Protein AF-A0A969ZF88-F1 (afdb_monomer)

Foldseek 3Di:
DEQQQEEAACEAEEAECEEQEQAEDAAYAQNGEAHNYQYEYELYFQAQGEHQEQQRYEYHNYEYEYELYEQFLGEHAAYAQNYEAEAQYEYEYEQAEFAQGEYQAAASRYEYYHQYEYAYFLYEFDHAYHNHYPQLGGYEAADEEYEEELYEDQCSNHYYYDPYYYHYYLYHNDDQQWFFAAPVGAGDPDRNRGRDTDGADPGPQAQRGDAAQDDDPNDGHHQAASVRHGPAQDNHGGRHRDHWHKAWEAEAAQQFDDGDDIDIGTANDKDAAADDPTHHPPQKDWDWKAKQDPPHPDTGHHRDIDHDRHHIYIYTDIDGNVLAAEFEDEQPDPAWTKDFAQDAPVFWDFKDKQNHTDDPVQWDFDGDGTMTTGHNVVLNPDDAAKIWMWTDGPSGIRIYIYGYHYDPDPDDDDDDDDDDDDDDDDDDDDDDDDDDDDDDDDDDDDDDDD

Sequence (450 aa):
TYGAGMYNTGSSPTVVNCTFSVNTATYDGGGMMNDQSDTRVESCTFTGNTGRSGGGMFNFNCSPRLTNCTFSGNTATDTGGGMLNRDNSHLTAVNCTFSSNTATNHGGGVFNYNNSSPTMVNTIVWNNTATNNNGSSDIYQNGATLTLNYCVVDLNKCTFKNHAVLDQTNLISTDPVLIPLDKNGNALPVYSNAWIFGLGQGSPAINAGLGVGETVNNAAIPNQDQRGVARPQGAGVDIGAFEAVFHTISYDGNGGEGSMTADNMIEGETFELPACTFTAPAGKLFMTWAIGSAGSATTADAGTTYTFTGNTTVYAVYRDSVSRLYAEWTKGSDTPASFTSDAELTDFLYVMVSDNVVDPGNYDATAGSTKIAFKADFLKTLSEGLHPVNIVSRTGITYGILKIKSPPAPPKTSVPRTGDGMGIYTLPALMLLSAGTIILLIRRRKASQK

Radius of gyration: 37.35 Å; Cα contacts (8 Å, |Δi|>4): 1320; chains: 1; bounding box: 90×73×107 Å

Structure (mmCIF, N/CA/C/O backbone):
data_AF-A0A969ZF88-F1
#
_entry.id   AF-A0A969ZF88-F1
#
loop_
_atom_site.group_PDB
_atom_site.id
_atom_site.type_symbol
_atom_site.label_atom_id
_atom_site.label_alt_id
_atom_site.label_comp_id
_atom_site.label_asym_id
_atom_site.label_entity_id
_atom_site.label_seq_id
_atom_site.pdbx_PDB_ins_code
_atom_site.Cartn_x
_atom_site.Cartn_y
_atom_site.Cartn_z
_atom_site.occupancy
_atom_site.B_iso_or_equiv
_atom_site.auth_seq_id
_atom_site.auth_comp_id
_atom_site.auth_asym_id
_atom_site.auth_atom_id
_atom_site.pdbx_PDB_model_num
ATOM 1 N N . THR A 1 1 ? 28.718 -4.826 -13.790 1.00 76.44 1 THR A N 1
ATOM 2 C CA . THR A 1 1 ? 27.699 -5.898 -13.825 1.00 76.44 1 THR A CA 1
ATOM 3 C C . THR A 1 1 ? 26.360 -5.321 -14.247 1.00 76.44 1 THR A C 1
ATOM 5 O O . THR A 1 1 ? 26.108 -4.162 -13.936 1.00 76.44 1 THR A O 1
ATOM 8 N N . TYR A 1 2 ? 25.557 -6.098 -14.976 1.00 85.00 2 TYR A N 1
ATOM 9 C CA . TYR A 1 2 ? 24.164 -5.805 -15.350 1.00 85.00 2 TYR A CA 1
ATOM 10 C C . TYR A 1 2 ? 23.256 -6.825 -14.661 1.00 85.00 2 TYR A C 1
ATOM 12 O O . TYR A 1 2 ? 23.706 -7.958 -14.484 1.00 85.00 2 TYR A O 1
ATOM 20 N N . GLY A 1 3 ? 22.025 -6.452 -14.293 1.00 80.56 3 GLY A N 1
ATOM 21 C CA . GLY A 1 3 ? 21.036 -7.406 -13.771 1.00 80.56 3 GLY A CA 1
ATOM 22 C C . GLY A 1 3 ? 21.547 -8.185 -12.559 1.00 80.56 3 GLY A C 1
ATOM 23 O O . GLY A 1 3 ? 21.614 -9.410 -12.616 1.00 80.56 3 GLY A O 1
ATOM 24 N N . ALA A 1 4 ? 21.990 -7.495 -11.500 1.00 87.62 4 ALA A N 1
ATOM 25 C CA . ALA A 1 4 ? 22.782 -8.134 -10.440 1.00 87.62 4 ALA A CA 1
ATOM 26 C C . ALA A 1 4 ? 22.042 -9.268 -9.705 1.00 87.62 4 ALA A C 1
ATOM 28 O O . ALA A 1 4 ? 22.700 -10.203 -9.255 1.00 87.62 4 ALA A O 1
ATOM 29 N N . GLY A 1 5 ? 20.708 -9.220 -9.626 1.00 94.25 5 GLY A N 1
ATOM 30 C CA . GLY A 1 5 ? 19.896 -10.363 -9.199 1.00 94.25 5 GLY A CA 1
ATOM 31 C C . GLY A 1 5 ? 19.546 -11.323 -10.344 1.00 94.25 5 GLY A C 1
ATOM 32 O O . GLY A 1 5 ? 19.707 -12.534 -10.209 1.00 94.25 5 GLY A O 1
ATOM 33 N N . MET A 1 6 ? 19.068 -10.798 -11.476 1.00 97.62 6 MET A N 1
ATOM 34 C CA . MET A 1 6 ? 18.738 -11.581 -12.674 1.00 97.62 6 MET A CA 1
ATOM 35 C C . MET A 1 6 ? 18.955 -10.765 -13.952 1.00 97.62 6 MET A C 1
ATOM 37 O O . MET A 1 6 ? 18.519 -9.617 -14.044 1.00 97.62 6 MET A O 1
ATOM 41 N N . TYR A 1 7 ? 19.570 -11.379 -14.963 1.00 97.31 7 TYR A N 1
ATOM 42 C CA . TYR A 1 7 ? 19.721 -10.797 -16.295 1.00 97.31 7 TYR A CA 1
ATOM 43 C C . TYR A 1 7 ? 19.097 -11.709 -17.354 1.00 97.31 7 TYR A C 1
ATOM 45 O O . TYR A 1 7 ? 19.560 -12.829 -17.565 1.00 97.31 7 TYR A O 1
ATOM 53 N N . ASN A 1 8 ? 18.055 -11.207 -18.016 1.00 97.31 8 ASN A N 1
ATOM 54 C CA . ASN A 1 8 ? 17.338 -11.880 -19.092 1.00 97.31 8 ASN A CA 1
ATOM 55 C C . ASN A 1 8 ? 17.688 -11.213 -20.424 1.00 97.31 8 ASN A C 1
ATOM 57 O O . ASN A 1 8 ? 17.541 -9.998 -20.568 1.00 97.31 8 ASN A O 1
ATOM 61 N N . THR A 1 9 ? 18.138 -12.008 -21.395 1.00 97.19 9 THR A N 1
ATOM 62 C CA . THR A 1 9 ? 18.434 -11.550 -22.758 1.00 97.19 9 THR A CA 1
ATOM 63 C C . THR A 1 9 ? 17.748 -12.464 -23.769 1.00 97.19 9 THR A C 1
ATOM 65 O O . THR A 1 9 ? 17.850 -13.688 -23.650 1.00 97.19 9 THR A O 1
ATOM 68 N N . GLY A 1 10 ? 16.979 -11.892 -24.702 1.00 96.06 10 GLY A N 1
ATOM 69 C CA . GLY A 1 10 ? 16.255 -12.637 -25.741 1.00 96.06 10 GLY A CA 1
ATOM 70 C C . GLY A 1 10 ? 15.366 -13.777 -25.222 1.00 96.06 10 GLY A C 1
ATOM 71 O O . GLY A 1 10 ? 15.195 -14.781 -25.914 1.00 96.06 10 GLY A O 1
ATOM 72 N N . SER A 1 11 ? 14.865 -13.680 -23.987 1.00 92.81 11 SER A N 1
ATOM 73 C CA . SER A 1 11 ? 14.135 -14.755 -23.305 1.00 92.81 11 SER A CA 1
ATOM 74 C C . SER A 1 11 ? 12.947 -14.195 -22.526 1.00 92.81 11 SER A C 1
ATOM 76 O O . SER A 1 11 ? 13.012 -13.098 -21.993 1.00 92.81 11 SER A O 1
ATOM 78 N N . SER A 1 12 ? 11.844 -14.936 -22.431 1.00 95.50 12 SER A N 1
ATOM 79 C CA . SER A 1 12 ? 10.606 -14.449 -21.790 1.00 95.50 12 SER A CA 1
ATOM 80 C C . SER A 1 12 ? 10.231 -15.280 -20.553 1.00 95.50 12 SER A C 1
ATOM 82 O O . SER A 1 12 ? 9.194 -15.949 -20.556 1.00 95.50 12 SER A O 1
ATOM 84 N N . PRO A 1 13 ? 11.076 -15.329 -19.502 1.00 97.12 13 PRO A N 1
ATOM 85 C CA . PRO A 1 13 ? 10.782 -16.116 -18.313 1.00 97.12 13 PRO A CA 1
ATOM 86 C C . PRO A 1 13 ? 9.568 -15.596 -17.536 1.00 97.12 13 PRO A C 1
ATOM 88 O O . PRO A 1 13 ? 9.223 -14.412 -17.557 1.00 97.12 13 PRO A O 1
ATOM 91 N N . THR A 1 14 ? 8.950 -16.522 -16.799 1.00 98.12 14 THR A N 1
ATOM 92 C CA . THR A 1 14 ? 7.953 -16.228 -15.767 1.00 98.12 14 THR A CA 1
ATOM 93 C C . THR A 1 14 ? 8.612 -16.297 -14.392 1.00 98.12 14 THR A C 1
ATOM 95 O O . THR A 1 14 ? 9.235 -17.302 -14.055 1.00 98.12 14 THR A O 1
ATOM 98 N N . VAL A 1 15 ? 8.476 -15.232 -13.605 1.00 98.38 15 VAL A N 1
ATOM 99 C CA . VAL A 1 15 ? 9.066 -15.075 -12.272 1.00 98.38 15 VAL A CA 1
ATOM 100 C C . VAL A 1 15 ? 7.931 -14.858 -11.281 1.00 98.38 15 VAL A C 1
ATOM 102 O O . VAL A 1 15 ? 7.188 -13.890 -11.401 1.00 98.38 15 VAL A O 1
ATOM 105 N N . VAL A 1 16 ? 7.768 -15.768 -10.323 1.00 98.25 16 VAL A N 1
ATOM 106 C CA . VAL A 1 16 ? 6.614 -15.773 -9.410 1.00 98.25 16 VAL A CA 1
ATOM 107 C C . VAL A 1 16 ? 7.096 -15.911 -7.976 1.00 98.25 16 VAL A C 1
ATOM 109 O O . VAL A 1 16 ? 7.977 -16.729 -7.713 1.00 98.25 16 VAL A O 1
ATOM 112 N N . ASN A 1 17 ? 6.514 -15.141 -7.055 1.00 96.94 17 ASN A N 1
ATOM 113 C CA . ASN A 1 17 ? 6.777 -15.236 -5.612 1.00 96.94 17 ASN A CA 1
ATOM 114 C C . ASN A 1 17 ? 8.272 -15.152 -5.251 1.00 96.94 17 ASN A C 1
ATOM 116 O O . ASN A 1 17 ? 8.753 -15.828 -4.342 1.00 96.94 17 ASN A O 1
ATOM 120 N N . CYS A 1 18 ? 9.027 -14.347 -5.997 1.00 97.94 18 CYS A N 1
ATOM 121 C CA . CYS A 1 18 ? 10.457 -14.157 -5.787 1.00 97.94 18 CYS A CA 1
ATOM 122 C C . CYS A 1 18 ? 10.734 -12.845 -5.054 1.00 97.94 18 CYS A C 1
ATOM 124 O O . CYS A 1 18 ? 9.965 -11.886 -5.129 1.00 97.94 18 CYS A O 1
ATOM 126 N N . THR A 1 19 ? 11.880 -12.778 -4.379 1.00 97.19 19 THR A N 1
ATOM 127 C CA . THR A 1 19 ? 12.399 -11.512 -3.857 1.00 97.19 19 THR A CA 1
ATOM 128 C C . THR A 1 19 ? 13.804 -11.242 -4.364 1.00 97.19 19 THR A C 1
ATOM 130 O O . THR A 1 19 ? 14.704 -12.062 -4.203 1.00 97.19 19 THR A O 1
ATOM 133 N N . PHE A 1 20 ? 13.979 -10.052 -4.928 1.00 97.88 20 PHE A N 1
ATOM 134 C CA . PHE A 1 20 ? 15.258 -9.461 -5.280 1.00 97.88 20 PHE A CA 1
ATOM 135 C C . PHE A 1 20 ? 15.553 -8.367 -4.261 1.00 97.88 20 PHE A C 1
ATOM 137 O O . PHE A 1 20 ? 14.901 -7.320 -4.270 1.00 97.88 20 PHE A O 1
ATOM 144 N N . SER A 1 21 ? 16.500 -8.609 -3.357 1.00 96.62 21 SER A N 1
ATOM 145 C CA . SER A 1 21 ? 16.811 -7.665 -2.285 1.00 96.62 21 SER A CA 1
ATOM 146 C C . SER A 1 21 ? 18.292 -7.332 -2.203 1.00 96.62 21 SER A C 1
ATOM 148 O O . SER A 1 21 ? 19.115 -8.245 -2.188 1.00 96.62 21 SER A O 1
ATOM 150 N N . VAL A 1 22 ? 18.613 -6.045 -2.048 1.00 96.06 22 VAL A N 1
ATOM 151 C CA . VAL A 1 22 ? 19.974 -5.557 -1.749 1.00 96.06 22 VAL A CA 1
ATOM 152 C C . VAL A 1 22 ? 21.017 -5.983 -2.799 1.00 96.06 22 VAL A C 1
ATOM 154 O O . VAL A 1 22 ? 22.198 -6.169 -2.508 1.00 96.06 22 VAL A O 1
ATOM 157 N N . ASN A 1 23 ? 20.597 -6.131 -4.057 1.00 97.75 23 ASN A N 1
ATOM 158 C CA . ASN A 1 23 ? 21.510 -6.399 -5.166 1.00 97.75 23 ASN A CA 1
ATOM 159 C C . ASN A 1 23 ? 22.127 -5.092 -5.671 1.00 97.75 23 ASN A C 1
ATOM 161 O O . ASN A 1 23 ? 21.447 -4.072 -5.723 1.00 97.75 23 ASN A O 1
ATOM 165 N N . THR A 1 24 ? 23.403 -5.111 -6.064 1.00 97.94 24 THR A N 1
ATOM 166 C CA . THR A 1 24 ? 24.095 -3.924 -6.596 1.00 97.94 24 THR A CA 1
ATOM 167 C C . THR A 1 24 ? 24.702 -4.208 -7.968 1.00 97.94 24 THR A C 1
ATOM 169 O O . THR A 1 24 ? 25.638 -5.000 -8.099 1.00 97.94 24 THR A O 1
ATOM 172 N N . ALA A 1 25 ? 24.193 -3.532 -8.996 1.00 96.94 25 ALA A N 1
ATOM 173 C CA . ALA A 1 25 ? 24.736 -3.542 -10.348 1.00 96.94 25 ALA A CA 1
ATOM 174 C C . ALA A 1 25 ? 25.636 -2.318 -10.578 1.00 96.94 25 ALA A C 1
ATOM 176 O O . ALA A 1 25 ? 25.283 -1.195 -10.228 1.00 96.94 25 ALA A O 1
ATOM 177 N N . THR A 1 26 ? 26.801 -2.520 -11.204 1.00 94.06 26 THR A N 1
ATOM 178 C CA . THR A 1 26 ? 27.663 -1.399 -11.641 1.00 94.06 26 THR A CA 1
ATOM 179 C C . THR A 1 26 ? 27.013 -0.583 -12.760 1.00 94.06 26 THR A C 1
ATOM 181 O O . THR A 1 26 ? 27.251 0.615 -12.874 1.00 94.06 26 THR A O 1
ATOM 184 N N . TYR A 1 27 ? 26.244 -1.259 -13.614 1.00 95.00 27 TYR A N 1
ATOM 185 C CA . TYR A 1 27 ? 25.491 -0.665 -14.710 1.00 95.00 27 TYR A CA 1
ATOM 186 C C . TYR A 1 27 ? 23.999 -0.791 -14.399 1.00 95.00 27 TYR A C 1
ATOM 188 O O . TYR A 1 27 ? 23.579 -0.434 -13.307 1.00 95.00 27 TYR A O 1
ATOM 196 N N . ASP A 1 28 ? 23.186 -1.271 -15.329 1.00 96.44 28 ASP A N 1
ATOM 197 C CA . ASP A 1 28 ? 21.735 -1.147 -15.243 1.00 96.44 28 ASP A CA 1
ATOM 198 C C . ASP A 1 28 ? 21.062 -2.401 -14.646 1.00 96.44 28 ASP A C 1
ATOM 200 O O . ASP A 1 28 ? 21.619 -3.505 -14.682 1.00 96.44 28 ASP A O 1
ATOM 204 N N . GLY A 1 29 ? 19.867 -2.214 -14.076 1.00 96.69 29 GLY A N 1
ATOM 205 C CA . GLY A 1 29 ? 19.048 -3.279 -13.489 1.00 96.69 29 GLY A CA 1
ATOM 206 C C . GLY A 1 29 ? 19.629 -3.828 -12.188 1.00 96.69 29 GLY A C 1
ATOM 207 O O . GLY A 1 29 ? 20.209 -4.912 -12.176 1.00 96.69 29 GLY A O 1
ATOM 208 N N . GLY A 1 30 ? 19.484 -3.096 -11.081 1.00 97.44 30 GLY A N 1
ATOM 209 C CA . GLY A 1 30 ? 20.016 -3.540 -9.787 1.00 97.44 30 GLY A CA 1
ATOM 210 C C . GLY A 1 30 ? 19.419 -4.878 -9.347 1.00 97.44 30 GLY A C 1
ATOM 211 O O . GLY A 1 30 ? 20.156 -5.826 -9.086 1.00 97.44 30 GLY A O 1
ATOM 212 N N . GLY A 1 31 ? 18.090 -4.990 -9.327 1.00 98.12 31 GLY A N 1
ATOM 213 C CA . GLY A 1 31 ? 17.397 -6.254 -9.063 1.00 98.12 31 GLY A CA 1
ATOM 214 C C . GLY A 1 31 ? 17.310 -7.146 -10.303 1.00 98.12 31 GLY A C 1
ATOM 215 O O . GLY A 1 31 ? 17.748 -8.295 -10.274 1.00 98.12 31 GLY A O 1
ATOM 216 N N . MET A 1 32 ? 16.773 -6.612 -11.402 1.00 98.62 32 MET A N 1
ATOM 217 C CA . MET A 1 32 ? 16.585 -7.351 -12.655 1.00 98.62 32 MET A CA 1
ATOM 218 C C . MET A 1 32 ? 16.861 -6.487 -13.887 1.00 98.62 32 MET A C 1
ATOM 220 O O . MET A 1 32 ? 16.490 -5.316 -13.933 1.00 98.62 32 MET A O 1
ATOM 224 N N . MET A 1 33 ? 17.459 -7.085 -14.914 1.00 98.06 33 MET A N 1
ATOM 225 C CA . MET A 1 33 ? 17.558 -6.495 -16.246 1.00 98.06 33 MET A CA 1
ATOM 226 C C . MET A 1 33 ? 16.873 -7.391 -17.277 1.00 98.06 33 MET A C 1
ATOM 228 O O . MET A 1 33 ? 17.167 -8.583 -17.351 1.00 98.06 33 MET A O 1
ATOM 232 N N . ASN A 1 34 ? 16.003 -6.793 -18.086 1.00 98.31 34 ASN A N 1
ATOM 233 C CA . ASN A 1 34 ? 15.332 -7.422 -19.214 1.00 98.31 34 ASN A CA 1
ATOM 234 C C . ASN A 1 34 ? 15.765 -6.725 -20.502 1.00 98.31 34 ASN A C 1
ATOM 236 O O . ASN A 1 34 ? 15.512 -5.537 -20.694 1.00 98.31 34 ASN A O 1
ATOM 240 N N . ASP A 1 35 ? 16.415 -7.476 -21.378 1.00 97.81 35 ASP A N 1
ATOM 241 C CA . ASP A 1 35 ? 16.913 -7.013 -22.666 1.00 97.81 35 ASP A CA 1
ATOM 242 C C . ASP A 1 35 ? 16.274 -7.864 -23.762 1.00 97.81 35 ASP A C 1
ATOM 244 O O . ASP A 1 35 ? 16.482 -9.081 -23.809 1.00 97.81 35 ASP A O 1
ATOM 248 N N . GLN A 1 36 ? 15.410 -7.257 -24.581 1.00 97.88 36 GLN A N 1
ATOM 249 C CA . GLN A 1 36 ? 14.640 -7.969 -25.612 1.00 97.88 36 GLN A CA 1
ATOM 250 C C . GLN A 1 36 ? 13.872 -9.176 -25.038 1.00 97.88 36 GLN A C 1
ATOM 252 O O . GLN A 1 36 ? 13.845 -10.261 -25.615 1.00 97.88 36 GLN A O 1
ATOM 257 N N . SER A 1 37 ? 13.324 -8.994 -23.834 1.00 97.81 37 SER A N 1
ATOM 258 C CA . SER A 1 37 ? 12.805 -10.055 -22.972 1.00 97.81 37 SER A CA 1
ATOM 259 C C . SER A 1 37 ? 11.462 -9.649 -22.358 1.00 97.81 37 SER A C 1
ATOM 261 O O . SER A 1 37 ? 11.422 -8.876 -21.399 1.00 97.81 37 SER A O 1
ATOM 263 N N . ASP A 1 38 ? 10.360 -10.159 -22.911 1.00 96.44 38 ASP A N 1
ATOM 264 C CA . ASP A 1 38 ? 8.989 -9.895 -22.437 1.00 96.44 38 ASP A CA 1
ATOM 265 C C . ASP A 1 38 ? 8.656 -10.742 -21.198 1.00 96.44 38 ASP A C 1
ATOM 267 O O . ASP A 1 38 ? 7.967 -11.761 -21.271 1.00 96.44 38 ASP A O 1
ATOM 271 N N . THR A 1 39 ? 9.217 -10.371 -20.049 1.00 97.25 39 THR A N 1
ATOM 272 C CA . THR A 1 39 ? 9.064 -11.136 -18.805 1.00 97.25 39 THR A CA 1
ATOM 273 C C . THR A 1 39 ? 7.677 -11.004 -18.188 1.00 97.25 39 THR A C 1
ATOM 275 O O . THR A 1 39 ? 7.040 -9.950 -18.233 1.00 97.25 39 THR A O 1
ATOM 278 N N . ARG A 1 40 ? 7.220 -12.082 -17.543 1.00 97.56 40 ARG A N 1
ATOM 279 C CA . ARG A 1 40 ? 6.024 -12.083 -16.693 1.00 97.56 40 ARG A CA 1
ATOM 280 C C . ARG A 1 40 ? 6.461 -12.175 -15.239 1.00 97.56 40 ARG A C 1
ATOM 282 O O . ARG A 1 40 ? 7.053 -13.177 -14.853 1.00 97.56 40 ARG A O 1
ATOM 289 N N . VAL A 1 41 ? 6.175 -11.155 -14.440 1.00 98.44 41 VAL A N 1
ATOM 290 C CA . VAL A 1 41 ? 6.602 -11.085 -13.038 1.00 98.44 41 VAL A CA 1
ATOM 291 C C . VAL A 1 41 ? 5.380 -10.942 -12.144 1.00 98.44 41 VAL A C 1
ATOM 293 O O . VAL A 1 41 ? 4.613 -9.990 -12.287 1.00 98.44 41 VAL A O 1
ATOM 296 N N . GLU A 1 42 ? 5.190 -11.887 -11.229 1.00 98.19 42 GLU A N 1
ATOM 297 C CA . GLU A 1 42 ? 3.979 -11.982 -10.415 1.00 98.19 42 GLU A CA 1
ATOM 298 C C . GLU A 1 42 ? 4.308 -12.136 -8.936 1.00 98.19 42 GLU A C 1
ATOM 300 O O . GLU A 1 42 ? 5.152 -12.950 -8.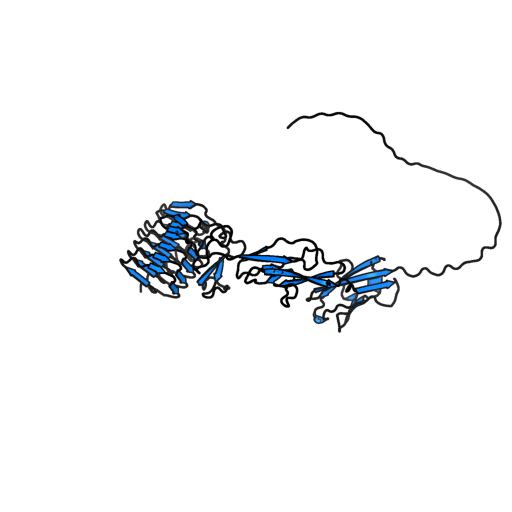557 1.00 98.19 42 GLU A O 1
ATOM 305 N N . SER A 1 43 ? 3.642 -11.348 -8.094 1.00 97.94 43 SER A N 1
ATOM 306 C CA . SER A 1 43 ? 3.778 -11.416 -6.637 1.00 97.94 43 SER A CA 1
ATOM 307 C C . SER A 1 43 ? 5.235 -11.321 -6.158 1.00 97.94 43 SER A C 1
ATOM 309 O O . SER A 1 43 ? 5.638 -11.966 -5.192 1.00 97.94 43 SER A O 1
ATOM 311 N N . CYS A 1 44 ? 6.061 -10.532 -6.852 1.00 98.56 44 CYS A N 1
ATOM 312 C CA . CYS A 1 44 ? 7.487 -10.393 -6.552 1.00 98.56 44 CYS A CA 1
ATOM 313 C C . CYS A 1 44 ? 7.806 -9.083 -5.830 1.00 98.56 44 CYS A C 1
ATOM 315 O O . CYS A 1 44 ? 7.201 -8.043 -6.094 1.00 98.56 44 CYS A O 1
ATOM 317 N N . THR A 1 45 ? 8.828 -9.124 -4.978 1.00 98.31 45 THR A N 1
ATOM 318 C CA . THR A 1 45 ? 9.349 -7.947 -4.275 1.00 98.31 45 THR A CA 1
ATOM 319 C C . THR A 1 45 ? 10.738 -7.579 -4.788 1.00 98.31 45 THR A C 1
ATOM 321 O O . THR A 1 45 ? 11.644 -8.411 -4.813 1.00 98.31 45 THR A O 1
ATOM 324 N N . PHE A 1 46 ? 10.922 -6.311 -5.145 1.00 98.50 46 PHE A N 1
ATOM 325 C CA . PHE A 1 46 ? 12.211 -5.695 -5.448 1.00 98.50 46 PHE A CA 1
ATOM 326 C C . PHE A 1 46 ? 12.491 -4.650 -4.374 1.00 98.50 46 PHE A C 1
ATOM 328 O O . PHE A 1 46 ? 11.854 -3.595 -4.376 1.00 98.50 46 PHE A O 1
ATOM 335 N N . THR A 1 47 ? 13.407 -4.936 -3.446 1.00 97.44 47 THR A N 1
ATOM 336 C CA . THR A 1 47 ? 13.672 -4.042 -2.309 1.00 97.44 47 THR A CA 1
ATOM 337 C C . THR A 1 47 ? 15.147 -3.702 -2.107 1.00 97.44 47 THR A C 1
ATOM 339 O O . THR A 1 47 ? 16.010 -4.578 -2.122 1.00 97.44 47 THR A O 1
ATOM 342 N N . GLY A 1 48 ? 15.465 -2.419 -1.931 1.00 96.50 48 GLY A N 1
ATOM 343 C CA . GLY A 1 48 ? 16.825 -1.976 -1.605 1.00 96.50 48 GLY A CA 1
ATOM 344 C C . GLY A 1 48 ? 17.881 -2.287 -2.673 1.00 96.50 48 GLY A C 1
ATOM 345 O O . GLY A 1 48 ? 19.068 -2.346 -2.357 1.00 96.50 48 GLY A O 1
ATOM 346 N N . ASN A 1 49 ? 17.488 -2.544 -3.924 1.00 98.25 49 ASN A N 1
ATOM 347 C CA . ASN A 1 49 ? 18.441 -2.826 -4.996 1.00 98.25 49 ASN A CA 1
ATOM 348 C C . ASN A 1 49 ? 19.031 -1.529 -5.552 1.00 98.25 49 ASN A C 1
ATOM 350 O O . ASN A 1 49 ? 18.362 -0.499 -5.591 1.00 98.25 49 ASN A O 1
ATOM 354 N N . THR A 1 50 ? 20.280 -1.586 -6.005 1.00 98.31 50 THR A N 1
ATOM 355 C CA . THR A 1 50 ? 21.018 -0.445 -6.542 1.00 98.31 50 THR A CA 1
ATOM 356 C C . THR A 1 50 ? 21.513 -0.727 -7.955 1.00 98.31 50 THR A C 1
ATOM 358 O O . THR A 1 50 ? 22.134 -1.757 -8.212 1.00 98.31 50 THR A O 1
ATOM 361 N N . GLY A 1 51 ? 21.281 0.207 -8.871 1.00 97.88 51 GLY A N 1
ATOM 362 C CA . GLY A 1 51 ? 21.840 0.199 -10.222 1.00 97.88 51 GLY A CA 1
ATOM 363 C C . GLY A 1 51 ? 22.180 1.613 -10.683 1.00 97.88 51 GLY A C 1
ATOM 364 O O . GLY A 1 51 ? 21.865 2.593 -10.013 1.00 97.88 51 GLY A O 1
ATOM 365 N N . ARG A 1 52 ? 22.816 1.744 -11.844 1.00 97.62 52 ARG A N 1
ATOM 366 C CA . ARG A 1 52 ? 22.979 3.034 -12.520 1.00 97.62 52 ARG A CA 1
ATOM 367 C C . ARG A 1 52 ? 21.630 3.539 -13.013 1.00 97.62 52 ARG A C 1
ATOM 369 O O . ARG A 1 52 ? 21.200 4.619 -12.623 1.00 97.62 52 ARG A O 1
ATOM 376 N N . SER A 1 53 ? 20.935 2.715 -13.789 1.00 97.12 53 SER A N 1
ATOM 377 C CA . SER A 1 53 ? 19.563 2.972 -14.222 1.00 97.12 53 SER A CA 1
ATOM 378 C C . SER A 1 53 ? 18.679 1.764 -13.928 1.00 97.12 53 SER A C 1
ATOM 380 O O . SER A 1 53 ? 19.133 0.626 -14.063 1.00 97.12 53 SER A O 1
ATOM 382 N N . GLY A 1 54 ? 17.427 1.995 -13.530 1.00 97.81 54 GLY A N 1
ATOM 383 C CA . GLY A 1 54 ? 16.532 0.910 -13.123 1.00 97.81 54 GLY A CA 1
ATOM 384 C C . GLY A 1 54 ? 17.030 0.222 -11.851 1.00 97.81 54 GLY A C 1
ATOM 385 O O . GLY A 1 54 ? 17.475 -0.925 -11.905 1.00 97.81 54 GLY A O 1
ATOM 386 N N . GLY A 1 55 ? 17.006 0.925 -10.715 1.00 97.94 55 GLY A N 1
ATOM 387 C CA . GLY A 1 55 ? 17.520 0.400 -9.444 1.00 97.94 55 GLY A CA 1
ATOM 388 C C . GLY A 1 55 ? 16.869 -0.933 -9.070 1.00 97.94 55 GLY A C 1
ATOM 389 O O . GLY A 1 55 ? 17.564 -1.911 -8.800 1.00 97.94 55 GLY A O 1
ATOM 390 N N . GLY A 1 56 ? 15.539 -1.014 -9.153 1.00 98.38 56 GLY A N 1
ATOM 391 C CA . GLY A 1 56 ? 14.803 -2.273 -9.028 1.00 98.38 56 GLY A CA 1
ATOM 392 C C . GLY A 1 56 ? 14.840 -3.093 -10.318 1.00 98.38 56 GLY A C 1
ATOM 393 O O . GLY A 1 56 ? 15.276 -4.245 -10.307 1.00 98.38 56 GLY A O 1
ATOM 394 N N . MET A 1 57 ? 14.409 -2.499 -11.433 1.00 98.81 57 MET A N 1
ATOM 395 C CA . MET A 1 57 ? 14.343 -3.173 -12.733 1.00 98.81 57 MET A CA 1
ATOM 396 C C . MET A 1 57 ? 14.673 -2.249 -13.909 1.00 98.81 57 MET A C 1
ATOM 398 O O . MET A 1 57 ? 14.217 -1.107 -13.963 1.00 98.81 57 MET A O 1
ATOM 402 N N . PHE A 1 58 ? 15.415 -2.767 -14.886 1.00 98.69 58 PHE A N 1
ATOM 403 C CA . PHE A 1 58 ? 15.698 -2.093 -16.153 1.00 98.69 58 PHE A CA 1
ATOM 404 C C . PHE A 1 58 ? 15.155 -2.905 -17.331 1.00 98.69 58 PHE A C 1
ATOM 406 O O . PHE A 1 58 ? 15.486 -4.082 -17.467 1.00 98.69 58 PHE A O 1
ATOM 413 N N . ASN A 1 59 ? 14.358 -2.266 -18.186 1.00 98.62 59 ASN A N 1
ATOM 414 C CA . ASN A 1 59 ? 13.727 -2.869 -19.356 1.00 98.62 59 ASN A CA 1
ATOM 415 C C . ASN A 1 59 ? 14.178 -2.154 -20.630 1.00 98.62 59 ASN A C 1
ATOM 417 O O . ASN A 1 59 ? 14.075 -0.925 -20.734 1.00 98.62 59 ASN A O 1
ATOM 421 N N . PHE A 1 60 ? 14.671 -2.930 -21.591 1.00 98.12 60 PHE A N 1
ATOM 422 C CA . PHE A 1 60 ? 15.227 -2.434 -22.840 1.00 98.12 60 PHE A CA 1
ATOM 423 C C . PHE A 1 60 ? 14.676 -3.209 -24.033 1.00 98.12 60 PHE A C 1
ATOM 425 O O . PHE A 1 60 ? 14.889 -4.418 -24.149 1.00 98.12 60 PHE A O 1
ATOM 432 N N . ASN A 1 61 ? 13.987 -2.493 -24.926 1.00 97.62 61 ASN A N 1
ATOM 433 C CA . ASN A 1 61 ? 13.335 -3.053 -26.108 1.00 97.62 61 ASN A CA 1
ATOM 434 C C . ASN A 1 61 ? 12.452 -4.275 -25.792 1.00 97.62 61 ASN A C 1
ATOM 436 O O . ASN A 1 61 ? 12.541 -5.299 -26.470 1.00 97.62 61 ASN A O 1
ATOM 440 N N . CYS A 1 62 ? 11.644 -4.183 -24.727 1.00 97.44 62 CYS A N 1
ATOM 441 C CA . CYS A 1 62 ? 10.761 -5.262 -24.279 1.00 97.44 62 CYS A CA 1
ATOM 442 C C . CYS A 1 62 ? 9.501 -4.768 -23.554 1.00 97.44 62 CYS A C 1
ATOM 444 O O . CYS A 1 62 ? 9.436 -3.651 -23.050 1.00 97.44 62 CYS A O 1
ATOM 446 N N . SER A 1 63 ? 8.483 -5.616 -23.460 1.00 96.12 63 SER A N 1
ATOM 447 C CA . SER A 1 63 ? 7.172 -5.295 -22.884 1.00 96.12 63 SER A CA 1
ATOM 448 C C . SER A 1 63 ? 6.869 -6.198 -21.683 1.00 96.12 63 SER A C 1
ATOM 450 O O . SER A 1 63 ? 6.072 -7.133 -21.794 1.00 96.12 63 SER A O 1
ATOM 452 N N . PRO A 1 64 ? 7.515 -5.968 -20.524 1.00 96.81 64 PRO A N 1
ATOM 453 C CA . PRO A 1 64 ? 7.299 -6.793 -19.343 1.00 96.81 64 PRO A CA 1
ATOM 454 C C . PRO A 1 64 ? 5.890 -6.593 -18.773 1.00 96.81 64 PRO A C 1
ATOM 456 O O . PRO A 1 64 ? 5.325 -5.493 -18.802 1.00 96.81 64 PRO A O 1
ATOM 459 N N . ARG A 1 65 ? 5.345 -7.659 -18.182 1.00 97.62 65 ARG A N 1
ATOM 460 C CA . ARG A 1 65 ? 4.058 -7.653 -17.484 1.00 97.62 65 ARG A CA 1
ATOM 461 C C . ARG A 1 65 ? 4.260 -7.931 -16.001 1.00 97.62 65 ARG A C 1
ATOM 463 O O . ARG A 1 65 ? 4.735 -9.003 -15.630 1.00 97.62 65 ARG A O 1
ATOM 470 N N . LEU A 1 66 ? 3.864 -6.977 -15.165 1.00 98.62 66 LEU A N 1
ATOM 471 C CA . LEU A 1 66 ? 3.919 -7.070 -13.711 1.00 98.62 66 LEU A CA 1
ATOM 472 C C . LEU A 1 66 ? 2.518 -7.240 -13.125 1.00 98.62 66 LEU A C 1
ATOM 474 O O . LEU A 1 66 ? 1.575 -6.563 -13.540 1.00 98.62 66 LEU A O 1
ATOM 478 N N . THR A 1 67 ? 2.376 -8.113 -12.134 1.00 98.31 67 THR A N 1
ATOM 479 C CA . THR A 1 67 ? 1.126 -8.278 -11.383 1.00 98.31 67 THR A CA 1
ATOM 480 C C . THR A 1 67 ? 1.418 -8.482 -9.902 1.00 98.31 67 THR A C 1
ATOM 482 O O . THR A 1 67 ? 2.226 -9.341 -9.567 1.00 98.31 67 THR A O 1
ATOM 485 N N . ASN A 1 68 ? 0.769 -7.727 -9.010 1.00 98.31 68 ASN A N 1
ATOM 486 C CA . ASN A 1 68 ? 0.972 -7.846 -7.557 1.00 98.31 68 ASN A CA 1
ATOM 487 C C . ASN A 1 68 ? 2.435 -7.652 -7.111 1.00 98.31 68 ASN A C 1
ATOM 489 O O . ASN A 1 68 ? 2.890 -8.285 -6.162 1.00 98.31 68 ASN A O 1
ATOM 493 N N . CYS A 1 69 ? 3.205 -6.811 -7.802 1.00 98.81 69 CYS A N 1
ATOM 494 C CA . CYS A 1 69 ? 4.617 -6.607 -7.478 1.00 98.81 69 CYS A CA 1
ATOM 495 C C . CYS A 1 69 ? 4.831 -5.351 -6.632 1.00 98.81 69 CYS A C 1
ATOM 497 O O . CYS A 1 69 ? 4.208 -4.315 -6.875 1.00 98.81 69 CYS A O 1
ATOM 499 N N . THR A 1 70 ? 5.798 -5.418 -5.717 1.00 98.75 70 THR A N 1
ATOM 500 C CA . THR A 1 70 ? 6.251 -4.255 -4.947 1.00 98.75 70 THR A CA 1
ATOM 501 C C . THR A 1 70 ? 7.688 -3.878 -5.301 1.00 98.75 70 THR A C 1
ATOM 503 O O . THR A 1 70 ? 8.588 -4.716 -5.265 1.00 98.75 70 THR A O 1
ATOM 506 N N . PHE A 1 71 ? 7.906 -2.596 -5.594 1.00 98.69 71 PHE A N 1
ATOM 507 C CA . PHE A 1 71 ? 9.213 -1.961 -5.753 1.00 98.69 71 PHE A CA 1
ATOM 508 C C . PHE A 1 71 ? 9.405 -0.949 -4.627 1.00 98.69 71 PHE A C 1
ATOM 510 O O . PHE A 1 71 ? 8.736 0.087 -4.596 1.00 98.69 71 PHE A O 1
ATOM 517 N N . SER A 1 72 ? 10.316 -1.255 -3.708 1.00 97.81 72 SER A N 1
ATOM 518 C CA . SER A 1 72 ? 10.529 -0.494 -2.479 1.00 97.81 72 SER A CA 1
ATOM 519 C C . SER A 1 72 ? 11.990 -0.109 -2.287 1.00 97.81 72 SER A C 1
ATOM 521 O O . SER A 1 72 ? 12.872 -0.945 -2.455 1.00 97.81 72 SER A O 1
ATOM 523 N N . GLY A 1 73 ? 12.285 1.133 -1.907 1.00 96.56 73 GLY A N 1
ATOM 524 C CA . GLY A 1 73 ? 13.636 1.483 -1.445 1.00 96.56 73 GLY A CA 1
ATOM 525 C C . GLY A 1 73 ? 14.754 1.290 -2.481 1.00 96.56 73 GLY A C 1
ATOM 526 O O . GLY A 1 73 ? 15.926 1.262 -2.109 1.00 96.56 73 GLY A O 1
ATOM 527 N N . ASN A 1 74 ? 14.439 1.101 -3.767 1.00 98.19 74 ASN A N 1
ATOM 528 C CA . ASN A 1 74 ? 15.457 0.854 -4.784 1.00 98.19 74 ASN A CA 1
ATOM 529 C C . ASN A 1 74 ? 16.119 2.169 -5.203 1.00 98.19 74 ASN A C 1
ATOM 531 O O . ASN A 1 74 ? 15.469 3.213 -5.254 1.00 98.19 74 ASN A O 1
ATOM 535 N N . THR A 1 75 ? 17.411 2.116 -5.518 1.00 97.44 75 THR A N 1
ATOM 536 C CA . THR A 1 75 ? 18.227 3.292 -5.821 1.00 97.44 75 THR A CA 1
ATOM 537 C C . THR A 1 75 ? 18.828 3.212 -7.222 1.00 97.44 75 THR A C 1
ATOM 539 O O . THR A 1 75 ? 19.507 2.249 -7.572 1.00 97.44 75 THR A O 1
ATOM 542 N N . ALA A 1 76 ? 18.623 4.255 -8.021 1.00 97.62 76 ALA A N 1
ATOM 543 C CA . ALA A 1 76 ? 19.329 4.484 -9.273 1.00 97.62 76 ALA A CA 1
ATOM 544 C C . ALA A 1 76 ? 20.285 5.674 -9.129 1.00 97.62 76 ALA A C 1
ATOM 546 O O . ALA A 1 76 ? 19.859 6.770 -8.762 1.00 97.62 76 ALA A O 1
ATOM 547 N N . THR A 1 77 ? 21.566 5.493 -9.454 1.00 96.88 77 THR A N 1
ATOM 548 C CA . THR A 1 77 ? 22.539 6.606 -9.444 1.00 96.88 77 THR A CA 1
ATOM 549 C C . THR A 1 77 ? 22.394 7.550 -10.643 1.00 96.88 77 THR A C 1
ATOM 551 O O . THR A 1 77 ? 23.078 8.569 -10.715 1.00 96.88 77 THR A O 1
ATOM 554 N N . ASP A 1 78 ? 21.483 7.241 -11.570 1.00 95.81 78 ASP A N 1
ATOM 555 C CA . ASP A 1 78 ? 21.088 8.091 -12.691 1.00 95.81 78 ASP A CA 1
ATOM 556 C C . ASP A 1 78 ? 19.554 8.227 -12.780 1.00 95.81 78 ASP A C 1
ATOM 558 O O . ASP A 1 78 ? 18.993 9.205 -12.285 1.00 95.81 78 ASP A O 1
ATOM 562 N N . THR A 1 79 ? 18.840 7.253 -13.357 1.00 96.06 79 THR A N 1
ATOM 563 C CA . THR A 1 79 ? 17.389 7.364 -13.628 1.00 96.06 79 THR A CA 1
ATOM 564 C C . THR A 1 79 ? 16.610 6.082 -13.339 1.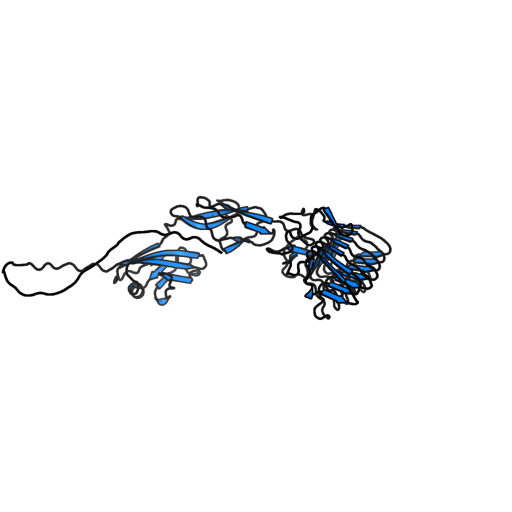00 96.06 79 THR A C 1
ATOM 566 O O . THR A 1 79 ? 17.138 4.977 -13.459 1.00 96.06 79 THR A O 1
ATOM 569 N N . GLY A 1 80 ? 15.329 6.219 -12.981 1.00 96.69 80 GLY A N 1
ATOM 570 C CA . GLY A 1 80 ? 14.443 5.077 -12.740 1.00 96.69 80 GLY A CA 1
ATOM 571 C C . GLY A 1 80 ? 14.800 4.330 -11.459 1.00 96.69 80 GLY A C 1
ATOM 572 O O . GLY A 1 80 ? 15.320 3.219 -11.526 1.00 96.69 80 GLY A O 1
ATOM 573 N N . GLY A 1 81 ? 14.564 4.934 -10.292 1.00 97.06 81 GLY A N 1
ATOM 574 C CA . GLY A 1 81 ? 14.930 4.334 -9.002 1.00 97.06 81 GLY A CA 1
ATOM 575 C C . GLY A 1 81 ? 14.262 2.975 -8.799 1.00 97.06 81 GLY A C 1
ATOM 576 O O . GLY A 1 81 ? 14.939 1.973 -8.579 1.00 97.06 81 GLY A O 1
ATOM 577 N N . GLY A 1 82 ? 12.941 2.920 -8.967 1.00 98.12 82 GLY A N 1
ATOM 578 C CA . GLY A 1 82 ? 12.182 1.673 -8.968 1.00 98.12 82 GLY A CA 1
ATOM 579 C C . GLY A 1 82 ? 12.342 0.941 -10.295 1.00 98.12 82 GLY A C 1
ATOM 580 O O . GLY A 1 82 ? 12.762 -0.217 -10.325 1.00 98.12 82 GLY A O 1
ATOM 581 N N . MET A 1 83 ? 12.046 1.632 -11.397 1.00 98.69 83 MET A N 1
ATOM 582 C CA . MET A 1 83 ? 12.074 1.045 -12.732 1.00 98.69 83 MET A CA 1
ATOM 583 C C . MET A 1 83 ? 12.469 2.032 -13.828 1.00 98.69 83 MET A C 1
ATOM 585 O O . MET A 1 83 ? 12.083 3.202 -13.803 1.00 98.69 83 MET A O 1
ATOM 589 N N . LEU A 1 84 ? 13.160 1.519 -14.847 1.00 98.38 84 LEU A N 1
ATOM 590 C CA . LEU A 1 84 ? 13.362 2.203 -16.118 1.00 98.38 84 LEU A CA 1
ATOM 591 C C . LEU A 1 84 ? 12.823 1.373 -17.294 1.00 98.38 84 LEU A C 1
ATOM 593 O O . LEU A 1 84 ? 13.170 0.202 -17.422 1.00 98.38 84 LEU A O 1
ATOM 597 N N . ASN A 1 85 ? 12.037 2.004 -18.173 1.00 98.50 85 ASN A N 1
ATOM 598 C CA . ASN A 1 85 ? 11.578 1.451 -19.453 1.00 98.50 85 ASN A CA 1
ATOM 599 C C . ASN A 1 85 ? 12.140 2.274 -20.615 1.00 98.50 85 ASN A C 1
ATOM 601 O O . ASN A 1 85 ? 11.921 3.488 -20.687 1.00 98.50 85 ASN A O 1
ATOM 605 N N . ARG A 1 86 ? 12.891 1.634 -21.515 1.00 97.88 86 ARG A N 1
ATOM 606 C CA . ARG A 1 86 ? 13.621 2.330 -22.578 1.00 97.88 86 ARG A CA 1
ATOM 607 C C . ARG A 1 86 ? 13.500 1.646 -23.937 1.00 97.88 86 ARG A C 1
ATOM 609 O O . ARG A 1 86 ? 13.520 0.423 -24.024 1.00 97.88 86 ARG A O 1
ATOM 616 N N . ASP A 1 87 ? 13.462 2.473 -24.982 1.00 96.56 87 ASP A N 1
ATOM 617 C CA . ASP A 1 87 ? 13.538 2.091 -26.396 1.00 96.56 87 ASP A CA 1
ATOM 618 C C . ASP A 1 87 ? 12.398 1.132 -26.788 1.00 96.56 87 ASP A C 1
ATOM 620 O O . ASP A 1 87 ? 12.616 -0.061 -26.939 1.00 96.56 87 ASP A O 1
ATOM 624 N N . ASN A 1 88 ? 11.176 1.657 -26.954 1.00 96.00 88 ASN A N 1
ATOM 625 C CA . ASN A 1 88 ? 9.948 0.884 -27.237 1.00 96.00 88 ASN A CA 1
ATOM 626 C C . ASN A 1 88 ? 9.606 -0.170 -26.168 1.00 96.00 88 ASN A C 1
ATOM 628 O O . ASN A 1 88 ? 9.137 -1.262 -26.488 1.00 96.00 88 ASN A O 1
ATOM 632 N N . SER A 1 89 ? 9.838 0.150 -24.891 1.00 97.44 89 SER A N 1
ATOM 633 C CA . SER A 1 89 ? 9.492 -0.762 -23.802 1.00 97.44 89 SER A CA 1
ATOM 634 C C . SER A 1 89 ? 8.105 -0.465 -23.230 1.00 97.44 89 SER A C 1
ATOM 636 O O . SER A 1 89 ? 7.899 0.557 -22.572 1.00 97.44 89 SER A O 1
ATOM 638 N N . HIS A 1 90 ? 7.134 -1.348 -23.473 1.00 96.06 90 HIS A N 1
ATOM 639 C CA . HIS A 1 90 ? 5.723 -1.131 -23.133 1.00 96.06 90 HIS A CA 1
ATOM 640 C C . HIS A 1 90 ? 5.312 -1.917 -21.882 1.00 96.06 90 HIS A C 1
ATOM 642 O O . HIS A 1 90 ? 4.637 -2.943 -21.959 1.00 96.06 90 HIS A O 1
ATOM 648 N N . LEU A 1 91 ? 5.732 -1.432 -20.710 1.00 97.31 91 LEU A N 1
ATOM 649 C CA . LEU A 1 91 ? 5.347 -2.010 -19.418 1.00 97.31 91 LEU A CA 1
ATOM 650 C C . LEU A 1 91 ? 3.820 -2.121 -19.285 1.00 97.31 91 LEU A C 1
ATOM 652 O O . LEU A 1 91 ? 3.109 -1.143 -19.505 1.00 97.31 91 LEU A O 1
ATOM 656 N N . THR A 1 92 ? 3.336 -3.264 -18.799 1.00 98.19 92 THR A N 1
ATOM 657 C CA . THR A 1 92 ? 1.987 -3.389 -18.225 1.00 98.19 92 THR A CA 1
ATOM 658 C C . THR A 1 92 ? 2.090 -3.745 -16.746 1.00 98.19 92 THR A C 1
ATOM 660 O O . THR A 1 92 ? 2.562 -4.829 -16.415 1.00 98.19 92 THR A O 1
ATOM 663 N N . ALA A 1 93 ? 1.650 -2.857 -15.854 1.00 98.62 93 ALA A N 1
ATOM 664 C CA . ALA A 1 93 ? 1.634 -3.093 -14.410 1.00 98.62 93 ALA A CA 1
ATOM 665 C C . ALA A 1 93 ? 0.196 -3.142 -13.885 1.00 98.62 93 ALA A C 1
ATOM 667 O O . ALA A 1 93 ? -0.577 -2.213 -14.108 1.00 98.62 93 ALA A O 1
ATOM 668 N N . VAL A 1 94 ? -0.152 -4.221 -13.183 1.00 98.62 94 VAL A N 1
ATOM 669 C CA . VAL A 1 94 ? -1.473 -4.418 -12.578 1.00 98.62 94 VAL A CA 1
ATOM 670 C C . VAL A 1 94 ? -1.321 -4.678 -11.091 1.00 98.62 94 VAL A C 1
ATOM 672 O O . VAL A 1 94 ? -0.595 -5.593 -10.705 1.00 98.62 94 VAL A O 1
ATOM 675 N N . ASN A 1 95 ? -2.025 -3.912 -10.255 1.00 98.75 95 ASN A N 1
ATOM 676 C CA . ASN A 1 95 ? -1.971 -4.092 -8.805 1.00 98.75 95 ASN A CA 1
ATOM 677 C C . ASN A 1 95 ? -0.533 -4.058 -8.273 1.00 98.75 95 ASN A C 1
ATOM 679 O O . ASN A 1 95 ? -0.121 -4.927 -7.520 1.00 98.75 95 ASN A O 1
ATOM 683 N N . CYS A 1 96 ? 0.264 -3.082 -8.702 1.00 98.88 96 CYS A N 1
ATOM 684 C CA . CYS A 1 96 ? 1.641 -2.928 -8.240 1.00 98.88 96 CYS A CA 1
ATOM 685 C C . CYS A 1 96 ? 1.775 -1.741 -7.282 1.00 98.88 96 CYS A C 1
ATOM 687 O O . CYS A 1 96 ? 0.957 -0.819 -7.295 1.00 98.88 96 CYS A O 1
ATOM 689 N N . THR A 1 97 ? 2.850 -1.732 -6.497 1.00 98.81 97 THR A N 1
ATOM 690 C CA . THR A 1 97 ? 3.212 -0.595 -5.642 1.00 98.81 97 THR A CA 1
ATOM 691 C C . THR A 1 97 ? 4.668 -0.202 -5.879 1.00 98.81 97 THR A C 1
ATOM 693 O O . THR A 1 97 ? 5.573 -1.014 -5.699 1.00 98.81 97 THR A O 1
ATOM 696 N N . PHE A 1 98 ? 4.904 1.053 -6.259 1.00 98.69 98 PHE A N 1
ATOM 697 C CA . PHE A 1 98 ? 6.227 1.667 -6.383 1.00 98.69 98 PHE A CA 1
ATOM 698 C C . PHE A 1 98 ? 6.344 2.777 -5.345 1.00 98.69 98 PHE A C 1
ATOM 700 O O . PHE A 1 98 ? 5.759 3.850 -5.516 1.00 98.69 98 PHE A O 1
ATOM 707 N N . SER A 1 99 ? 7.093 2.533 -4.273 1.00 97.69 99 SER A N 1
ATOM 708 C CA . SER A 1 99 ? 7.254 3.530 -3.218 1.00 97.69 99 SER A CA 1
ATOM 709 C C . SER A 1 99 ? 8.665 3.606 -2.672 1.00 97.69 99 SER A C 1
ATOM 711 O O . SER A 1 99 ? 9.392 2.617 -2.611 1.00 97.69 99 SER A O 1
ATOM 713 N N . SER A 1 100 ? 9.058 4.812 -2.266 1.00 96.25 100 SER A N 1
ATOM 714 C CA . SER A 1 100 ? 10.334 5.067 -1.586 1.00 96.25 100 SER A CA 1
ATOM 715 C C . SER A 1 100 ? 11.557 4.699 -2.410 1.00 96.25 100 SER A C 1
ATOM 717 O O . SER A 1 100 ? 12.639 4.484 -1.872 1.00 96.25 100 SER A O 1
ATOM 719 N N . ASN A 1 101 ? 11.398 4.664 -3.729 1.00 97.56 101 ASN A N 1
ATOM 720 C CA . ASN A 1 101 ? 12.501 4.483 -4.647 1.00 97.56 101 ASN A CA 1
ATOM 721 C C . ASN A 1 101 ? 13.160 5.834 -4.943 1.00 97.56 101 ASN A C 1
ATOM 723 O O . ASN A 1 101 ? 12.500 6.875 -4.989 1.00 97.56 101 ASN A O 1
ATOM 727 N N . THR A 1 102 ? 14.472 5.817 -5.145 1.00 96.44 102 THR A N 1
ATOM 728 C CA . THR A 1 102 ? 15.287 7.019 -5.318 1.00 96.44 102 THR A CA 1
ATOM 729 C C . THR A 1 102 ? 16.050 6.967 -6.631 1.00 96.44 102 THR A C 1
ATOM 731 O O . THR A 1 102 ? 16.701 5.975 -6.939 1.00 96.44 102 THR A O 1
ATOM 734 N N . ALA A 1 103 ? 16.017 8.052 -7.395 1.00 96.56 103 ALA A N 1
ATOM 735 C CA . ALA A 1 103 ? 16.908 8.283 -8.523 1.00 96.56 103 ALA A CA 1
ATOM 736 C C . ALA A 1 103 ? 17.694 9.576 -8.304 1.00 96.56 103 ALA A C 1
ATOM 738 O O . ALA A 1 103 ? 17.172 10.542 -7.745 1.00 96.56 103 ALA A O 1
ATOM 739 N N . THR A 1 104 ? 18.932 9.638 -8.781 1.00 95.75 104 THR A N 1
ATOM 740 C CA . THR A 1 104 ? 19.694 10.890 -8.727 1.00 95.75 104 THR A CA 1
ATOM 741 C C . THR A 1 104 ? 19.086 11.955 -9.643 1.00 95.75 104 THR A C 1
ATOM 743 O O . THR A 1 104 ? 18.885 13.090 -9.220 1.00 95.75 104 THR A O 1
ATOM 746 N N . ASN A 1 105 ? 18.725 11.601 -10.879 1.00 93.75 105 ASN A N 1
ATOM 747 C CA . ASN A 1 105 ? 18.237 12.555 -11.871 1.00 93.75 105 ASN A CA 1
ATOM 748 C C . ASN A 1 105 ? 16.717 12.518 -12.028 1.00 93.75 105 ASN A C 1
ATOM 750 O O . ASN A 1 105 ? 16.054 13.490 -11.677 1.00 93.75 105 ASN A O 1
ATOM 754 N N . HIS A 1 106 ? 16.129 11.451 -12.569 1.00 94.00 106 HIS A N 1
ATOM 755 C CA . HIS A 1 106 ? 14.721 11.464 -12.995 1.00 94.00 106 HIS A CA 1
ATOM 756 C C . HIS A 1 106 ? 13.991 10.157 -12.691 1.00 94.00 106 HIS A C 1
ATOM 758 O O . HIS A 1 106 ? 14.580 9.081 -12.804 1.00 94.00 106 HIS A O 1
ATOM 764 N N . GLY A 1 107 ? 12.692 10.264 -12.382 1.00 94.69 107 GLY A N 1
ATOM 765 C CA . GLY A 1 107 ? 11.807 9.117 -12.176 1.00 94.69 107 GLY A CA 1
ATOM 766 C C . GLY A 1 107 ? 12.270 8.265 -11.003 1.00 94.69 107 GLY A C 1
ATOM 767 O O . GLY A 1 107 ? 12.757 7.156 -11.200 1.00 94.69 107 GLY A O 1
ATOM 768 N N . GLY A 1 108 ? 12.158 8.794 -9.783 1.00 96.00 108 GLY A N 1
ATOM 769 C CA . GLY A 1 108 ? 12.454 8.025 -8.575 1.00 96.00 108 GLY A CA 1
ATOM 770 C C . GLY A 1 108 ? 11.659 6.722 -8.546 1.00 96.00 108 GLY A C 1
ATOM 771 O O . GLY A 1 108 ? 12.244 5.667 -8.337 1.00 96.00 108 GLY A O 1
ATOM 772 N N . GLY A 1 109 ? 10.363 6.777 -8.863 1.00 97.31 109 GLY A N 1
ATOM 773 C CA . GLY A 1 109 ? 9.527 5.593 -9.052 1.00 97.31 109 GLY A CA 1
ATOM 774 C C . GLY A 1 109 ? 9.786 4.937 -10.405 1.00 97.31 109 GLY A C 1
ATOM 775 O O . GLY A 1 109 ? 10.405 3.874 -10.477 1.00 97.31 109 GLY A O 1
ATOM 776 N N . VAL A 1 110 ? 9.323 5.580 -11.480 1.00 98.38 110 VAL A N 1
ATOM 777 C CA . VAL A 1 110 ? 9.379 5.041 -12.847 1.00 98.38 110 VAL A CA 1
ATOM 778 C C . VAL A 1 110 ? 9.902 6.085 -13.835 1.00 98.38 110 VAL A C 1
ATOM 780 O O . VAL A 1 110 ? 9.420 7.216 -13.888 1.00 98.38 110 VAL A O 1
ATOM 783 N N . PHE A 1 111 ? 10.874 5.696 -14.659 1.00 97.50 111 PHE A N 1
ATOM 784 C CA . PHE A 1 111 ? 11.391 6.501 -15.766 1.00 97.50 111 PHE A CA 1
ATOM 785 C C . PHE A 1 111 ? 11.116 5.813 -17.105 1.00 97.50 111 PHE A C 1
ATOM 787 O O . PHE A 1 111 ? 11.555 4.689 -17.330 1.00 97.50 111 PHE A O 1
ATOM 794 N N . ASN A 1 112 ? 10.423 6.495 -18.013 1.00 97.94 112 ASN A N 1
ATOM 795 C CA . ASN A 1 112 ? 10.084 5.977 -19.335 1.00 97.94 112 ASN A CA 1
ATOM 796 C C . ASN A 1 112 ? 10.700 6.856 -20.419 1.00 97.94 112 ASN A C 1
ATOM 798 O O . ASN A 1 112 ? 10.557 8.084 -20.402 1.00 97.94 112 ASN A O 1
ATOM 802 N N . TYR A 1 113 ? 11.374 6.224 -21.376 1.00 95.94 113 TYR A N 1
ATOM 803 C CA . TYR A 1 113 ? 12.170 6.924 -22.374 1.00 95.94 113 TYR A CA 1
ATOM 804 C C . TYR A 1 113 ? 12.103 6.282 -23.756 1.00 95.94 113 TYR A C 1
ATOM 806 O O . TYR A 1 113 ? 11.933 5.069 -23.889 1.00 95.94 113 TYR A O 1
ATOM 814 N N . ASN A 1 114 ? 12.278 7.122 -24.779 1.00 94.62 114 ASN A N 1
ATOM 815 C CA . ASN A 1 114 ? 12.411 6.747 -26.184 1.00 94.62 114 ASN A CA 1
ATOM 816 C C . ASN A 1 114 ? 11.273 5.839 -26.680 1.00 94.62 114 ASN A C 1
ATOM 818 O O . ASN A 1 114 ? 11.442 4.637 -26.880 1.00 94.62 114 ASN A O 1
ATOM 822 N N . ASN A 1 115 ? 10.095 6.442 -26.848 1.00 93.62 115 ASN A N 1
ATOM 823 C CA . ASN A 1 115 ? 8.885 5.801 -27.375 1.00 93.62 115 ASN A CA 1
ATOM 824 C C . ASN A 1 115 ? 8.287 4.670 -26.506 1.00 93.62 115 ASN A C 1
ATOM 826 O O . ASN A 1 115 ? 7.473 3.873 -26.966 1.00 93.62 115 ASN A O 1
ATOM 830 N N . SER A 1 116 ? 8.657 4.608 -25.228 1.00 97.50 116 SER A N 1
ATOM 831 C CA . SER A 1 116 ? 8.083 3.661 -24.266 1.00 97.50 116 SER A CA 1
ATOM 832 C C . SER A 1 116 ? 6.703 4.137 -23.798 1.00 97.50 116 SER A C 1
ATOM 834 O O . SER A 1 116 ? 6.583 5.245 -23.273 1.00 97.50 116 SER A O 1
ATOM 836 N N . SER A 1 117 ? 5.671 3.307 -23.986 1.00 96.88 117 SER A N 1
ATOM 837 C CA . SER A 1 117 ? 4.273 3.628 -23.627 1.00 96.88 117 SER A CA 1
ATOM 838 C C . SER A 1 117 ? 3.747 2.690 -22.536 1.00 96.88 117 SER A C 1
ATOM 840 O O . SER A 1 117 ? 3.134 1.672 -22.862 1.00 96.88 117 SER A O 1
ATOM 842 N N . PRO A 1 118 ? 4.053 2.951 -21.256 1.00 97.06 118 PRO A N 1
ATOM 843 C CA . PRO A 1 118 ? 3.610 2.105 -20.153 1.00 97.06 118 PRO A CA 1
ATOM 844 C C . PRO A 1 118 ? 2.106 2.250 -19.871 1.00 97.06 118 PRO A C 1
ATOM 846 O O . PRO A 1 118 ? 1.530 3.335 -19.971 1.00 97.06 118 PRO A O 1
ATOM 849 N N . THR A 1 119 ? 1.494 1.151 -19.436 1.00 98.12 119 THR A N 1
ATOM 850 C CA . THR A 1 119 ? 0.123 1.086 -18.922 1.00 98.12 119 THR A CA 1
ATOM 851 C C . THR A 1 119 ? 0.144 0.594 -17.481 1.00 98.12 119 THR A C 1
ATOM 853 O O . THR A 1 119 ? 0.687 -0.474 -17.191 1.00 98.12 119 THR A O 1
ATOM 856 N N . MET A 1 120 ? -0.447 1.362 -16.571 1.00 98.56 120 MET A N 1
ATOM 857 C CA . MET A 1 120 ? -0.567 1.013 -15.158 1.00 98.56 120 MET A CA 1
ATOM 858 C C . MET A 1 120 ? -2.034 0.991 -14.751 1.00 98.56 120 MET A C 1
ATOM 860 O O . MET A 1 120 ? -2.792 1.900 -15.091 1.00 98.56 120 MET A O 1
ATOM 864 N N . VAL A 1 121 ? -2.422 -0.066 -14.042 1.00 98.44 121 VAL A N 1
ATOM 865 C CA . VAL A 1 121 ? -3.801 -0.308 -13.617 1.00 98.44 121 VAL A CA 1
ATOM 866 C C . VAL A 1 121 ? -3.817 -0.739 -12.166 1.00 98.44 121 VAL A C 1
ATOM 868 O O . VAL A 1 121 ? -2.965 -1.540 -11.767 1.00 98.44 121 VAL A O 1
ATOM 871 N N . ASN A 1 122 ? -4.747 -0.223 -11.363 1.00 98.69 122 ASN A N 1
ATOM 872 C CA . ASN A 1 122 ? -4.809 -0.533 -9.931 1.00 98.69 122 ASN A CA 1
ATOM 873 C C . ASN A 1 122 ? -3.441 -0.352 -9.248 1.00 98.69 122 ASN A C 1
ATOM 875 O O . ASN A 1 122 ? -3.071 -1.132 -8.384 1.00 98.69 122 ASN A O 1
ATOM 879 N N . THR A 1 123 ? -2.636 0.624 -9.669 1.00 98.81 123 THR A N 1
ATOM 880 C CA . THR A 1 123 ? -1.223 0.724 -9.266 1.00 98.81 123 THR A CA 1
ATOM 881 C C . THR A 1 123 ? -0.962 1.999 -8.478 1.00 98.81 123 THR A C 1
ATOM 883 O O . THR A 1 123 ? -1.447 3.070 -8.843 1.00 98.81 123 THR A O 1
ATOM 886 N N . ILE A 1 124 ? -0.164 1.879 -7.416 1.00 98.88 124 ILE A N 1
ATOM 887 C CA . ILE A 1 124 ? 0.299 3.003 -6.600 1.00 98.88 124 ILE A CA 1
ATOM 888 C C . ILE A 1 124 ? 1.721 3.370 -7.027 1.00 98.88 124 ILE A C 1
ATOM 890 O O . ILE A 1 124 ? 2.610 2.515 -7.026 1.00 98.88 124 ILE A O 1
ATOM 894 N N . VAL A 1 125 ? 1.951 4.644 -7.343 1.00 98.62 125 VAL A N 1
ATOM 895 C CA . VAL A 1 125 ? 3.295 5.224 -7.468 1.00 98.62 125 VAL A CA 1
ATOM 896 C C . VAL A 1 125 ? 3.343 6.452 -6.573 1.00 98.62 125 VAL A C 1
ATOM 898 O O . VAL A 1 125 ? 2.755 7.480 -6.900 1.00 98.62 125 VAL A O 1
ATOM 901 N N . TRP A 1 126 ? 3.995 6.324 -5.421 1.00 97.19 126 TRP A N 1
ATOM 902 C CA . TRP A 1 126 ? 3.953 7.349 -4.381 1.00 97.19 126 TRP A CA 1
ATOM 903 C C . TRP A 1 126 ? 5.240 7.406 -3.567 1.00 97.19 126 TRP A C 1
ATOM 905 O O . TRP A 1 126 ? 5.942 6.407 -3.447 1.00 97.19 126 TRP A O 1
ATOM 915 N N . ASN A 1 127 ? 5.529 8.554 -2.951 1.00 94.81 127 ASN A N 1
ATOM 916 C CA . ASN A 1 127 ? 6.660 8.735 -2.035 1.00 94.81 127 ASN A CA 1
ATOM 917 C C . ASN A 1 127 ? 8.010 8.297 -2.632 1.00 94.81 127 ASN A C 1
ATOM 919 O O . ASN A 1 127 ? 8.872 7.768 -1.932 1.00 94.81 127 ASN A O 1
ATOM 923 N N . ASN A 1 128 ? 8.210 8.473 -3.936 1.00 96.06 128 ASN A N 1
ATOM 924 C CA . ASN A 1 128 ? 9.520 8.272 -4.539 1.00 96.06 128 ASN A CA 1
ATOM 925 C C . ASN A 1 128 ? 10.310 9.587 -4.513 1.00 96.06 128 ASN A C 1
ATOM 927 O O . ASN A 1 128 ? 9.786 10.637 -4.133 1.00 96.06 128 ASN A O 1
ATOM 931 N N . THR A 1 129 ? 11.593 9.554 -4.874 1.00 94.62 129 THR A N 1
ATOM 932 C CA . THR A 1 129 ? 12.477 10.730 -4.848 1.00 94.62 129 THR A CA 1
ATOM 933 C C . THR A 1 129 ? 13.359 10.805 -6.091 1.00 94.62 129 THR A C 1
ATOM 935 O O . THR A 1 129 ? 14.019 9.837 -6.453 1.00 94.62 129 THR A O 1
ATOM 938 N N . ALA A 1 130 ? 13.423 11.981 -6.720 1.00 94.06 130 ALA A N 1
ATOM 939 C CA . ALA A 1 130 ? 14.450 12.327 -7.700 1.00 94.06 130 ALA A CA 1
ATOM 940 C C . ALA A 1 130 ? 15.276 13.513 -7.170 1.00 94.06 130 ALA A C 1
ATOM 942 O O . ALA A 1 130 ? 14.751 14.625 -7.082 1.00 94.06 130 ALA A O 1
ATOM 943 N N . THR A 1 131 ? 16.537 13.296 -6.779 1.00 89.94 131 THR A N 1
ATOM 944 C CA . THR A 1 131 ? 17.278 14.278 -5.955 1.00 89.94 131 THR A CA 1
ATOM 945 C C . THR A 1 131 ? 17.642 15.562 -6.699 1.00 89.94 131 THR A C 1
ATOM 947 O O . THR A 1 131 ? 17.665 16.628 -6.090 1.00 89.94 131 THR A O 1
ATOM 950 N N . ASN A 1 132 ? 17.892 15.487 -8.009 1.00 86.06 132 ASN A N 1
ATOM 951 C CA . ASN A 1 132 ? 18.386 16.620 -8.800 1.00 86.06 132 ASN A CA 1
ATOM 952 C C . ASN A 1 132 ? 17.314 17.317 -9.654 1.00 86.06 132 ASN A C 1
ATOM 954 O O . ASN A 1 132 ? 17.655 18.223 -10.411 1.00 86.06 132 ASN A O 1
ATOM 958 N N . ASN A 1 133 ? 16.039 16.909 -9.602 1.00 65.56 133 ASN A N 1
ATOM 959 C CA . ASN A 1 133 ? 15.056 17.332 -10.612 1.00 65.56 133 ASN A CA 1
ATOM 960 C C . ASN A 1 133 ? 13.780 17.992 -10.080 1.00 65.56 133 ASN A C 1
ATOM 962 O O . ASN A 1 133 ? 12.688 17.633 -10.515 1.00 65.56 133 ASN A O 1
ATOM 966 N N . ASN A 1 134 ? 13.913 18.975 -9.182 1.00 57.00 134 ASN A N 1
ATOM 967 C CA . ASN A 1 134 ? 12.887 19.980 -8.842 1.00 57.00 134 ASN A CA 1
ATOM 968 C C . ASN A 1 134 ? 11.419 19.480 -8.778 1.00 57.00 134 ASN A C 1
ATOM 970 O O . ASN A 1 134 ? 10.508 20.229 -9.120 1.00 57.00 134 ASN A O 1
ATOM 974 N N . GLY A 1 135 ? 11.169 18.235 -8.352 1.00 55.81 135 GLY A N 1
ATOM 975 C CA . GLY A 1 135 ? 9.820 17.699 -8.158 1.00 55.81 135 GLY A CA 1
ATOM 976 C C . GLY A 1 135 ? 9.428 16.432 -8.926 1.00 55.81 135 GLY A C 1
ATOM 977 O O . GLY A 1 135 ? 8.490 15.800 -8.465 1.00 55.81 135 GLY A O 1
ATOM 978 N N . SER A 1 136 ? 10.103 15.985 -10.001 1.00 65.00 136 SER A N 1
ATOM 979 C CA . SER A 1 136 ? 9.674 14.770 -10.749 1.00 65.00 136 SER A CA 1
ATOM 980 C C . SER A 1 136 ? 10.074 13.451 -10.084 1.00 65.00 136 SER A C 1
ATOM 982 O O . SER A 1 136 ? 10.847 12.652 -10.632 1.00 65.00 136 SER A O 1
ATOM 984 N N . SER A 1 137 ? 9.583 13.242 -8.879 1.00 85.81 137 SER A N 1
ATOM 985 C CA . SER A 1 137 ? 10.006 12.133 -8.056 1.00 85.81 137 SER A CA 1
ATOM 986 C C . SER A 1 137 ? 9.307 10.816 -8.381 1.00 85.81 137 SER A C 1
ATOM 988 O O . SER A 1 137 ? 9.952 9.778 -8.277 1.00 85.81 137 SER A O 1
ATOM 990 N N . ASP A 1 138 ? 8.046 10.834 -8.816 1.00 93.88 138 ASP A N 1
ATOM 991 C CA . ASP A 1 138 ? 7.262 9.608 -9.008 1.00 93.88 138 ASP A CA 1
ATOM 992 C C . ASP A 1 138 ? 7.421 9.048 -10.421 1.00 93.88 138 ASP A C 1
ATOM 994 O O . ASP A 1 138 ? 8.088 8.025 -10.594 1.00 93.88 138 ASP A O 1
ATOM 998 N N . ILE A 1 139 ? 6.887 9.726 -11.442 1.00 97.38 139 ILE A N 1
ATOM 999 C CA . ILE A 1 139 ? 6.949 9.250 -12.832 1.00 97.38 139 ILE A CA 1
ATOM 1000 C C . ILE A 1 139 ? 7.567 10.303 -13.747 1.00 97.38 139 ILE A C 1
ATOM 1002 O O . ILE A 1 139 ? 7.171 11.465 -13.751 1.00 97.38 139 ILE A O 1
ATOM 1006 N N . TYR A 1 140 ? 8.516 9.892 -14.580 1.00 96.50 140 TYR A N 1
ATOM 1007 C CA . TYR A 1 140 ? 9.016 10.711 -15.679 1.00 96.50 140 TYR A CA 1
ATOM 1008 C C . TYR A 1 140 ? 8.687 10.037 -17.009 1.00 96.50 140 TYR A C 1
ATOM 1010 O O . TYR A 1 140 ? 9.175 8.944 -17.293 1.00 96.50 140 TYR A O 1
ATOM 1018 N N . GLN A 1 141 ? 7.888 10.705 -17.835 1.00 96.81 141 GLN A N 1
ATOM 1019 C CA . GLN A 1 141 ? 7.493 10.253 -19.163 1.00 96.81 141 GLN A CA 1
ATOM 1020 C C . GLN A 1 141 ? 8.142 11.132 -20.237 1.00 96.81 141 GLN A C 1
ATOM 1022 O O . GLN A 1 141 ? 7.897 12.340 -20.311 1.00 96.81 141 GLN A O 1
ATOM 1027 N N . ASN A 1 142 ? 8.959 10.521 -21.096 1.00 94.50 142 ASN A N 1
ATOM 1028 C CA . ASN A 1 142 ? 9.637 11.197 -22.198 1.00 94.50 142 ASN A CA 1
ATOM 1029 C C . ASN A 1 142 ? 9.175 10.661 -23.562 1.00 94.50 142 ASN A C 1
ATOM 1031 O O . ASN A 1 142 ? 9.635 9.610 -24.016 1.00 94.50 142 ASN A O 1
ATOM 1035 N N . GLY A 1 143 ? 8.293 11.416 -24.220 1.00 90.56 143 GLY A N 1
ATOM 1036 C CA . GLY A 1 143 ? 7.603 11.000 -25.440 1.00 90.56 143 GLY A CA 1
ATOM 1037 C C . GLY A 1 143 ? 6.518 9.950 -25.192 1.00 90.56 143 GLY A C 1
ATOM 1038 O O . GLY A 1 143 ? 6.360 9.467 -24.074 1.00 90.56 143 GLY A O 1
ATOM 1039 N N . ALA A 1 144 ? 5.772 9.607 -26.244 1.00 94.88 144 ALA A N 1
ATOM 1040 C CA . ALA A 1 144 ? 4.717 8.585 -26.263 1.00 94.88 144 ALA A CA 1
ATOM 1041 C C . ALA A 1 144 ? 3.660 8.695 -25.136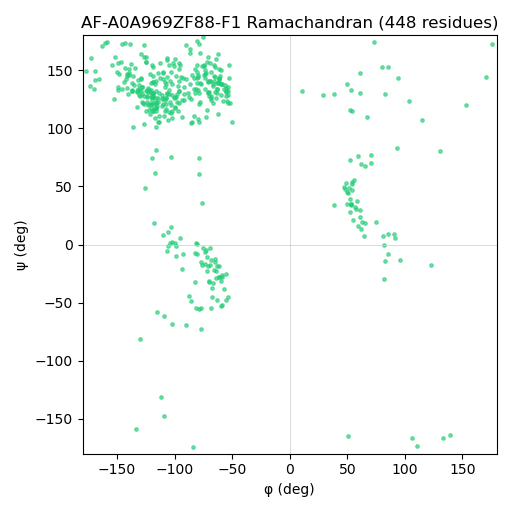 1.00 94.88 144 ALA A C 1
ATOM 1043 O O . ALA A 1 144 ? 3.520 9.750 -24.519 1.00 94.88 144 ALA A O 1
ATOM 1044 N N . THR A 1 145 ? 2.867 7.644 -24.904 1.00 97.06 145 THR A N 1
ATOM 1045 C CA . THR A 1 145 ? 1.695 7.706 -24.010 1.00 97.06 145 THR A CA 1
ATOM 1046 C C . THR A 1 145 ? 1.937 6.969 -22.695 1.00 97.06 145 THR A C 1
ATOM 1048 O O . THR A 1 145 ? 2.246 5.781 -22.699 1.00 97.06 145 THR A O 1
ATOM 1051 N N . LEU A 1 146 ? 1.735 7.648 -21.565 1.00 97.81 146 LEU A N 1
ATOM 1052 C CA . LEU A 1 146 ? 1.545 7.022 -20.256 1.00 97.81 146 LEU A CA 1
ATOM 1053 C C . LEU A 1 146 ? 0.046 6.813 -20.033 1.00 97.81 146 LEU A C 1
ATOM 1055 O O . LEU A 1 146 ? -0.704 7.786 -20.070 1.00 97.81 146 LEU A O 1
ATOM 1059 N N . THR A 1 147 ? -0.370 5.575 -19.766 1.00 97.88 147 THR A N 1
ATOM 1060 C CA . THR A 1 147 ? -1.763 5.254 -19.420 1.00 97.88 147 THR A CA 1
ATOM 1061 C C . THR A 1 147 ? -1.878 4.908 -17.938 1.00 97.88 147 THR A C 1
ATOM 1063 O O . THR A 1 147 ? -1.237 3.959 -17.483 1.00 97.88 147 THR A O 1
ATOM 1066 N N . LEU A 1 148 ? -2.694 5.655 -17.191 1.00 98.06 148 LEU A N 1
ATOM 1067 C CA . LEU A 1 148 ? -2.990 5.434 -15.771 1.00 98.06 148 LEU A CA 1
ATOM 1068 C C . LEU A 1 148 ? -4.488 5.167 -15.583 1.00 98.06 148 LEU A C 1
ATOM 1070 O O . LEU A 1 148 ? -5.309 6.054 -15.799 1.00 98.06 148 LEU A O 1
ATOM 1074 N N . ASN A 1 149 ? -4.864 3.968 -15.149 1.00 97.44 149 ASN A N 1
ATOM 1075 C CA . ASN A 1 149 ? -6.265 3.609 -14.933 1.00 97.44 149 ASN A CA 1
ATOM 1076 C C . ASN A 1 149 ? -6.467 3.072 -13.512 1.00 97.44 149 ASN A C 1
ATOM 1078 O O . ASN A 1 149 ? -5.842 2.082 -13.153 1.00 97.44 149 ASN A O 1
ATOM 1082 N N . TYR A 1 150 ? -7.324 3.686 -12.696 1.00 98.12 150 TYR A N 1
ATOM 1083 C CA . TYR A 1 150 ? -7.469 3.309 -11.279 1.00 98.12 150 TYR A CA 1
ATOM 1084 C C . TYR A 1 150 ? -6.121 3.327 -10.537 1.00 98.12 150 TYR A C 1
ATOM 1086 O O . TYR A 1 150 ? -5.700 2.344 -9.936 1.00 98.12 150 TYR A O 1
ATOM 1094 N N . CYS A 1 151 ? -5.381 4.427 -10.630 1.00 98.75 151 CYS A N 1
ATOM 1095 C CA . CYS A 1 151 ? -4.056 4.553 -10.017 1.00 98.75 151 CYS A CA 1
ATOM 1096 C C . CYS A 1 151 ? -4.056 5.576 -8.881 1.00 98.75 151 CYS A C 1
ATOM 1098 O O . CYS A 1 151 ? -4.857 6.510 -8.892 1.00 98.75 151 CYS A O 1
ATOM 1100 N N . VAL A 1 152 ? -3.109 5.440 -7.946 1.00 98.75 152 VAL A N 1
ATOM 1101 C CA . VAL A 1 152 ? -2.782 6.505 -6.984 1.00 98.75 152 VAL A CA 1
ATOM 1102 C C . VAL A 1 152 ? -1.416 7.090 -7.326 1.00 98.75 152 VAL A C 1
ATOM 1104 O O . VAL A 1 152 ? -0.406 6.395 -7.197 1.00 98.75 152 VAL A O 1
ATOM 1107 N N . VAL A 1 153 ? -1.387 8.340 -7.799 1.00 98.12 153 VAL A N 1
ATOM 1108 C CA . VAL A 1 153 ? -0.166 9.053 -8.220 1.00 98.12 153 VAL A CA 1
ATOM 1109 C C . VAL A 1 153 ? -0.319 10.557 -7.977 1.00 98.12 153 VAL A C 1
ATOM 1111 O O . VAL A 1 153 ? -1.312 11.154 -8.399 1.00 98.12 153 VAL A O 1
ATOM 1114 N N . ASP A 1 154 ? 0.684 11.206 -7.378 1.00 94.25 154 ASP A N 1
ATOM 1115 C CA . ASP A 1 154 ? 0.750 12.673 -7.351 1.00 94.25 154 ASP A CA 1
ATOM 1116 C C . ASP A 1 154 ? 1.269 13.193 -8.700 1.00 94.25 154 ASP A C 1
ATOM 1118 O O . ASP A 1 154 ? 2.461 13.123 -9.015 1.00 94.25 154 ASP A O 1
ATOM 1122 N N . LEU A 1 155 ? 0.380 13.753 -9.523 1.00 93.88 155 LEU A N 1
ATOM 1123 C CA . LEU A 1 155 ? 0.779 14.321 -10.814 1.00 93.88 155 LEU A CA 1
ATOM 1124 C C . LEU A 1 155 ? 1.725 15.518 -10.675 1.00 93.88 155 LEU A C 1
ATOM 1126 O O . LEU A 1 155 ? 2.498 15.775 -11.598 1.00 93.88 155 LEU A O 1
ATOM 1130 N N . ASN A 1 156 ? 1.736 16.213 -9.532 1.00 93.19 156 ASN A N 1
ATOM 1131 C CA . ASN A 1 156 ? 2.715 17.274 -9.281 1.00 93.19 156 ASN A CA 1
ATOM 1132 C C . ASN A 1 156 ? 4.130 16.712 -9.097 1.00 93.19 156 ASN A C 1
ATOM 1134 O O . ASN A 1 156 ? 5.110 17.448 -9.222 1.00 93.19 156 ASN A O 1
ATOM 1138 N N . LYS A 1 157 ? 4.242 15.407 -8.820 1.00 93.94 157 LYS A N 1
ATOM 1139 C CA . LYS A 1 157 ? 5.502 14.663 -8.756 1.00 93.94 157 LYS A CA 1
ATOM 1140 C C . LYS A 1 157 ? 5.849 13.960 -10.063 1.00 93.94 157 LYS A C 1
ATOM 1142 O O . LYS A 1 157 ? 6.835 13.220 -10.120 1.00 93.94 157 LYS A O 1
ATOM 1147 N N . CYS A 1 158 ? 5.069 14.192 -11.115 1.00 94.94 158 CYS A N 1
ATOM 1148 C CA . CYS A 1 158 ? 5.301 13.630 -12.434 1.00 94.94 158 CYS A CA 1
ATOM 1149 C C . CYS A 1 158 ? 5.872 14.672 -13.404 1.00 94.94 158 CYS A C 1
ATOM 1151 O O . CYS A 1 158 ? 5.664 15.875 -13.263 1.00 94.94 158 CYS A O 1
ATOM 1153 N N . THR A 1 159 ? 6.602 14.223 -14.424 1.00 94.88 159 THR A N 1
ATOM 1154 C CA . THR A 1 159 ? 7.068 15.081 -15.523 1.00 94.88 159 THR A CA 1
ATOM 1155 C C . THR A 1 159 ? 6.782 14.446 -16.866 1.00 94.88 159 THR A C 1
ATOM 1157 O O . THR A 1 159 ? 7.104 13.286 -17.097 1.00 94.88 159 THR A O 1
ATOM 1160 N N . PHE A 1 160 ? 6.247 15.258 -17.775 1.00 94.62 160 PHE A N 1
ATOM 1161 C CA . PHE A 1 160 ? 5.924 14.890 -19.147 1.00 94.62 160 PHE A CA 1
ATOM 1162 C C . PHE A 1 160 ? 6.757 15.758 -20.098 1.00 94.62 160 PHE A C 1
ATOM 1164 O O . PHE A 1 160 ? 6.704 16.990 -20.041 1.00 94.62 160 PHE A O 1
ATOM 1171 N N . LYS A 1 161 ? 7.584 15.135 -20.943 1.00 93.88 161 LYS A N 1
ATOM 1172 C CA . LYS A 1 161 ? 8.483 15.812 -21.897 1.00 93.88 161 LYS A CA 1
ATOM 1173 C C . LYS A 1 161 ? 8.324 15.256 -23.305 1.00 93.88 161 LYS A C 1
ATOM 1175 O O . LYS A 1 161 ? 7.785 14.172 -23.490 1.00 93.88 161 LYS A O 1
ATOM 1180 N N . ASN A 1 162 ? 8.823 16.003 -24.292 1.00 92.56 162 ASN A N 1
ATOM 1181 C CA . ASN A 1 162 ? 8.907 15.583 -25.696 1.00 92.56 162 ASN A CA 1
ATOM 1182 C C . ASN A 1 162 ? 7.574 15.066 -26.263 1.00 92.56 162 ASN A C 1
ATOM 1184 O O . ASN A 1 162 ? 7.519 14.002 -26.868 1.00 92.56 162 ASN A O 1
ATOM 1188 N N . HIS A 1 163 ? 6.503 15.837 -26.049 1.00 91.50 163 HIS A N 1
ATOM 1189 C CA . HIS A 1 163 ? 5.134 15.507 -26.470 1.00 91.50 163 HIS A CA 1
ATOM 1190 C C . HIS A 1 163 ? 4.573 14.219 -25.850 1.00 91.50 163 HIS A C 1
ATOM 1192 O O . HIS A 1 163 ? 3.743 13.549 -26.459 1.00 91.50 163 HIS A O 1
ATOM 1198 N N . ALA A 1 164 ? 5.018 13.874 -24.640 1.00 94.69 164 ALA A N 1
ATOM 1199 C CA . ALA A 1 164 ? 4.378 12.835 -23.851 1.00 94.69 164 ALA A CA 1
ATOM 1200 C C . ALA A 1 164 ? 2.885 13.136 -23.643 1.00 94.69 164 ALA A C 1
ATOM 1202 O O . ALA A 1 164 ? 2.510 14.270 -23.333 1.00 94.69 164 ALA A O 1
ATOM 1203 N N . VAL A 1 165 ? 2.059 12.105 -23.786 1.00 96.94 165 VAL A N 1
ATOM 1204 C CA . VAL A 1 165 ? 0.613 12.145 -23.559 1.00 96.94 165 VAL A CA 1
ATOM 1205 C C . VAL A 1 165 ? 0.302 11.387 -22.275 1.00 96.94 165 VAL A C 1
ATOM 1207 O O . VAL A 1 165 ? 0.832 10.301 -22.051 1.00 96.94 165 VAL A O 1
ATOM 1210 N N . LEU A 1 166 ? -0.555 11.962 -21.436 1.00 96.94 166 LEU A N 1
ATOM 1211 C CA . LEU A 1 166 ? -1.145 11.279 -20.292 1.00 96.94 166 LEU A CA 1
ATOM 1212 C C . LEU A 1 166 ? -2.577 10.884 -20.654 1.00 96.94 166 LEU A C 1
ATOM 1214 O O . LEU A 1 166 ? -3.416 11.759 -20.859 1.00 96.94 166 LEU A O 1
ATOM 1218 N N . ASP A 1 167 ? -2.835 9.584 -20.722 1.00 97.19 167 ASP A N 1
ATOM 1219 C CA . ASP A 1 167 ? -4.180 9.017 -20.757 1.00 97.19 167 ASP A CA 1
ATOM 1220 C C . ASP A 1 167 ? -4.525 8.538 -19.346 1.00 97.19 167 ASP A C 1
ATOM 1222 O O . ASP A 1 167 ? -3.810 7.715 -18.774 1.00 97.19 167 ASP A O 1
ATOM 1226 N N . GLN A 1 168 ? -5.562 9.107 -18.737 1.00 95.81 168 GLN A N 1
ATOM 1227 C CA . GLN A 1 168 ? -5.889 8.821 -17.345 1.00 95.81 168 GLN A CA 1
ATOM 1228 C C . GLN A 1 168 ? -7.381 8.629 -17.119 1.00 95.81 168 GLN A C 1
ATOM 1230 O O . GLN A 1 168 ? -8.207 9.384 -17.629 1.00 95.81 168 GLN A O 1
ATOM 1235 N N . THR A 1 169 ? -7.720 7.639 -16.298 1.00 95.94 169 THR A N 1
ATOM 1236 C CA . THR A 1 169 ? -9.089 7.336 -15.871 1.00 95.94 169 THR A CA 1
ATOM 1237 C C . THR A 1 169 ? -9.074 6.918 -14.401 1.00 95.94 169 THR A C 1
ATOM 1239 O O . THR A 1 169 ? -8.222 6.136 -13.988 1.00 95.94 169 THR A O 1
ATOM 1242 N N . ASN A 1 170 ? -9.995 7.452 -13.590 1.00 96.75 170 ASN A N 1
ATOM 1243 C CA . ASN A 1 170 ? -10.101 7.155 -12.151 1.00 96.75 170 ASN A CA 1
ATOM 1244 C C . ASN A 1 170 ? -8.771 7.303 -11.385 1.00 96.75 170 ASN A C 1
ATOM 1246 O O . ASN A 1 170 ? -8.389 6.445 -10.593 1.00 96.75 170 ASN A O 1
ATOM 1250 N N . LEU A 1 171 ? -8.038 8.388 -11.654 1.00 98.06 171 LEU A N 1
ATOM 1251 C CA . LEU A 1 171 ? -6.804 8.697 -10.940 1.00 98.06 171 LEU A CA 1
ATOM 1252 C C . LEU A 1 171 ? -7.109 9.336 -9.579 1.00 98.06 171 LEU A C 1
ATOM 1254 O O . LEU A 1 171 ? -7.876 10.295 -9.491 1.00 98.06 171 LEU A O 1
ATOM 1258 N N . ILE A 1 172 ? -6.437 8.848 -8.544 1.00 98.50 172 ILE A N 1
ATOM 1259 C CA . ILE A 1 172 ? -6.418 9.421 -7.200 1.00 98.50 172 ILE A CA 1
ATOM 1260 C C . ILE A 1 172 ? -5.074 10.125 -7.001 1.00 98.50 172 ILE A C 1
ATOM 1262 O O . ILE A 1 172 ? -4.018 9.544 -7.241 1.00 98.50 172 ILE A O 1
ATOM 1266 N N . SER A 1 173 ? -5.102 11.380 -6.553 1.00 96.62 173 SER A N 1
ATOM 1267 C CA . SER A 1 173 ? -3.900 12.216 -6.396 1.00 96.62 173 SER A CA 1
ATOM 1268 C C . SER A 1 173 ? -3.638 12.657 -4.953 1.00 96.62 173 SER A C 1
ATOM 1270 O O . SER A 1 173 ? -2.942 13.642 -4.718 1.00 96.62 173 SER A O 1
ATOM 1272 N N . THR A 1 174 ? -4.245 11.976 -3.985 1.00 96.44 174 THR A N 1
ATOM 1273 C CA . THR A 1 174 ? -4.063 12.207 -2.547 1.00 96.44 174 THR A CA 1
ATOM 1274 C C . THR A 1 174 ? -3.235 11.089 -1.930 1.00 96.44 174 THR A C 1
ATOM 1276 O O . THR A 1 174 ? -3.184 9.993 -2.485 1.00 96.44 174 THR A O 1
ATOM 1279 N N . ASP A 1 175 ? -2.626 11.365 -0.774 1.00 97.25 175 ASP A N 1
ATOM 1280 C CA . ASP A 1 175 ? -1.770 10.408 -0.072 1.00 97.25 175 ASP A CA 1
ATOM 1281 C C . ASP A 1 175 ? -2.473 9.048 0.123 1.00 97.25 175 ASP A C 1
ATOM 1283 O O . ASP A 1 175 ? -3.552 9.015 0.720 1.00 97.25 175 ASP A O 1
ATOM 1287 N N . PRO A 1 176 ? -1.903 7.935 -0.384 1.00 97.62 176 PRO A N 1
ATOM 1288 C CA . PRO A 1 176 ? -2.425 6.589 -0.194 1.00 97.62 176 PRO A CA 1
ATOM 1289 C C . PRO A 1 176 ? -2.307 6.073 1.243 1.00 97.62 176 PRO A C 1
ATOM 1291 O O . PRO A 1 176 ? -2.778 4.969 1.496 1.00 97.62 176 PRO A O 1
ATOM 1294 N N . VAL A 1 177 ? -1.700 6.817 2.176 1.00 96.75 177 VAL A N 1
ATOM 1295 C CA . VAL A 1 177 ? -1.551 6.425 3.588 1.00 96.75 177 VAL A CA 1
ATOM 1296 C C . VAL A 1 177 ? -0.886 5.046 3.691 1.00 96.75 177 VAL A C 1
ATOM 1298 O O . VAL A 1 177 ? -1.429 4.102 4.260 1.00 96.75 177 VAL A O 1
ATOM 1301 N N . LEU A 1 178 ? 0.275 4.894 3.049 1.00 96.50 178 LEU A N 1
ATOM 1302 C CA . LEU A 1 178 ? 0.993 3.619 3.042 1.00 96.50 178 LEU A CA 1
ATOM 1303 C C . LEU A 1 178 ? 1.594 3.316 4.417 1.00 96.50 178 LEU A C 1
ATOM 1305 O O . LEU A 1 178 ? 2.201 4.179 5.048 1.00 96.50 178 LEU A O 1
ATOM 1309 N N . ILE A 1 179 ? 1.517 2.054 4.830 1.00 95.56 179 ILE A N 1
ATOM 1310 C CA . ILE A 1 179 ? 2.217 1.540 6.010 1.00 95.56 179 ILE A CA 1
ATOM 1311 C C . ILE A 1 179 ? 3.403 0.703 5.521 1.00 95.56 179 ILE A C 1
ATOM 1313 O O . ILE A 1 179 ? 3.183 -0.337 4.897 1.00 95.56 179 ILE A O 1
ATOM 1317 N N . PRO A 1 180 ? 4.663 1.099 5.758 1.00 95.75 180 PRO A N 1
ATOM 1318 C CA . PRO A 1 180 ? 5.804 0.266 5.392 1.00 95.75 180 PRO A CA 1
ATOM 1319 C C . PRO A 1 180 ? 5.852 -0.985 6.276 1.00 95.75 180 PRO A C 1
ATOM 1321 O O . PRO A 1 180 ? 5.842 -0.870 7.500 1.00 95.75 180 PRO A O 1
ATOM 1324 N N . LEU A 1 181 ? 5.938 -2.171 5.670 1.00 94.88 181 LEU A N 1
ATOM 1325 C CA . LEU A 1 181 ? 5.985 -3.449 6.389 1.00 94.88 181 LEU A CA 1
ATOM 1326 C C . LEU A 1 181 ? 7.287 -4.202 6.100 1.00 94.88 181 LEU A C 1
ATOM 1328 O O . LEU A 1 181 ? 7.800 -4.169 4.979 1.00 94.88 181 LEU A O 1
ATOM 1332 N N . ASP A 1 182 ? 7.818 -4.912 7.093 1.00 92.06 182 ASP A N 1
ATOM 1333 C CA . ASP A 1 182 ? 8.939 -5.836 6.917 1.00 92.06 182 ASP A CA 1
ATOM 1334 C C . ASP A 1 182 ? 8.509 -7.150 6.229 1.00 92.06 182 ASP A C 1
ATOM 1336 O O . ASP A 1 182 ? 7.340 -7.374 5.910 1.00 92.06 182 ASP A O 1
ATOM 1340 N N . LYS A 1 183 ? 9.466 -8.057 6.001 1.00 89.19 183 LYS A N 1
ATOM 1341 C CA . LYS A 1 183 ? 9.211 -9.365 5.366 1.00 89.19 183 LYS A CA 1
ATOM 1342 C C . LYS A 1 183 ? 8.239 -10.272 6.139 1.00 89.19 183 LYS A C 1
ATOM 1344 O O . LYS A 1 183 ? 7.751 -11.243 5.573 1.00 89.19 183 LYS A O 1
ATOM 1349 N N . ASN A 1 184 ? 8.028 -10.004 7.426 1.00 89.25 184 ASN A N 1
ATOM 1350 C CA . ASN A 1 184 ? 7.129 -10.754 8.296 1.00 89.25 184 ASN A CA 1
ATOM 1351 C C . ASN A 1 184 ? 5.772 -10.041 8.456 1.00 89.25 184 ASN A C 1
ATOM 1353 O O . ASN A 1 184 ? 4.920 -10.542 9.182 1.00 89.25 184 ASN A O 1
ATOM 1357 N N . GLY A 1 185 ? 5.571 -8.891 7.802 1.00 88.31 185 GLY A N 1
ATOM 1358 C CA . GLY A 1 185 ? 4.349 -8.096 7.891 1.00 88.31 185 GLY A CA 1
ATOM 1359 C C . GLY A 1 185 ? 4.305 -7.116 9.066 1.00 88.31 185 GLY A C 1
ATOM 1360 O O . GLY A 1 185 ? 3.259 -6.519 9.294 1.00 88.31 185 GLY A O 1
ATOM 1361 N N . ASN A 1 186 ? 5.403 -6.913 9.802 1.00 89.94 186 ASN A N 1
ATOM 1362 C CA . ASN A 1 186 ? 5.424 -5.944 10.901 1.00 89.94 186 ASN A CA 1
ATOM 1363 C C . ASN A 1 186 ? 5.613 -4.523 10.369 1.00 89.94 186 ASN A C 1
ATOM 1365 O O . ASN A 1 186 ? 6.468 -4.298 9.510 1.00 89.94 186 ASN A O 1
ATOM 1369 N N . ALA A 1 187 ? 4.885 -3.559 10.934 1.00 90.75 187 ALA A N 1
ATOM 1370 C CA . ALA A 1 187 ? 5.052 -2.150 10.602 1.00 90.75 187 ALA A CA 1
ATOM 1371 C C . ALA A 1 187 ? 6.462 -1.637 10.938 1.00 90.75 187 ALA A C 1
ATOM 1373 O O . ALA A 1 187 ? 7.047 -1.966 11.974 1.00 90.75 187 ALA A O 1
ATOM 1374 N N . LEU A 1 188 ? 7.002 -0.804 10.052 1.00 87.31 188 LEU A N 1
ATOM 1375 C CA . LEU A 1 188 ? 8.317 -0.190 10.172 1.00 87.31 188 LEU A CA 1
ATOM 1376 C C . LEU A 1 188 ? 8.198 1.318 10.431 1.00 87.31 188 LEU A C 1
ATOM 1378 O O . LEU A 1 188 ? 7.312 1.978 9.899 1.00 87.31 188 LEU A O 1
ATOM 1382 N N . PRO A 1 189 ? 9.143 1.918 11.172 1.00 81.88 189 PRO A N 1
ATOM 1383 C CA . PRO A 1 189 ? 9.188 3.369 11.339 1.00 81.88 189 PRO A CA 1
ATOM 1384 C C . PRO A 1 189 ? 9.766 4.096 10.112 1.00 81.88 189 PRO A C 1
ATOM 1386 O O . PRO A 1 189 ? 9.651 5.315 10.011 1.00 81.88 189 PRO A O 1
ATOM 1389 N N . VAL A 1 190 ? 10.437 3.379 9.199 1.00 77.69 190 VAL A N 1
ATOM 1390 C CA . VAL A 1 190 ? 11.148 3.961 8.050 1.00 77.69 190 VAL A CA 1
ATOM 1391 C C . VAL A 1 190 ? 10.803 3.212 6.768 1.00 77.69 190 VAL A C 1
ATOM 1393 O O . VAL A 1 190 ? 10.906 1.989 6.693 1.00 77.69 190 VAL A O 1
ATOM 1396 N N . TYR A 1 191 ? 10.468 3.975 5.732 1.00 78.56 191 TYR A N 1
ATOM 1397 C CA . TYR A 1 191 ? 10.034 3.465 4.435 1.00 78.56 191 TYR A CA 1
ATOM 1398 C C . TYR A 1 191 ? 11.133 2.777 3.606 1.00 78.56 191 TYR A C 1
ATOM 1400 O O . TYR A 1 191 ? 10.840 1.851 2.856 1.00 78.56 191 TYR A O 1
ATOM 1408 N N . SER A 1 192 ? 12.397 3.198 3.726 1.00 71.69 192 SER A N 1
ATOM 1409 C CA . SER A 1 192 ? 13.497 2.716 2.868 1.00 71.69 192 SER A CA 1
ATOM 1410 C C . SER A 1 192 ? 13.819 1.225 3.026 1.00 71.69 192 SER A C 1
ATOM 1412 O O . SER A 1 192 ? 14.505 0.666 2.178 1.00 71.69 192 SER A O 1
ATOM 1414 N N . ASN A 1 193 ? 13.329 0.587 4.094 1.00 77.00 193 ASN A N 1
ATOM 1415 C CA . ASN A 1 193 ? 13.544 -0.833 4.388 1.00 77.00 193 ASN A CA 1
ATOM 1416 C C . ASN A 1 193 ? 12.266 -1.670 4.218 1.00 77.00 193 ASN A C 1
ATOM 1418 O O . ASN A 1 193 ? 12.241 -2.836 4.614 1.00 77.00 193 ASN A O 1
ATOM 1422 N N . ALA A 1 194 ? 11.197 -1.081 3.674 1.00 91.12 194 ALA A N 1
ATOM 1423 C CA . ALA A 1 194 ? 9.937 -1.781 3.495 1.00 91.12 194 ALA A CA 1
ATOM 1424 C C . ALA A 1 194 ? 10.080 -2.912 2.469 1.00 91.12 194 ALA A C 1
ATOM 1426 O O . ALA A 1 194 ? 10.686 -2.755 1.404 1.00 91.12 194 ALA A O 1
ATOM 1427 N N . TRP A 1 195 ? 9.504 -4.059 2.799 1.00 92.44 195 TRP A N 1
ATOM 1428 C CA . TRP A 1 195 ? 9.378 -5.210 1.915 1.00 92.44 195 TRP A CA 1
ATOM 1429 C C . TRP A 1 195 ? 8.111 -5.106 1.069 1.00 92.44 195 TRP A C 1
ATOM 1431 O O . TRP A 1 195 ? 8.140 -5.331 -0.139 1.00 92.44 195 TRP A O 1
ATOM 1441 N N . ILE A 1 196 ? 7.013 -4.725 1.718 1.00 94.81 196 ILE A N 1
ATOM 1442 C CA . ILE A 1 196 ? 5.716 -4.416 1.116 1.00 94.81 196 ILE A CA 1
ATOM 1443 C C . ILE A 1 196 ? 5.123 -3.181 1.798 1.00 94.81 196 ILE A C 1
ATOM 1445 O O . ILE A 1 196 ? 5.652 -2.704 2.804 1.00 94.81 196 ILE A O 1
ATOM 1449 N N . PHE A 1 197 ? 4.015 -2.680 1.260 1.00 97.25 197 PHE A N 1
ATOM 1450 C CA . PHE A 1 197 ? 3.273 -1.571 1.848 1.00 97.25 197 PHE A CA 1
ATOM 1451 C C . PHE A 1 197 ? 1.824 -1.981 2.092 1.00 97.25 197 PHE A C 1
ATOM 1453 O O . PHE A 1 197 ? 1.144 -2.388 1.151 1.00 97.25 197 PHE A O 1
ATOM 1460 N N . GLY A 1 198 ? 1.379 -1.880 3.344 1.00 96.50 198 GLY A N 1
ATOM 1461 C CA . GLY A 1 198 ? -0.033 -1.950 3.712 1.00 96.50 198 GLY A CA 1
ATOM 1462 C C . GLY A 1 198 ? -0.755 -0.630 3.443 1.00 96.50 198 GLY A C 1
ATOM 1463 O O . GLY A 1 198 ? -0.119 0.379 3.124 1.00 96.50 198 GLY A O 1
ATOM 1464 N N . LEU A 1 199 ? -2.079 -0.636 3.597 1.00 97.00 199 LEU A N 1
ATOM 1465 C CA . LEU A 1 199 ? -2.929 0.552 3.502 1.00 97.00 199 LEU A CA 1
ATOM 1466 C C . LEU A 1 199 ? -3.440 0.923 4.895 1.00 97.00 199 LEU A C 1
ATOM 1468 O O . LEU A 1 199 ? -4.041 0.091 5.569 1.00 97.00 199 LEU A O 1
ATOM 1472 N N . GLY A 1 200 ? -3.192 2.161 5.314 1.00 94.62 200 GLY A N 1
ATOM 1473 C CA . GLY A 1 200 ? -3.643 2.691 6.597 1.00 94.62 200 GLY A CA 1
ATOM 1474 C C . GLY A 1 200 ? -5.113 3.086 6.608 1.00 94.62 200 GLY A C 1
ATOM 1475 O O . GLY A 1 200 ? -5.762 3.241 5.567 1.00 94.62 200 GLY A O 1
ATOM 1476 N N . GLN A 1 201 ? -5.641 3.273 7.819 1.00 91.00 201 GLN A N 1
ATOM 1477 C CA . GLN A 1 201 ? -7.025 3.691 8.031 1.00 91.00 201 GLN A CA 1
ATOM 1478 C C . GLN A 1 201 ? -7.313 4.995 7.272 1.00 91.00 201 GLN A C 1
ATOM 1480 O O . GLN A 1 201 ? -6.598 5.986 7.412 1.00 91.00 201 GLN A O 1
ATOM 1485 N N . GLY A 1 202 ? -8.383 5.000 6.472 1.00 92.94 202 GLY A N 1
ATOM 1486 C CA . GLY A 1 202 ? -8.773 6.161 5.666 1.00 92.94 202 GLY A CA 1
ATOM 1487 C C . GLY A 1 202 ? -7.999 6.330 4.354 1.00 92.94 202 GLY A C 1
ATOM 1488 O O . GLY A 1 202 ? -8.189 7.343 3.682 1.00 92.94 202 GLY A O 1
ATOM 1489 N N . SER A 1 203 ? -7.162 5.360 3.967 1.00 97.69 203 SER A N 1
ATOM 1490 C CA . SER A 1 203 ? -6.503 5.365 2.661 1.00 97.69 203 SER A CA 1
ATOM 1491 C C . SER A 1 203 ? -7.523 5.505 1.518 1.00 97.69 203 SER A C 1
ATOM 1493 O O . SER A 1 203 ? -8.493 4.745 1.465 1.00 97.69 203 SER A O 1
ATOM 1495 N N . PRO A 1 204 ? -7.300 6.412 0.550 1.00 98.31 204 PRO A N 1
ATOM 1496 C CA . PRO A 1 204 ? -8.157 6.538 -0.626 1.00 98.31 204 PRO A CA 1
ATOM 1497 C C . PRO A 1 204 ? -7.990 5.370 -1.613 1.00 98.31 204 PRO A C 1
ATOM 1499 O O . PRO A 1 204 ? -8.776 5.252 -2.547 1.00 98.31 204 PRO A O 1
ATOM 1502 N N . ALA A 1 205 ? -6.973 4.518 -1.437 1.00 98.56 205 ALA A N 1
ATOM 1503 C CA . ALA A 1 205 ? -6.763 3.330 -2.262 1.00 98.56 205 ALA A CA 1
ATOM 1504 C C . ALA A 1 205 ? -7.719 2.179 -1.901 1.00 98.56 205 ALA A C 1
ATOM 1506 O O . ALA A 1 205 ? -7.896 1.261 -2.703 1.00 98.56 205 ALA A O 1
ATOM 1507 N N . ILE A 1 206 ? -8.328 2.235 -0.712 1.00 98.31 206 ILE A N 1
ATOM 1508 C CA . ILE A 1 206 ? -9.212 1.197 -0.190 1.00 98.31 206 ILE A CA 1
ATOM 1509 C C . ILE A 1 206 ? -10.542 1.177 -0.953 1.00 98.31 206 ILE A C 1
ATOM 1511 O O . ILE A 1 206 ? -11.209 2.204 -1.086 1.00 98.31 206 ILE A O 1
ATOM 1515 N N . ASN A 1 207 ? -10.958 -0.007 -1.406 1.00 97.88 207 ASN A N 1
ATOM 1516 C CA . ASN A 1 207 ? -12.176 -0.287 -2.169 1.00 97.88 207 ASN A CA 1
ATOM 1517 C C . ASN A 1 207 ? -12.327 0.539 -3.458 1.00 97.88 207 ASN A C 1
ATOM 1519 O O . ASN A 1 207 ? -13.443 0.725 -3.949 1.00 97.88 207 ASN A O 1
ATOM 1523 N N . ALA A 1 208 ? -11.228 1.074 -3.987 1.00 98.38 208 ALA A N 1
ATOM 1524 C CA . ALA A 1 208 ? -11.253 2.064 -5.057 1.00 98.38 208 ALA A CA 1
ATOM 1525 C C . ALA A 1 208 ? -10.816 1.515 -6.420 1.00 98.38 208 ALA A C 1
ATOM 1527 O O . ALA A 1 208 ? -10.863 2.253 -7.398 1.00 98.38 208 ALA A O 1
ATOM 1528 N N . GLY A 1 209 ? -10.363 0.264 -6.495 1.00 98.19 209 GLY A N 1
ATOM 1529 C CA . GLY A 1 209 ? -9.793 -0.352 -7.688 1.00 98.19 209 GLY A CA 1
ATOM 1530 C C . GLY A 1 209 ? -10.813 -0.983 -8.635 1.00 98.19 209 GLY A C 1
ATOM 1531 O O . GLY A 1 209 ? -11.963 -1.255 -8.291 1.00 98.19 209 GLY A O 1
ATOM 1532 N N . LEU A 1 210 ? -10.340 -1.261 -9.849 1.00 97.62 210 LEU A N 1
ATOM 1533 C CA . LEU A 1 210 ? -11.029 -2.063 -10.856 1.00 97.62 210 LEU A CA 1
ATOM 1534 C C . LEU A 1 210 ? -11.271 -3.494 -10.344 1.00 97.62 210 LEU A C 1
ATOM 1536 O O . LEU A 1 210 ? -10.401 -4.061 -9.677 1.00 97.62 210 LEU A O 1
ATOM 1540 N N . GLY A 1 211 ? -12.426 -4.080 -10.671 1.00 98.00 211 GLY A N 1
ATOM 1541 C CA . GLY A 1 211 ? -12.869 -5.368 -10.136 1.00 98.00 211 GLY A CA 1
ATOM 1542 C C . GLY A 1 211 ? -12.068 -6.580 -10.625 1.00 98.00 211 GLY A C 1
ATOM 1543 O O . GLY A 1 211 ? -11.476 -6.579 -11.703 1.00 98.00 211 GLY A O 1
ATOM 1544 N N . VAL A 1 212 ? -12.080 -7.657 -9.831 1.00 98.06 212 VAL A N 1
ATOM 1545 C CA . VAL A 1 212 ? -11.440 -8.942 -10.169 1.00 98.06 212 VAL A CA 1
ATOM 1546 C C . VAL A 1 212 ? -11.950 -9.477 -11.511 1.00 98.06 212 VAL A C 1
ATOM 1548 O O . VAL A 1 212 ? -13.152 -9.518 -11.761 1.00 98.06 212 VAL A O 1
ATOM 1551 N N . GLY A 1 213 ? -11.030 -9.947 -12.356 1.00 96.50 213 GLY A N 1
ATOM 1552 C CA . GLY A 1 213 ? -11.346 -10.527 -13.665 1.00 96.50 213 GLY A CA 1
ATOM 1553 C C . GLY A 1 213 ? -11.553 -9.507 -14.786 1.00 96.50 213 GLY A C 1
ATOM 1554 O O . GLY A 1 213 ? -11.495 -9.892 -15.953 1.00 96.50 213 GLY A O 1
ATOM 1555 N N . GLU A 1 214 ? -11.719 -8.220 -14.472 1.00 96.75 214 GLU A N 1
ATOM 1556 C CA . GLU A 1 214 ? -11.671 -7.171 -15.487 1.00 96.75 214 GLU A CA 1
ATOM 1557 C C . GLU A 1 214 ? -10.271 -7.088 -16.103 1.00 96.75 214 GLU A C 1
ATOM 1559 O O . GLU A 1 214 ? -9.261 -7.310 -15.429 1.00 96.75 214 GLU A O 1
ATOM 1564 N N . THR A 1 215 ? -10.202 -6.802 -17.403 1.00 90.31 215 THR A N 1
ATOM 1565 C CA . THR A 1 215 ? -8.951 -6.842 -18.168 1.00 90.31 215 THR A CA 1
ATOM 1566 C C . THR A 1 215 ? -8.618 -5.497 -18.782 1.00 90.31 215 THR A C 1
ATOM 1568 O O . THR A 1 215 ? -9.438 -4.919 -19.494 1.00 90.31 215 THR A O 1
ATOM 1571 N N . VAL A 1 216 ? -7.370 -5.066 -18.623 1.00 83.69 216 VAL A N 1
ATOM 1572 C CA . VAL A 1 216 ? -6.807 -3.903 -19.315 1.00 83.69 216 VAL A CA 1
ATOM 1573 C C . VAL A 1 216 ? -5.498 -4.327 -19.969 1.00 83.69 216 VAL A C 1
ATOM 1575 O O . VAL A 1 216 ? -4.660 -4.951 -19.326 1.00 83.69 216 VAL A O 1
ATOM 1578 N N . ASN A 1 217 ? -5.331 -4.038 -21.261 1.00 83.50 217 ASN A N 1
ATOM 1579 C CA . ASN A 1 217 ? -4.174 -4.468 -22.057 1.00 83.50 217 ASN A CA 1
ATOM 1580 C C . ASN A 1 217 ? -3.834 -5.970 -21.898 1.00 83.50 217 ASN A C 1
ATOM 1582 O O . ASN A 1 217 ? -2.695 -6.348 -21.633 1.00 83.50 217 ASN A O 1
ATOM 1586 N N . ASN A 1 218 ? -4.854 -6.834 -21.994 1.00 83.38 218 ASN A N 1
ATOM 1587 C CA . ASN A 1 218 ? -4.758 -8.290 -21.786 1.00 83.38 218 ASN A CA 1
ATOM 1588 C C . ASN A 1 218 ? -4.258 -8.720 -20.392 1.00 83.38 218 ASN A C 1
ATOM 1590 O O . ASN A 1 218 ? -3.882 -9.876 -20.194 1.00 83.38 218 ASN A O 1
ATOM 1594 N N . ALA A 1 219 ? -4.266 -7.818 -19.411 1.00 86.25 219 ALA A N 1
ATOM 1595 C CA . ALA A 1 219 ? -3.922 -8.113 -18.034 1.00 86.25 219 ALA A CA 1
ATOM 1596 C C . ALA A 1 219 ? -5.176 -8.077 -17.153 1.00 86.25 219 ALA A C 1
ATOM 1598 O O . ALA A 1 219 ? -5.801 -7.030 -17.006 1.00 86.25 219 ALA A O 1
ATOM 1599 N N . ALA A 1 220 ? -5.540 -9.230 -16.587 1.00 93.94 220 ALA A N 1
ATOM 1600 C CA . ALA A 1 220 ? -6.666 -9.343 -15.665 1.00 93.94 220 ALA A CA 1
ATOM 1601 C C . ALA A 1 220 ? -6.289 -8.877 -14.253 1.00 93.94 220 ALA A C 1
ATOM 1603 O O . ALA A 1 220 ? -5.176 -9.159 -13.795 1.00 93.94 220 ALA A O 1
ATOM 1604 N N . ILE A 1 221 ? -7.230 -8.241 -13.554 1.00 98.00 221 ILE A N 1
ATOM 1605 C CA . ILE A 1 221 ? -7.128 -7.998 -12.112 1.00 98.00 221 ILE A CA 1
ATOM 1606 C C . ILE A 1 221 ? -7.181 -9.351 -11.375 1.00 98.00 221 ILE A C 1
ATOM 1608 O O . ILE A 1 221 ? -8.158 -10.093 -11.547 1.00 98.00 221 ILE A O 1
ATOM 1612 N N . PRO A 1 222 ? -6.157 -9.710 -10.578 1.00 97.00 222 PRO A N 1
ATOM 1613 C CA . PRO A 1 222 ? -6.093 -11.006 -9.907 1.00 97.00 222 PRO A CA 1
ATOM 1614 C C . PRO A 1 222 ? -7.056 -11.078 -8.712 1.00 97.00 222 PRO A C 1
ATOM 1616 O O . PRO A 1 222 ? -7.356 -10.072 -8.073 1.00 97.00 222 PRO A O 1
ATOM 1619 N N . ASN A 1 223 ? -7.500 -12.292 -8.375 1.00 98.06 223 ASN A N 1
ATOM 1620 C CA . ASN A 1 223 ? -8.404 -12.564 -7.247 1.00 98.06 223 ASN A CA 1
ATOM 1621 C C . ASN A 1 223 ? -7.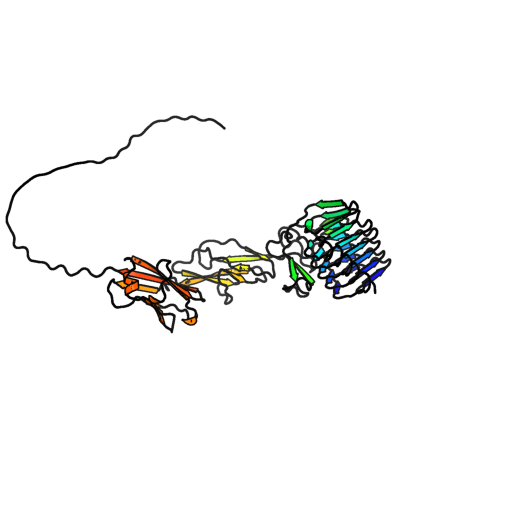699 -12.637 -5.882 1.00 98.06 223 ASN A C 1
ATOM 1623 O O . ASN A 1 223 ? -8.347 -12.919 -4.876 1.00 98.06 223 ASN A O 1
ATOM 1627 N N . GLN A 1 224 ? -6.386 -12.430 -5.852 1.00 98.19 224 GLN A N 1
ATOM 1628 C CA . GLN A 1 224 ? -5.569 -12.387 -4.647 1.00 98.19 224 GLN A CA 1
ATOM 1629 C C . GLN A 1 224 ? -4.558 -11.245 -4.750 1.00 98.19 224 GLN A C 1
ATOM 1631 O O . GLN A 1 224 ? -4.201 -10.833 -5.858 1.00 98.19 224 GLN A O 1
ATOM 1636 N N . ASP A 1 225 ? -4.103 -10.738 -3.610 1.00 98.00 225 ASP A N 1
ATOM 1637 C CA . ASP A 1 225 ? -3.020 -9.761 -3.507 1.00 98.00 225 ASP A CA 1
ATOM 1638 C C . ASP A 1 225 ? -1.630 -10.433 -3.520 1.00 98.00 225 ASP A C 1
ATOM 1640 O O . ASP A 1 225 ? -1.503 -11.645 -3.716 1.00 98.00 225 ASP A O 1
ATOM 1644 N N . GLN A 1 226 ? -0.563 -9.654 -3.318 1.00 96.62 226 GLN A N 1
ATOM 1645 C CA . GLN A 1 226 ? 0.815 -10.162 -3.305 1.00 96.62 226 GLN A CA 1
ATOM 1646 C C . GLN A 1 226 ? 1.083 -11.239 -2.236 1.00 96.62 226 GLN A C 1
ATOM 1648 O O . GLN A 1 226 ? 1.985 -12.059 -2.405 1.00 96.62 226 GLN A O 1
ATOM 1653 N N . ARG A 1 227 ? 0.324 -11.248 -1.136 1.00 95.19 227 ARG A N 1
ATOM 1654 C CA . ARG A 1 227 ? 0.476 -12.185 -0.012 1.00 95.19 227 ARG A CA 1
ATOM 1655 C C . ARG A 1 227 ? -0.412 -13.422 -0.163 1.00 95.19 227 ARG A C 1
ATOM 1657 O O . ARG A 1 227 ? -0.285 -14.356 0.624 1.00 95.19 227 ARG A O 1
ATOM 1664 N N . GLY A 1 228 ? -1.307 -13.427 -1.152 1.00 96.69 228 GLY A N 1
ATOM 1665 C CA . GLY A 1 228 ? -2.330 -14.454 -1.330 1.00 96.69 228 GLY A CA 1
ATOM 1666 C C . GLY A 1 228 ? -3.655 -14.145 -0.623 1.00 96.69 228 GLY A C 1
ATOM 1667 O O . GLY A 1 228 ? -4.526 -15.014 -0.580 1.00 96.69 228 GLY A O 1
ATOM 1668 N N . VAL A 1 229 ? -3.841 -12.935 -0.079 1.00 97.00 229 VAL A N 1
ATOM 1669 C CA . VAL A 1 229 ? -5.120 -12.512 0.518 1.00 97.00 229 VAL A CA 1
ATOM 1670 C C . VAL A 1 229 ? -6.147 -12.336 -0.594 1.00 97.00 229 VAL A C 1
ATOM 1672 O O . VAL A 1 229 ? -5.859 -11.706 -1.607 1.00 97.00 229 VAL A O 1
ATOM 1675 N N . ALA A 1 230 ? -7.338 -12.912 -0.426 1.00 98.25 230 ALA A N 1
ATOM 1676 C CA . ALA A 1 230 ? -8.391 -12.863 -1.435 1.00 98.25 230 ALA A CA 1
ATOM 1677 C C . ALA A 1 230 ? -8.909 -11.436 -1.656 1.00 98.25 230 ALA A C 1
ATOM 1679 O O . ALA A 1 230 ? -9.042 -10.670 -0.709 1.00 98.25 230 ALA A O 1
ATOM 1680 N N . ARG A 1 231 ? -9.274 -11.108 -2.895 1.00 98.12 231 ARG A N 1
ATOM 1681 C CA . ARG A 1 231 ? -9.886 -9.828 -3.264 1.00 98.12 231 ARG A CA 1
ATOM 1682 C C . ARG A 1 231 ? -11.364 -9.996 -3.646 1.00 98.12 231 ARG A C 1
ATOM 1684 O O . ARG A 1 231 ? -11.672 -10.948 -4.369 1.00 98.12 231 ARG A O 1
ATOM 1691 N N . PRO A 1 232 ? -12.252 -9.054 -3.284 1.00 97.69 232 PRO A N 1
ATOM 1692 C CA . PRO A 1 232 ? -12.042 -7.987 -2.306 1.00 97.69 232 PRO A CA 1
ATOM 1693 C C . PRO A 1 232 ? -12.225 -8.478 -0.858 1.00 97.69 232 PRO A C 1
ATOM 1695 O O . PRO A 1 232 ? -12.970 -9.431 -0.624 1.00 97.69 232 PRO A O 1
ATOM 1698 N N . GLN A 1 233 ? -11.585 -7.826 0.115 1.00 95.44 233 GLN A N 1
ATOM 1699 C CA . GLN A 1 233 ? -11.898 -8.017 1.547 1.00 95.44 233 GLN A CA 1
ATOM 1700 C C . GLN A 1 233 ? -12.921 -6.996 2.071 1.00 95.44 233 GLN A C 1
ATOM 1702 O O . GLN A 1 233 ? -13.579 -7.242 3.083 1.00 95.44 233 GLN A O 1
ATOM 1707 N N . GLY A 1 234 ? -13.067 -5.863 1.381 1.00 92.75 234 GLY A N 1
ATOM 1708 C CA . GLY A 1 234 ? -14.087 -4.854 1.642 1.00 92.75 234 GLY A CA 1
ATOM 1709 C C . GLY A 1 234 ? -15.169 -4.807 0.557 1.00 92.75 234 GLY A C 1
ATOM 1710 O O . GLY A 1 234 ? -15.536 -5.813 -0.047 1.00 92.75 234 GLY A O 1
ATOM 1711 N N . ALA A 1 235 ? -15.705 -3.611 0.317 1.00 95.00 235 ALA A N 1
ATOM 1712 C CA . ALA A 1 235 ? -16.722 -3.363 -0.705 1.00 95.00 235 ALA A CA 1
ATOM 1713 C C . ALA A 1 235 ? -16.188 -3.444 -2.151 1.00 95.00 235 ALA A C 1
ATOM 1715 O O . ALA A 1 235 ? -16.984 -3.577 -3.081 1.00 95.00 235 ALA A O 1
ATOM 1716 N N . GLY A 1 236 ? -14.873 -3.353 -2.356 1.00 96.88 236 GLY A N 1
ATOM 1717 C CA . GLY A 1 236 ? -14.229 -3.351 -3.668 1.00 96.88 236 GLY A CA 1
ATOM 1718 C C . GLY A 1 236 ? -12.759 -3.748 -3.574 1.00 96.88 236 GLY A C 1
ATOM 1719 O O . GLY A 1 236 ? -12.245 -3.950 -2.483 1.00 96.88 236 GLY A O 1
ATOM 1720 N N . VAL A 1 237 ? -12.099 -3.898 -4.724 1.00 98.38 237 VAL A N 1
ATOM 1721 C CA . VAL A 1 237 ? -10.663 -4.217 -4.782 1.00 98.38 237 VAL A CA 1
ATOM 1722 C C . VAL A 1 237 ? -9.861 -3.002 -4.338 1.00 98.38 237 VAL A C 1
ATOM 1724 O O . VAL A 1 237 ? -10.182 -1.880 -4.735 1.00 98.38 237 VAL A O 1
ATOM 1727 N N . ASP A 1 238 ? -8.786 -3.211 -3.590 1.00 98.69 238 ASP A N 1
ATOM 1728 C CA . ASP A 1 238 ? -7.873 -2.128 -3.252 1.00 98.69 238 ASP A CA 1
ATOM 1729 C C . ASP A 1 238 ? -6.890 -1.835 -4.396 1.00 98.69 238 ASP A C 1
ATOM 1731 O O . ASP A 1 238 ? -6.405 -2.725 -5.110 1.00 98.69 238 ASP A O 1
ATOM 1735 N N . ILE A 1 239 ? -6.569 -0.553 -4.577 1.00 98.81 239 ILE A N 1
ATOM 1736 C CA . ILE A 1 239 ? -5.506 -0.124 -5.491 1.00 98.81 239 ILE A CA 1
ATOM 1737 C C . ILE A 1 239 ? -4.152 -0.465 -4.848 1.00 98.81 239 ILE A C 1
ATOM 1739 O O . ILE A 1 239 ? -3.910 -0.164 -3.685 1.00 98.81 239 ILE A O 1
ATOM 1743 N N . GLY A 1 240 ? -3.240 -1.055 -5.621 1.00 98.62 240 GLY A N 1
ATOM 1744 C CA . GLY A 1 240 ? -1.900 -1.456 -5.189 1.00 98.62 240 GLY A CA 1
ATOM 1745 C C . GLY A 1 240 ? -1.704 -2.971 -5.097 1.00 98.62 240 GLY A C 1
ATOM 1746 O O . GLY A 1 240 ? -2.553 -3.769 -5.507 1.00 98.62 240 GLY A O 1
ATOM 1747 N N . ALA A 1 241 ? -0.540 -3.374 -4.581 1.00 98.25 241 ALA A N 1
ATOM 1748 C CA . ALA A 1 241 ? -0.145 -4.780 -4.414 1.00 98.25 241 ALA A CA 1
ATOM 1749 C C . ALA A 1 241 ? -0.740 -5.469 -3.173 1.00 98.25 241 ALA A C 1
ATOM 1751 O O . ALA A 1 241 ? -0.611 -6.686 -3.031 1.00 98.25 241 ALA A O 1
ATOM 1752 N N . PHE A 1 242 ? -1.395 -4.707 -2.298 1.00 97.56 242 PHE A N 1
ATOM 1753 C CA . PHE A 1 242 ? -1.895 -5.140 -0.997 1.00 97.56 242 PHE A CA 1
ATOM 1754 C C . PHE A 1 242 ? -3.414 -4.986 -0.935 1.00 97.56 242 PHE A C 1
ATOM 1756 O O . PHE A 1 242 ? -3.939 -3.998 -1.437 1.00 97.56 242 PHE A O 1
ATOM 1763 N N . GLU A 1 243 ? -4.094 -5.953 -0.324 1.00 97.88 243 GLU A N 1
ATOM 1764 C CA . GLU A 1 243 ? -5.523 -5.885 0.005 1.00 97.88 243 GLU A CA 1
ATOM 1765 C C . GLU A 1 243 ? -5.706 -5.771 1.530 1.00 97.88 243 GLU A C 1
ATOM 1767 O O . GLU A 1 243 ? -5.253 -6.631 2.290 1.00 97.88 243 GLU A O 1
ATOM 1772 N N . ALA A 1 244 ? -6.341 -4.701 1.997 1.00 96.69 244 ALA A N 1
ATOM 1773 C CA . ALA A 1 244 ? -6.624 -4.447 3.399 1.00 96.69 244 ALA A CA 1
ATOM 1774 C C . ALA A 1 244 ? -7.660 -5.438 3.935 1.00 96.69 244 ALA A C 1
ATOM 1776 O O . ALA A 1 244 ? -8.756 -5.576 3.402 1.00 96.69 244 ALA A O 1
ATOM 1777 N N . VAL A 1 245 ? -7.318 -6.114 5.029 1.00 95.31 245 VAL A N 1
ATOM 1778 C CA . VAL A 1 245 ? -8.246 -6.976 5.765 1.00 95.31 245 VAL A CA 1
ATOM 1779 C C . VAL A 1 245 ? -8.904 -6.138 6.852 1.00 95.31 245 VAL A C 1
ATOM 1781 O O . VAL A 1 245 ? -8.227 -5.381 7.546 1.00 95.31 245 VAL A O 1
ATOM 1784 N N . PHE A 1 246 ? -10.218 -6.281 7.010 1.00 93.75 246 PHE A N 1
ATOM 1785 C CA . PHE A 1 246 ? -10.985 -5.546 8.010 1.00 93.75 246 PHE A CA 1
ATOM 1786 C C . PHE A 1 246 ? -11.405 -6.455 9.164 1.00 93.75 246 PHE A C 1
ATOM 1788 O O . PHE A 1 246 ? -11.752 -7.623 8.972 1.00 93.75 246 PHE A O 1
ATOM 1795 N N . HIS A 1 247 ? -11.418 -5.896 10.370 1.00 94.19 247 HIS A N 1
ATOM 1796 C CA . HIS A 1 247 ? -11.987 -6.523 11.554 1.00 94.19 247 HIS A CA 1
ATOM 1797 C C . HIS A 1 247 ? -13.127 -5.674 12.095 1.00 94.19 247 HIS A C 1
ATOM 1799 O O . HIS A 1 247 ? -12.979 -4.468 12.302 1.00 94.19 247 HIS A O 1
ATOM 1805 N N . THR A 1 248 ? -14.259 -6.322 12.344 1.00 95.81 248 THR A N 1
ATOM 1806 C CA . THR A 1 248 ? -15.429 -5.685 12.939 1.00 95.81 248 THR A CA 1
ATOM 1807 C C . THR A 1 248 ? -15.318 -5.697 14.456 1.00 95.81 248 THR A C 1
ATOM 1809 O O . THR A 1 248 ? -15.187 -6.759 15.074 1.00 95.81 248 THR A O 1
ATOM 1812 N N . ILE A 1 249 ? -15.432 -4.514 15.053 1.00 97.19 249 ILE A N 1
ATOM 1813 C CA . ILE A 1 249 ? -15.492 -4.299 16.494 1.00 97.19 249 ILE A CA 1
ATOM 1814 C C . ILE A 1 249 ? -16.944 -4.032 16.870 1.00 97.19 249 ILE A C 1
ATOM 1816 O O . ILE A 1 249 ? -17.527 -3.010 16.519 1.00 97.19 249 ILE A O 1
ATOM 1820 N N . SER A 1 250 ? -17.556 -4.999 17.546 1.00 97.88 250 SER A N 1
ATOM 1821 C CA . SER A 1 250 ? -18.942 -4.908 18.009 1.00 97.88 250 SER A CA 1
ATOM 1822 C C . SER A 1 250 ? -18.993 -4.554 19.488 1.00 97.88 250 SER A C 1
ATOM 1824 O O . SER A 1 250 ? -18.089 -4.902 20.242 1.00 97.88 250 SER A O 1
ATOM 1826 N N . TYR A 1 251 ? -20.079 -3.923 19.921 1.00 98.19 251 TYR A N 1
ATOM 1827 C CA . TYR A 1 251 ? -20.226 -3.443 21.292 1.00 98.19 251 TYR A CA 1
ATOM 1828 C C . TYR A 1 251 ? -21.413 -4.115 21.972 1.00 98.19 251 TYR A C 1
ATOM 1830 O O . TYR A 1 251 ? -22.535 -4.064 21.469 1.00 98.19 251 TYR A O 1
ATOM 1838 N N . ASP A 1 252 ? -21.168 -4.703 23.137 1.00 98.25 252 ASP A N 1
ATOM 1839 C CA . ASP A 1 252 ? -22.197 -5.266 24.000 1.00 98.25 252 ASP A CA 1
ATOM 1840 C C . ASP A 1 252 ? -22.317 -4.418 25.271 1.00 98.25 252 ASP A C 1
ATOM 1842 O O . ASP A 1 252 ? -21.339 -4.168 25.985 1.00 98.25 252 ASP A O 1
ATOM 1846 N N . GLY A 1 253 ? -23.538 -3.961 25.547 1.00 96.38 253 GLY A N 1
ATOM 1847 C CA . GLY A 1 253 ? -23.845 -3.149 26.716 1.00 96.38 253 GLY A CA 1
ATOM 1848 C C . GLY A 1 253 ? -23.728 -3.912 28.030 1.00 96.38 253 GLY A C 1
ATOM 1849 O O . GLY A 1 253 ? -23.733 -3.273 29.066 1.00 96.38 253 GLY A O 1
ATOM 1850 N N . ASN A 1 254 ? -23.629 -5.244 28.025 1.00 96.50 254 ASN A N 1
ATOM 1851 C CA . ASN A 1 254 ? -23.396 -6.104 29.188 1.00 96.50 254 ASN A CA 1
ATOM 1852 C C . ASN A 1 254 ? -24.299 -5.758 30.391 1.00 96.50 254 ASN A C 1
ATOM 1854 O O . ASN A 1 254 ? -23.848 -5.537 31.518 1.00 96.50 254 ASN A O 1
ATOM 1858 N N . GLY A 1 255 ? -25.601 -5.648 30.116 1.00 93.50 255 GLY A N 1
ATOM 1859 C CA . GLY A 1 255 ? -26.632 -5.239 31.074 1.00 93.50 255 GLY A CA 1
ATOM 1860 C C . GLY A 1 255 ? -26.995 -3.751 31.039 1.00 93.50 255 GLY A C 1
ATOM 1861 O O . GLY A 1 255 ? -28.014 -3.380 31.616 1.00 93.50 255 GLY A O 1
ATOM 1862 N N . GLY A 1 256 ? -26.208 -2.905 30.371 1.00 92.44 256 GLY A N 1
ATOM 1863 C CA . GLY A 1 256 ? -26.591 -1.537 30.022 1.00 92.44 256 GLY A CA 1
ATOM 1864 C C . GLY A 1 256 ? -27.600 -1.478 28.871 1.00 92.44 256 GLY A C 1
ATOM 1865 O O . GLY A 1 256 ? -27.671 -2.381 28.038 1.00 92.44 256 GLY A O 1
ATOM 1866 N N . GLU A 1 257 ? -28.383 -0.401 28.824 1.00 94.19 257 GLU A N 1
ATOM 1867 C CA . GLU A 1 257 ? -29.422 -0.174 27.814 1.00 94.19 257 GLU A CA 1
ATOM 1868 C C . GLU A 1 257 ? -28.919 0.694 26.651 1.00 94.19 257 GLU A C 1
ATOM 1870 O O . GLU A 1 257 ? -28.066 1.567 26.821 1.00 94.19 257 GLU A O 1
ATOM 1875 N N . GLY A 1 258 ? -29.488 0.495 25.461 1.00 95.31 258 GLY A N 1
ATOM 1876 C CA . GLY A 1 258 ? -29.116 1.210 24.238 1.00 95.31 258 GLY A CA 1
ATOM 1877 C C . GLY A 1 258 ? -28.328 0.340 23.260 1.00 95.31 258 GLY A C 1
ATOM 1878 O O . GLY A 1 258 ? -28.304 -0.884 23.374 1.00 95.31 258 GLY A O 1
ATOM 1879 N N . SER A 1 259 ? -27.712 0.975 22.266 1.00 95.75 259 SER A N 1
ATOM 1880 C CA . SER A 1 259 ? -26.930 0.303 21.225 1.00 95.75 259 SER A CA 1
ATOM 1881 C C . SER A 1 259 ? -25.811 1.205 20.729 1.00 95.75 259 SER A C 1
ATOM 1883 O O . SER A 1 259 ? -25.998 2.416 20.626 1.00 95.75 259 SER A O 1
ATOM 1885 N N . MET A 1 260 ? -24.698 0.599 20.330 1.00 95.31 260 MET A N 1
ATOM 1886 C CA . MET A 1 260 ? -23.608 1.262 19.621 1.00 95.31 260 MET A CA 1
ATOM 1887 C C . MET A 1 260 ? -23.429 0.607 18.255 1.00 95.31 260 MET A C 1
ATOM 1889 O O . MET A 1 260 ? -23.547 -0.612 18.126 1.00 95.31 260 MET A O 1
ATOM 1893 N N . THR A 1 261 ? -23.181 1.422 17.232 1.00 97.06 261 THR A N 1
ATOM 1894 C CA . THR A 1 261 ? -22.858 0.928 15.891 1.00 97.06 261 THR A CA 1
ATOM 1895 C C . THR A 1 261 ? -21.509 0.224 15.938 1.00 97.06 261 THR A C 1
ATOM 1897 O O . THR A 1 261 ? -20.598 0.707 16.602 1.00 97.06 261 THR A O 1
ATOM 1900 N N . ALA A 1 262 ? -21.390 -0.916 15.260 1.00 96.75 262 ALA A N 1
ATOM 1901 C CA . ALA A 1 262 ? -20.107 -1.588 15.126 1.00 96.75 262 ALA A CA 1
ATOM 1902 C C . ALA A 1 262 ? -19.143 -0.738 14.291 1.00 96.75 262 ALA A C 1
ATOM 1904 O O . ALA A 1 262 ? -19.538 -0.162 13.274 1.00 96.75 262 ALA A O 1
ATOM 1905 N N . ASP A 1 263 ? -17.885 -0.720 14.704 1.00 94.38 263 ASP A N 1
ATOM 1906 C CA . ASP A 1 263 ? -16.804 -0.073 13.977 1.00 94.38 263 ASP A CA 1
ATOM 1907 C C . ASP A 1 263 ? -16.012 -1.107 13.175 1.00 94.38 263 ASP A C 1
ATOM 1909 O O . ASP A 1 263 ? -16.051 -2.309 13.450 1.00 94.38 263 ASP A O 1
ATOM 1913 N N . ASN A 1 264 ? -15.281 -0.639 12.166 1.00 91.00 264 ASN A N 1
ATOM 1914 C CA . ASN A 1 264 ? -14.330 -1.461 11.428 1.00 91.00 264 ASN A CA 1
ATOM 1915 C C . ASN A 1 264 ? -12.938 -0.858 11.558 1.00 91.00 264 ASN A C 1
ATOM 1917 O O . ASN A 1 264 ? -12.764 0.356 11.440 1.00 91.00 264 ASN A O 1
ATOM 1921 N N . MET A 1 265 ? -11.954 -1.727 11.731 1.00 92.25 265 MET A N 1
ATOM 1922 C CA . MET A 1 265 ? -10.542 -1.371 11.690 1.00 92.25 265 MET A CA 1
ATOM 1923 C C . MET A 1 265 ? -9.808 -2.222 10.663 1.00 92.25 265 MET A C 1
ATOM 1925 O O . MET A 1 265 ? -10.284 -3.294 10.288 1.00 92.25 265 MET A O 1
ATOM 1929 N N . ILE A 1 266 ? -8.635 -1.761 10.247 1.00 92.94 266 ILE A N 1
ATOM 1930 C CA . ILE A 1 266 ? -7.738 -2.520 9.377 1.00 92.94 266 ILE A CA 1
ATOM 1931 C C . ILE A 1 266 ? -6.840 -3.424 10.229 1.00 92.94 266 ILE A C 1
ATOM 1933 O O . ILE A 1 266 ? -6.347 -3.017 11.281 1.00 92.94 266 ILE A O 1
ATOM 1937 N N . GLU A 1 267 ? -6.631 -4.659 9.782 1.00 91.81 267 GLU A N 1
ATOM 1938 C CA . GLU A 1 267 ? -5.716 -5.610 10.414 1.00 91.81 267 GLU A CA 1
ATOM 1939 C C . GLU A 1 267 ? -4.300 -5.022 10.549 1.00 91.81 267 GLU A C 1
ATOM 1941 O O . GLU A 1 267 ? -3.738 -4.479 9.598 1.00 91.81 267 GLU A O 1
ATOM 1946 N N . GLY A 1 268 ? -3.710 -5.155 11.740 1.00 87.19 268 GLY A N 1
ATOM 1947 C CA . GLY A 1 268 ? -2.359 -4.669 12.041 1.00 87.19 268 GLY A CA 1
ATOM 1948 C C . GLY A 1 268 ? -2.273 -3.199 12.468 1.00 87.19 268 GLY A C 1
ATOM 1949 O O . GLY A 1 268 ? -1.219 -2.778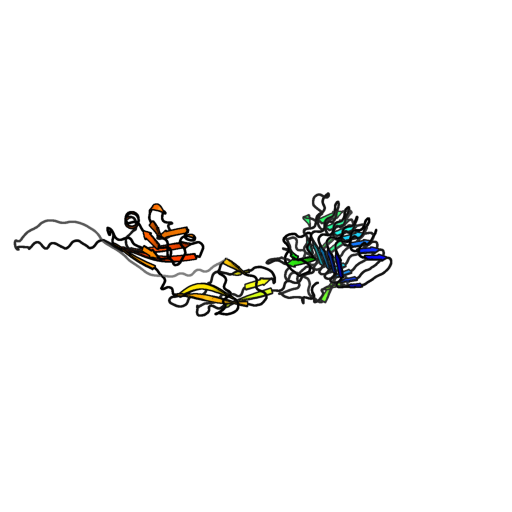 12.940 1.00 87.19 268 GLY A O 1
ATOM 1950 N N . GLU A 1 269 ? -3.365 -2.439 12.373 1.00 90.25 269 GLU A N 1
ATOM 1951 C CA . GLU A 1 269 ? -3.458 -1.075 12.903 1.00 90.25 269 GLU A CA 1
ATOM 1952 C C . GLU A 1 269 ? -3.885 -1.057 14.380 1.00 90.25 269 GLU A C 1
ATOM 1954 O O . GLU A 1 269 ? -4.307 -2.061 14.965 1.00 90.25 269 GLU A O 1
ATOM 1959 N N . THR A 1 270 ? -3.772 0.107 15.015 1.00 91.12 270 THR A N 1
ATOM 1960 C CA . THR A 1 270 ? -4.344 0.342 16.348 1.00 91.12 270 THR A CA 1
ATOM 1961 C C . THR A 1 270 ? -5.710 1.016 16.244 1.00 91.12 270 THR A C 1
ATOM 1963 O O . THR A 1 270 ? -5.882 1.936 15.449 1.00 91.12 270 THR A O 1
ATOM 1966 N N . PHE A 1 271 ? -6.658 0.619 17.089 1.00 92.62 271 PHE A N 1
ATOM 1967 C CA . PHE A 1 271 ? -8.006 1.182 17.152 1.00 92.62 271 PHE A CA 1
ATOM 1968 C C . PHE A 1 271 ? -8.249 1.865 18.500 1.00 92.62 271 PHE A C 1
ATOM 1970 O O . PHE A 1 271 ? -8.052 1.246 19.545 1.00 92.62 271 PHE A O 1
ATOM 1977 N N . GLU A 1 272 ? -8.673 3.131 18.488 1.00 92.81 272 GLU A N 1
ATOM 1978 C CA . GLU A 1 272 ? -9.052 3.862 19.702 1.00 92.81 272 GLU A CA 1
ATOM 1979 C C . GLU A 1 272 ? -10.463 3.461 20.146 1.00 92.81 272 GLU A C 1
ATOM 1981 O O . GLU A 1 272 ? -11.434 3.627 19.410 1.00 92.81 272 GLU A O 1
ATOM 1986 N N . LEU A 1 273 ? -10.587 2.932 21.364 1.00 89.44 273 LEU A N 1
ATOM 1987 C CA . LEU A 1 273 ? -11.878 2.510 21.897 1.00 89.44 273 LEU A CA 1
ATOM 1988 C C . LEU A 1 273 ? -12.770 3.722 22.202 1.00 89.44 273 LEU A C 1
ATOM 1990 O O . LEU A 1 273 ? -12.361 4.602 22.963 1.00 89.44 273 LEU A O 1
ATOM 1994 N N . PRO A 1 274 ? -14.014 3.763 21.693 1.00 88.75 274 PRO A N 1
ATOM 1995 C CA . PRO A 1 274 ? -14.885 4.909 21.888 1.00 88.75 274 PRO A CA 1
ATOM 1996 C C . PRO A 1 274 ? -15.379 5.016 23.333 1.00 88.75 274 PRO A C 1
ATOM 1998 O O . PRO A 1 274 ? -15.408 4.047 24.103 1.00 88.75 274 PRO A O 1
ATOM 2001 N N . ALA A 1 275 ? -15.850 6.213 23.684 1.00 87.69 275 ALA A N 1
ATOM 2002 C CA . ALA A 1 275 ? -16.635 6.411 24.892 1.00 87.69 275 ALA A CA 1
ATOM 2003 C C . ALA A 1 275 ? -17.897 5.533 24.866 1.00 87.69 275 ALA A C 1
ATOM 2005 O O . ALA A 1 275 ? -18.586 5.424 23.850 1.00 87.69 275 ALA A O 1
ATOM 2006 N N . CYS A 1 276 ? -18.219 4.924 26.005 1.00 86.50 276 CYS A N 1
ATOM 2007 C CA . CYS A 1 276 ? -19.435 4.137 26.152 1.00 86.50 276 CYS A CA 1
ATOM 2008 C C . CYS A 1 276 ? -20.670 5.043 26.101 1.00 86.50 276 CYS A C 1
ATOM 2010 O O . CYS A 1 276 ? -20.791 5.983 26.888 1.00 86.50 276 CYS A O 1
ATOM 2012 N N . THR A 1 277 ? -21.592 4.744 25.183 1.00 90.06 277 THR A N 1
ATOM 2013 C CA . THR A 1 277 ? -22.872 5.466 25.048 1.00 90.06 277 THR A CA 1
ATOM 2014 C C . THR A 1 277 ? -24.067 4.667 25.568 1.00 90.06 277 THR A C 1
ATOM 2016 O O . THR A 1 277 ? -25.187 5.179 25.584 1.00 90.06 277 THR A O 1
ATOM 2019 N N . PHE A 1 278 ? -23.844 3.434 26.042 1.00 85.69 278 PHE A N 1
ATOM 2020 C CA . PHE A 1 278 ? -24.872 2.675 26.747 1.00 85.69 278 PHE A CA 1
ATOM 2021 C C . PHE A 1 278 ? -25.282 3.403 28.027 1.00 85.69 278 PHE A C 1
ATOM 2023 O O . PHE A 1 278 ? -24.449 3.899 28.791 1.00 85.69 278 PHE A O 1
ATOM 2030 N N . THR A 1 279 ? -26.579 3.400 28.307 1.00 86.00 279 THR A N 1
ATOM 2031 C CA . THR A 1 279 ? -27.087 3.800 29.614 1.00 86.00 279 THR A CA 1
ATOM 2032 C C . THR A 1 279 ? -26.724 2.707 30.612 1.00 86.00 279 THR A C 1
ATOM 2034 O O . THR A 1 279 ? -27.163 1.567 30.479 1.00 86.00 279 THR A O 1
ATOM 2037 N N . ALA A 1 280 ? -25.884 3.037 31.594 1.00 82.50 280 ALA A N 1
ATOM 2038 C CA . ALA A 1 280 ? -25.446 2.074 32.599 1.00 82.50 280 ALA A CA 1
ATOM 2039 C C . ALA A 1 280 ? -26.639 1.507 33.399 1.00 82.50 280 ALA A C 1
ATOM 2041 O O . ALA A 1 280 ? -27.616 2.231 33.623 1.00 82.50 280 ALA A O 1
ATOM 2042 N N . PRO A 1 281 ? -26.551 0.255 33.890 1.00 87.38 281 PRO A N 1
ATOM 2043 C CA . PRO A 1 281 ? -27.555 -0.299 34.790 1.00 87.38 281 PRO A CA 1
ATOM 2044 C C . PRO A 1 281 ? -27.803 0.608 36.001 1.00 87.38 281 PRO A C 1
ATOM 2046 O O . PRO A 1 281 ? -26.919 1.351 36.442 1.00 87.38 281 PRO A O 1
ATOM 2049 N N . ALA A 1 282 ? -28.998 0.518 36.586 1.00 81.56 282 ALA A N 1
ATOM 2050 C CA . ALA A 1 282 ? -29.353 1.311 37.757 1.00 81.56 282 ALA A CA 1
ATOM 2051 C C . ALA A 1 282 ? -28.318 1.141 38.880 1.00 81.56 282 ALA A C 1
ATOM 2053 O O . ALA A 1 282 ? -27.982 0.028 39.284 1.00 81.56 282 ALA A O 1
ATOM 2054 N N . GLY A 1 283 ? -27.821 2.264 39.395 1.00 67.81 283 GLY A N 1
ATOM 2055 C CA . GLY A 1 283 ? -26.833 2.247 40.465 1.00 67.81 283 GLY A CA 1
ATOM 2056 C C . GLY A 1 283 ? -25.423 1.853 40.015 1.00 67.81 283 GLY A C 1
ATOM 2057 O O . GLY A 1 283 ? -24.632 1.446 40.860 1.00 67.81 283 GLY A O 1
ATOM 2058 N N . LYS A 1 284 ? -25.089 1.946 38.721 1.00 76.50 284 LYS A N 1
ATOM 2059 C CA . LYS A 1 284 ? -23.762 1.632 38.179 1.00 76.50 284 LYS A CA 1
ATOM 2060 C C . LYS A 1 284 ? -23.175 2.786 37.350 1.00 76.50 284 LYS A C 1
ATOM 2062 O O . LYS A 1 284 ? -23.891 3.676 36.901 1.00 76.50 284 LYS A O 1
ATOM 2067 N N . LEU A 1 285 ? -21.859 2.764 37.142 1.00 70.69 285 LEU A N 1
ATOM 2068 C CA . LEU A 1 285 ? -21.112 3.644 36.236 1.00 70.69 285 LEU A CA 1
ATOM 2069 C C . LEU A 1 285 ? -20.214 2.808 35.326 1.00 70.69 285 LEU A C 1
ATOM 2071 O O . LEU A 1 285 ? -19.661 1.804 35.778 1.00 70.69 285 LEU A O 1
ATOM 2075 N N . PHE A 1 286 ? -20.064 3.224 34.066 1.00 82.44 286 PHE A N 1
ATOM 2076 C CA . PHE A 1 286 ? -19.108 2.612 33.141 1.00 82.44 286 PHE A CA 1
ATOM 2077 C C . PHE A 1 286 ? -17.676 2.808 33.653 1.00 82.44 286 PHE A C 1
ATOM 2079 O O . PHE A 1 286 ? -17.340 3.873 34.172 1.00 82.44 286 PHE A O 1
ATOM 2086 N N . MET A 1 287 ? -16.858 1.767 33.525 1.00 82.56 287 MET A N 1
ATOM 2087 C CA . MET A 1 287 ? -15.466 1.747 33.961 1.00 82.56 287 MET A CA 1
ATOM 2088 C C . MET A 1 287 ? -14.516 1.591 32.773 1.00 82.56 287 MET A C 1
ATOM 2090 O O . MET A 1 287 ? -13.661 2.443 32.576 1.00 82.56 287 MET A O 1
ATOM 2094 N N . THR A 1 288 ? -14.667 0.515 32.000 1.00 89.38 288 THR A N 1
ATOM 2095 C CA . THR A 1 288 ? -13.730 0.119 30.938 1.00 89.38 288 THR A CA 1
ATOM 2096 C C . THR A 1 288 ? -14.413 -0.844 29.960 1.00 89.38 288 THR A C 1
ATOM 2098 O O . THR A 1 288 ? -15.544 -1.279 30.207 1.00 89.38 288 THR A O 1
ATOM 2101 N N . TRP A 1 289 ? -13.742 -1.201 28.868 1.00 94.50 289 TRP A N 1
ATOM 2102 C CA . TRP A 1 289 ? -14.184 -2.255 27.957 1.00 94.50 289 TRP A CA 1
ATOM 2103 C C . TRP A 1 289 ? -13.465 -3.568 28.261 1.00 94.50 289 TRP A C 1
ATOM 2105 O O . TRP A 1 289 ? -12.240 -3.597 28.319 1.00 94.50 289 TRP A O 1
ATOM 2115 N N . ALA A 1 290 ? -14.204 -4.668 28.406 1.00 96.88 290 ALA A N 1
ATOM 2116 C CA . ALA A 1 290 ? -13.644 -6.018 28.411 1.00 96.88 290 ALA A CA 1
ATOM 2117 C C . ALA A 1 290 ? -13.571 -6.560 26.979 1.00 96.88 290 ALA A C 1
ATOM 2119 O O . ALA A 1 290 ? -14.547 -6.499 26.229 1.00 96.88 290 ALA A O 1
ATOM 2120 N N . ILE A 1 291 ? -12.413 -7.093 26.593 1.00 96.38 291 ILE A N 1
ATOM 2121 C CA . ILE A 1 291 ? -12.127 -7.478 25.209 1.00 96.38 291 ILE A CA 1
ATOM 2122 C C . ILE A 1 291 ? -12.451 -8.958 24.981 1.00 96.38 291 ILE A C 1
ATOM 2124 O O . ILE A 1 291 ? -11.944 -9.834 25.686 1.00 96.38 291 ILE A O 1
ATOM 2128 N N . GLY A 1 292 ? -13.300 -9.248 23.991 1.00 95.75 292 GLY A N 1
ATOM 2129 C CA . GLY A 1 292 ? -13.633 -10.598 23.518 1.00 95.75 292 GLY A CA 1
ATOM 2130 C C . GLY A 1 292 ? -14.695 -11.337 24.337 1.00 95.75 292 GLY A C 1
ATOM 2131 O O . GLY A 1 292 ? -15.450 -12.132 23.781 1.00 95.75 292 GLY A O 1
ATOM 2132 N N . SER A 1 293 ? -14.805 -11.067 25.639 1.00 96.00 293 SER A N 1
ATOM 2133 C CA . SER A 1 293 ? -15.865 -11.618 26.496 1.00 96.00 293 SER A CA 1
ATOM 2134 C C . SER A 1 293 ? -16.152 -10.720 27.701 1.00 96.00 293 SER A C 1
ATOM 2136 O O . SER A 1 293 ? -15.263 -10.015 28.175 1.00 96.00 293 SER A O 1
ATOM 2138 N N . ALA A 1 294 ? -17.374 -10.788 28.242 1.00 91.94 294 ALA A N 1
ATOM 2139 C CA . ALA A 1 294 ? -17.812 -9.967 29.379 1.00 91.94 294 ALA A CA 1
ATOM 2140 C C . ALA A 1 294 ? -16.964 -10.134 30.657 1.00 91.94 294 ALA A C 1
ATOM 2142 O O . ALA A 1 294 ? -16.880 -9.211 31.462 1.00 91.94 294 ALA A O 1
ATOM 2143 N N . GLY A 1 295 ? -16.343 -11.303 30.850 1.00 87.38 295 GLY A N 1
ATOM 2144 C CA . GLY A 1 295 ? -15.477 -11.613 31.995 1.00 87.38 295 GLY A CA 1
ATOM 2145 C C . GLY A 1 295 ? -13.981 -11.577 31.677 1.00 87.38 295 GLY A C 1
ATOM 2146 O O . GLY A 1 295 ? -13.196 -12.150 32.431 1.00 87.38 295 GLY A O 1
ATOM 2147 N N . SER A 1 296 ? -13.585 -10.989 30.545 1.00 91.12 296 SER A N 1
ATOM 2148 C CA . SER A 1 296 ? -12.185 -10.952 30.119 1.00 91.12 296 SER A CA 1
ATOM 2149 C C . SER A 1 296 ? -11.317 -10.179 31.110 1.00 91.12 296 SER A C 1
ATOM 2151 O O . SER A 1 296 ? -11.660 -9.072 31.518 1.00 91.12 296 SER A O 1
ATOM 2153 N N . ALA A 1 297 ? -10.158 -10.746 31.457 1.00 88.38 297 ALA A N 1
ATOM 2154 C CA . ALA A 1 297 ? -9.128 -10.031 32.210 1.00 88.38 297 ALA A CA 1
ATOM 2155 C C . ALA A 1 297 ? -8.396 -8.989 31.345 1.00 88.38 297 ALA A C 1
ATOM 2157 O O . ALA A 1 297 ? -7.725 -8.107 31.874 1.00 88.38 297 ALA A O 1
ATOM 2158 N N . THR A 1 298 ? -8.510 -9.088 30.018 1.00 93.19 298 THR A N 1
ATOM 2159 C CA . THR A 1 298 ? -7.988 -8.088 29.090 1.00 93.19 298 THR A CA 1
ATOM 2160 C C . THR A 1 298 ? -9.020 -6.980 28.946 1.00 93.19 298 THR A C 1
ATOM 2162 O O . THR A 1 298 ? -10.046 -7.156 28.285 1.00 93.19 298 THR A O 1
ATOM 2165 N N . THR A 1 299 ? -8.737 -5.842 29.573 1.00 91.69 299 THR A N 1
ATOM 2166 C CA . THR A 1 299 ? -9.567 -4.640 29.505 1.00 91.69 299 THR A CA 1
ATOM 2167 C C . THR A 1 299 ? -8.797 -3.471 28.908 1.00 91.69 299 THR A C 1
ATOM 2169 O O . THR A 1 299 ? -7.571 -3.419 29.016 1.00 91.69 299 THR A O 1
ATOM 2172 N N . ALA A 1 300 ? -9.511 -2.524 28.310 1.00 87.50 300 ALA A N 1
ATOM 2173 C CA . ALA A 1 300 ? -8.941 -1.287 27.796 1.00 87.50 300 ALA A CA 1
ATOM 2174 C C . ALA A 1 300 ? -9.932 -0.128 27.967 1.00 87.50 300 ALA A C 1
ATOM 2176 O O . ALA A 1 300 ? -11.129 -0.255 27.689 1.00 87.50 300 ALA A O 1
ATOM 2177 N N . ASP A 1 301 ? -9.426 1.000 28.460 1.00 85.75 301 ASP A N 1
ATOM 2178 C CA . ASP A 1 301 ? -10.247 2.163 28.780 1.00 85.75 301 ASP A CA 1
ATOM 2179 C C . ASP A 1 301 ? -10.658 2.912 27.509 1.00 85.75 301 ASP A C 1
ATOM 2181 O O . ASP A 1 301 ? -9.966 2.887 26.488 1.00 85.75 301 ASP A O 1
ATOM 2185 N N . ALA A 1 302 ? -11.788 3.614 27.570 1.00 82.19 302 ALA A N 1
ATOM 2186 C CA . ALA A 1 302 ? -12.193 4.494 26.480 1.00 82.19 302 ALA A CA 1
ATOM 2187 C C . ALA A 1 302 ? -11.127 5.580 26.234 1.00 82.19 302 ALA A C 1
ATOM 2189 O O . ALA A 1 302 ? -10.580 6.146 27.181 1.00 82.19 302 ALA A O 1
ATOM 2190 N N . GLY A 1 303 ? -10.843 5.869 24.965 1.00 82.06 303 GLY A N 1
ATOM 2191 C CA . GLY A 1 303 ? -9.771 6.771 24.538 1.00 82.06 303 GLY A CA 1
ATOM 2192 C C . GLY A 1 303 ? -8.378 6.131 24.505 1.00 82.06 303 GLY A C 1
ATOM 2193 O O . GLY A 1 303 ? -7.411 6.803 24.158 1.00 82.06 303 GLY A O 1
ATOM 2194 N N . THR A 1 304 ? -8.242 4.847 24.861 1.00 86.38 304 THR A N 1
ATOM 2195 C CA . THR A 1 304 ? -6.990 4.094 24.676 1.00 86.38 304 THR A CA 1
ATOM 2196 C C . THR A 1 304 ? -7.015 3.296 23.379 1.00 86.38 304 THR A C 1
ATOM 2198 O O . THR A 1 304 ? -8.082 2.941 22.872 1.00 86.38 304 THR A O 1
ATOM 2201 N N . THR A 1 305 ? -5.833 3.014 22.830 1.00 91.00 305 THR A N 1
ATOM 2202 C CA . THR A 1 305 ? -5.693 2.234 21.602 1.00 91.00 305 THR A CA 1
ATOM 2203 C C . THR A 1 305 ? -5.465 0.749 21.882 1.00 91.00 305 THR A C 1
ATOM 2205 O O . THR A 1 305 ? -4.782 0.372 22.835 1.00 91.00 305 THR A O 1
ATOM 2208 N N . TYR A 1 306 ? -6.026 -0.108 21.028 1.00 91.19 306 TYR A N 1
ATOM 2209 C CA . TYR A 1 306 ? -5.869 -1.562 21.076 1.00 91.19 306 TYR A CA 1
ATOM 2210 C C . TYR A 1 306 ? -5.748 -2.145 1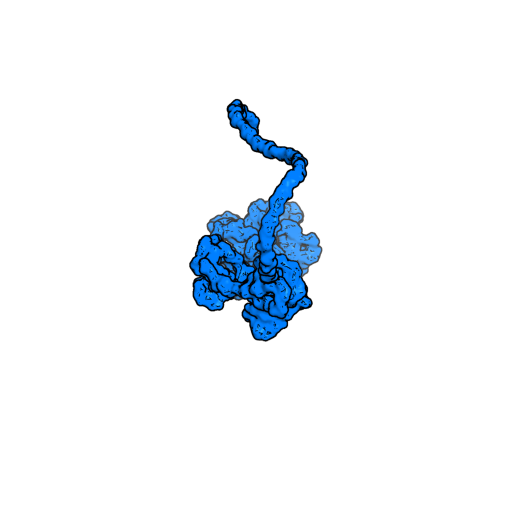9.660 1.00 91.19 306 TYR A C 1
ATOM 2212 O O . TYR A 1 306 ? -6.396 -1.662 18.734 1.00 91.19 306 TYR A O 1
ATOM 2220 N N . THR A 1 307 ? -4.939 -3.192 19.477 1.00 91.69 307 THR A N 1
ATOM 2221 C CA . THR A 1 307 ? -4.811 -3.906 18.192 1.00 91.69 307 THR A CA 1
ATOM 2222 C C . THR A 1 307 ? -5.580 -5.214 18.255 1.00 91.69 307 THR A C 1
ATOM 2224 O O . THR A 1 307 ? -5.209 -6.131 18.988 1.00 91.69 307 THR A O 1
ATOM 2227 N N . PHE A 1 308 ? -6.649 -5.308 17.470 1.00 92.75 308 PHE A N 1
ATOM 2228 C CA . PHE A 1 308 ? -7.436 -6.528 17.345 1.00 92.75 308 PHE A CA 1
ATOM 2229 C C . PHE A 1 308 ? -6.884 -7.399 16.215 1.00 92.75 308 PHE A C 1
ATOM 2231 O O . PHE A 1 308 ? -6.470 -6.894 15.176 1.00 92.75 308 PHE A O 1
ATOM 2238 N N . THR A 1 309 ? -6.901 -8.715 16.415 1.00 91.19 309 THR A N 1
ATOM 2239 C CA . THR A 1 309 ? -6.422 -9.719 15.444 1.00 91.19 309 THR A CA 1
ATOM 2240 C C . THR A 1 309 ? -7.565 -10.465 14.750 1.00 91.19 309 THR A C 1
ATOM 2242 O O . THR A 1 309 ? -7.365 -11.505 14.127 1.00 91.19 309 THR A O 1
ATOM 2245 N N . GLY A 1 310 ? -8.793 -9.980 14.926 1.00 94.31 310 GLY A N 1
ATOM 2246 C CA . GLY A 1 310 ? -9.995 -10.574 14.369 1.00 94.31 310 GLY A CA 1
ATOM 2247 C C . GLY A 1 310 ? -11.251 -9.845 14.827 1.00 94.31 310 GLY A C 1
ATOM 2248 O O . GLY A 1 310 ? -11.211 -8.986 15.715 1.00 94.31 310 GLY A O 1
ATOM 2249 N N . ASN A 1 311 ? -12.384 -10.224 14.237 1.00 96.44 311 ASN A N 1
ATOM 2250 C CA . ASN A 1 311 ? -13.693 -9.717 14.642 1.00 96.44 311 ASN A CA 1
ATOM 2251 C C . ASN A 1 311 ? -13.901 -9.951 16.139 1.00 96.44 311 ASN A C 1
ATOM 2253 O O . ASN A 1 311 ? -13.804 -11.082 16.616 1.00 96.44 311 ASN A O 1
ATOM 2257 N N . THR A 1 312 ? -14.180 -8.878 16.871 1.00 97.12 312 THR A N 1
ATOM 2258 C CA . THR A 1 312 ? -14.195 -8.904 18.331 1.00 97.12 312 THR A CA 1
ATOM 2259 C C . THR A 1 312 ? -15.390 -8.135 18.862 1.00 97.12 312 THR A C 1
ATOM 2261 O O . THR A 1 312 ? -15.654 -7.007 18.457 1.00 97.12 312 THR A O 1
ATOM 2264 N N . THR A 1 313 ? -16.099 -8.731 19.816 1.00 98.00 313 THR A N 1
ATOM 2265 C CA . THR A 1 313 ? -17.070 -8.005 20.634 1.00 98.00 313 THR A CA 1
ATOM 2266 C C . THR A 1 313 ? -16.377 -7.488 21.888 1.00 98.00 313 THR A C 1
ATOM 2268 O O . THR A 1 313 ? -15.704 -8.252 22.586 1.00 98.00 313 THR A O 1
ATOM 2271 N N . VAL A 1 314 ? -16.541 -6.203 22.184 1.00 97.94 314 VAL A N 1
ATOM 2272 C CA . VAL A 1 314 ? -16.124 -5.589 23.445 1.00 97.94 314 VAL A CA 1
ATOM 2273 C C . VAL A 1 314 ? -17.342 -5.351 24.330 1.00 97.94 314 VAL A C 1
ATOM 2275 O O . VAL A 1 314 ? -18.417 -4.995 23.850 1.00 97.94 314 VAL A O 1
ATOM 2278 N N . TYR A 1 315 ? -17.182 -5.578 25.628 1.00 98.31 315 TYR A N 1
ATOM 2279 C CA . TYR A 1 315 ? -18.276 -5.607 26.594 1.00 98.31 315 TYR A CA 1
ATOM 2280 C C . TYR A 1 315 ? -18.100 -4.486 27.606 1.00 98.31 315 TYR A C 1
ATOM 2282 O O . TYR A 1 315 ? -17.010 -4.311 28.155 1.00 98.31 315 TYR A O 1
ATOM 2290 N N . ALA A 1 316 ? -19.161 -3.731 27.875 1.00 95.31 316 ALA A N 1
ATOM 2291 C CA . ALA A 1 316 ? -19.105 -2.684 28.880 1.00 95.31 316 ALA A CA 1
ATOM 2292 C C . ALA A 1 316 ? -18.869 -3.284 30.276 1.00 95.31 316 ALA A C 1
ATOM 2294 O O . ALA A 1 316 ? -19.550 -4.218 30.702 1.00 95.31 316 ALA A O 1
ATOM 2295 N N . VAL A 1 317 ? -17.903 -2.743 31.016 1.00 90.62 317 VAL A N 1
ATOM 2296 C CA . VAL A 1 317 ? -17.653 -3.122 32.410 1.00 90.62 317 VAL A CA 1
ATOM 2297 C C . VAL A 1 317 ? -18.140 -2.001 33.311 1.00 90.62 317 VAL A C 1
ATOM 2299 O O . VAL A 1 317 ? -17.794 -0.836 33.112 1.00 90.62 317 VAL A O 1
ATOM 2302 N N . TYR A 1 318 ? -18.935 -2.357 34.318 1.00 84.31 318 TYR A N 1
ATOM 2303 C CA . TYR A 1 318 ? -19.551 -1.405 35.234 1.00 84.31 318 TYR A CA 1
ATOM 2304 C C . TYR A 1 318 ? -19.111 -1.604 36.684 1.00 84.31 318 TYR A C 1
ATOM 2306 O O . TYR A 1 318 ? -18.857 -2.722 37.128 1.00 84.31 318 TYR A O 1
ATOM 2314 N N . ARG A 1 319 ? -19.138 -0.517 37.458 1.00 74.25 319 ARG A N 1
ATOM 2315 C CA . ARG A 1 319 ? -18.935 -0.504 38.919 1.00 74.25 319 ARG A CA 1
ATOM 2316 C C . ARG A 1 319 ? -20.104 0.168 39.638 1.00 74.25 319 ARG A C 1
ATOM 2318 O O . ARG A 1 319 ? -20.809 0.961 39.024 1.00 74.25 319 ARG A O 1
ATOM 2325 N N . ASP A 1 320 ? -20.320 -0.127 40.919 1.00 69.56 320 ASP A N 1
ATOM 2326 C CA . ASP A 1 320 ? -21.403 0.474 41.715 1.00 69.56 320 ASP A CA 1
ATOM 2327 C C . ASP A 1 320 ? -21.265 1.992 41.881 1.00 69.56 320 ASP A C 1
ATOM 2329 O O . ASP A 1 320 ? -20.235 2.509 42.297 1.00 69.56 320 ASP A O 1
ATOM 2333 N N . SER A 1 321 ? -22.346 2.721 41.603 1.00 54.09 321 SER A N 1
ATOM 2334 C CA . SER A 1 321 ? -22.452 4.176 41.731 1.00 54.09 321 SER A CA 1
ATOM 2335 C C . SER A 1 321 ? -22.536 4.648 43.185 1.00 54.09 321 SER A C 1
ATOM 2337 O O . SER A 1 321 ? -22.556 5.853 43.432 1.00 54.09 321 SER A O 1
ATOM 2339 N N . VAL A 1 322 ? -22.643 3.726 44.150 1.00 47.34 322 VAL A N 1
ATOM 2340 C CA . VAL A 1 322 ? -22.645 4.012 45.596 1.00 47.34 322 VAL A CA 1
ATOM 2341 C C . VAL A 1 322 ? -21.248 4.233 46.178 1.00 47.34 322 VAL A C 1
ATOM 2343 O O . VAL A 1 322 ? -21.144 4.629 47.333 1.00 47.34 322 VAL A O 1
ATOM 2346 N N . SER A 1 323 ? -20.180 4.159 45.381 1.00 47.97 323 SER A N 1
ATOM 2347 C CA . SER A 1 323 ? -18.892 4.773 45.736 1.00 47.97 323 SER A CA 1
ATOM 2348 C C . SER A 1 323 ? -18.902 6.306 45.547 1.00 47.97 323 SER A C 1
ATOM 2350 O O . SER A 1 323 ? -17.908 6.893 45.123 1.00 47.97 323 SER A O 1
ATOM 2352 N N . ARG A 1 324 ? -20.033 6.980 45.813 1.00 51.75 324 ARG A N 1
ATOM 2353 C CA . ARG A 1 324 ? -20.092 8.442 45.939 1.00 51.75 324 ARG A CA 1
ATOM 2354 C C . ARG A 1 324 ? -19.742 8.794 47.372 1.00 51.75 324 ARG A C 1
ATOM 2356 O O . ARG A 1 324 ? -20.559 8.640 48.276 1.00 51.75 324 ARG A O 1
ATOM 2363 N N . LEU A 1 325 ? -18.531 9.291 47.570 1.00 60.09 325 LEU A N 1
ATOM 2364 C CA . LEU A 1 325 ? -18.139 9.911 48.828 1.00 60.09 325 LEU A CA 1
ATOM 2365 C C . LEU A 1 325 ? -19.101 11.074 49.115 1.00 60.09 325 LEU A C 1
ATOM 2367 O O . LEU A 1 325 ? -19.279 11.957 48.275 1.00 60.09 325 LEU A O 1
ATOM 2371 N N . TYR A 1 326 ? -19.760 11.052 50.270 1.00 65.81 326 TYR A N 1
ATOM 2372 C CA . TYR A 1 326 ? -20.711 12.081 50.684 1.00 65.81 326 TYR A CA 1
ATOM 2373 C C . TYR A 1 326 ? -20.231 12.708 51.988 1.00 65.81 326 TYR A C 1
ATOM 2375 O O . TYR A 1 326 ? -20.080 12.012 52.992 1.00 65.81 326 TYR A O 1
ATOM 2383 N N . ALA A 1 327 ? -20.000 14.019 51.971 1.00 78.12 327 ALA A N 1
ATOM 2384 C CA . ALA A 1 327 ? -19.615 14.780 53.152 1.00 78.12 327 ALA A CA 1
ATOM 2385 C C . ALA A 1 327 ? -20.613 15.916 53.393 1.00 78.12 327 ALA A C 1
ATOM 2387 O O . ALA A 1 327 ? -20.978 16.647 52.471 1.00 78.12 327 ALA A O 1
ATOM 2388 N N . GLU A 1 328 ? -21.035 16.096 54.644 1.00 84.50 328 GLU A N 1
ATOM 2389 C CA . GLU A 1 328 ? -21.830 17.253 55.054 1.00 84.50 328 GLU A CA 1
ATOM 2390 C C . GLU A 1 328 ? -20.992 18.194 55.908 1.00 84.50 328 GLU A C 1
ATOM 2392 O O . GLU A 1 328 ? -20.269 17.757 56.802 1.00 84.50 328 GLU A O 1
ATOM 2397 N N . TRP A 1 329 ? -21.155 19.494 55.684 1.00 88.69 329 TRP A N 1
ATOM 2398 C CA . TRP A 1 329 ? -20.524 20.521 56.494 1.00 88.69 329 TRP A CA 1
ATOM 2399 C C . TRP A 1 329 ? -21.501 21.648 56.808 1.00 88.69 329 TRP A C 1
ATOM 2401 O O . TRP A 1 329 ? -22.213 22.146 55.937 1.00 88.69 329 TRP A O 1
ATOM 2411 N N . THR A 1 330 ? -21.560 22.040 58.075 1.00 87.69 330 THR A N 1
ATOM 2412 C CA . THR A 1 330 ? -22.403 23.145 58.541 1.00 87.69 330 THR A CA 1
ATOM 2413 C C . THR A 1 330 ? -21.561 24.409 58.618 1.00 87.69 330 THR A C 1
ATOM 2415 O O . THR A 1 330 ? -20.482 24.379 59.212 1.00 87.69 330 THR A O 1
ATOM 2418 N N . LYS A 1 331 ? -22.055 25.526 58.067 1.00 81.44 331 LYS A N 1
ATOM 2419 C CA . LYS A 1 331 ? -21.346 26.811 58.117 1.00 81.44 331 LYS A CA 1
ATOM 2420 C C . LYS A 1 331 ? -20.977 27.177 59.555 1.00 81.44 331 LYS A C 1
ATOM 2422 O O . LYS A 1 331 ? -21.845 27.278 60.417 1.00 81.44 331 LYS A O 1
ATOM 2427 N N . GLY A 1 332 ? -19.678 27.369 59.791 1.00 76.44 332 GLY A N 1
ATOM 2428 C CA . GLY A 1 332 ? -19.118 27.679 61.111 1.00 76.44 332 GLY A CA 1
ATOM 2429 C C . GLY A 1 332 ? -18.683 26.464 61.938 1.00 76.44 332 GLY A C 1
ATOM 2430 O O . GLY A 1 332 ? -18.314 26.645 63.090 1.00 76.44 332 GLY A O 1
ATOM 2431 N N . SER A 1 333 ? -18.718 25.245 61.387 1.00 83.00 333 SER A N 1
ATOM 2432 C CA . SER A 1 333 ? -18.179 24.054 62.056 1.00 83.00 333 SER A CA 1
ATOM 2433 C C . SER A 1 333 ? -16.649 23.996 61.987 1.00 83.00 333 SER A C 1
ATOM 2435 O O . SER A 1 333 ? -16.068 24.206 60.922 1.00 83.00 333 SER A O 1
ATOM 2437 N N . ASP A 1 334 ? -16.015 23.618 63.101 1.00 78.50 334 ASP A N 1
ATOM 2438 C CA . ASP A 1 334 ? -14.565 23.377 63.194 1.00 78.50 334 ASP A CA 1
ATOM 2439 C C . ASP A 1 334 ? -14.147 21.978 62.700 1.00 78.50 334 ASP A C 1
ATOM 2441 O O . ASP A 1 334 ? -12.961 21.673 62.599 1.00 78.50 334 ASP A O 1
ATOM 2445 N N . THR A 1 335 ? -15.109 21.100 62.386 1.00 80.75 335 THR A N 1
ATOM 2446 C CA . THR A 1 335 ? -14.826 19.771 61.822 1.00 80.75 335 THR A CA 1
ATOM 2447 C C . THR A 1 335 ? -14.732 19.867 60.296 1.00 80.75 335 THR A C 1
ATOM 2449 O O . THR A 1 335 ? -15.671 20.373 59.679 1.00 80.75 335 THR A O 1
ATOM 2452 N N . PRO A 1 336 ? -13.647 19.395 59.654 1.00 83.62 336 PRO A N 1
ATOM 2453 C CA . PRO A 1 336 ? -13.491 19.492 58.206 1.00 83.62 336 PRO A CA 1
ATOM 2454 C C . PRO A 1 336 ? -14.406 18.510 57.462 1.00 83.62 336 PRO A C 1
ATOM 2456 O O . PRO A 1 336 ? -14.682 17.406 57.934 1.00 83.62 336 PRO A O 1
ATOM 2459 N N . ALA A 1 337 ? -14.826 18.886 56.253 1.00 86.06 337 ALA A N 1
ATOM 2460 C CA . ALA A 1 337 ? -15.421 17.949 55.304 1.00 86.06 337 ALA A CA 1
ATOM 2461 C C . ALA A 1 337 ? -14.308 17.147 54.624 1.00 86.06 337 ALA A C 1
ATOM 2463 O O . ALA A 1 337 ? -13.351 17.746 54.125 1.00 86.06 337 ALA A O 1
ATOM 2464 N N . SER A 1 338 ? -14.425 15.817 54.586 1.00 84.81 338 SER A N 1
ATOM 2465 C CA . SER A 1 338 ? -13.383 14.974 53.993 1.00 84.81 338 SER A CA 1
ATOM 2466 C C . SER A 1 338 ? -13.909 13.885 53.069 1.00 84.81 338 SER A C 1
ATOM 2468 O O . SER A 1 338 ? -15.029 13.404 53.228 1.00 84.81 338 SER A O 1
ATOM 2470 N N . PHE A 1 339 ? -13.069 13.524 52.105 1.00 80.56 339 PHE A N 1
ATOM 2471 C CA . PHE A 1 339 ? -13.304 12.543 51.053 1.00 80.56 339 PHE A CA 1
ATOM 2472 C C . PHE A 1 339 ? -12.092 11.608 50.990 1.00 80.56 339 PHE A C 1
ATOM 2474 O O . PHE A 1 339 ? -10.965 12.080 51.126 1.00 80.56 339 PHE A O 1
ATOM 2481 N N . THR A 1 340 ? -12.300 10.312 50.761 1.00 77.44 340 THR A N 1
ATOM 2482 C CA . THR A 1 340 ? -11.215 9.331 50.598 1.00 77.44 340 THR A CA 1
ATOM 2483 C C . THR A 1 340 ? -11.297 8.698 49.218 1.00 77.44 340 THR A C 1
ATOM 2485 O O . THR A 1 340 ? -12.260 8.004 48.923 1.00 77.44 340 THR A O 1
ATOM 2488 N N . SER A 1 341 ? -10.301 8.940 48.374 1.00 75.06 341 SER A N 1
ATOM 2489 C CA . SER A 1 341 ? -10.146 8.271 47.083 1.00 75.06 341 SER A CA 1
ATOM 2490 C C . SER A 1 341 ? -9.257 7.041 47.233 1.00 75.06 341 SER A C 1
ATOM 2492 O O . SER A 1 341 ? -8.263 7.094 47.952 1.00 75.06 341 SER A O 1
ATOM 2494 N N . ASP A 1 342 ? -9.557 5.969 46.504 1.00 69.25 342 ASP A N 1
ATOM 2495 C CA . ASP A 1 342 ? -8.729 4.754 46.490 1.00 69.25 342 ASP A CA 1
ATOM 2496 C C . ASP A 1 342 ? -7.407 4.933 45.715 1.00 69.25 342 ASP A C 1
ATOM 2498 O O . ASP A 1 342 ? -6.571 4.036 45.704 1.00 69.25 342 ASP A O 1
ATOM 2502 N N . ALA A 1 343 ? -7.191 6.092 45.080 1.00 64.56 343 ALA A N 1
ATOM 2503 C CA . ALA A 1 343 ? -5.938 6.413 44.402 1.00 64.56 343 ALA A CA 1
ATOM 2504 C C . ALA A 1 343 ? -4.780 6.625 45.393 1.00 64.56 343 ALA A C 1
ATOM 2506 O O . ALA A 1 343 ? -4.943 7.294 46.423 1.00 64.56 343 ALA A O 1
ATOM 2507 N N . GLU A 1 344 ? -3.592 6.132 45.038 1.00 74.38 344 GLU A N 1
ATOM 2508 C CA . GLU A 1 344 ? -2.350 6.432 45.750 1.00 74.38 344 GLU A CA 1
ATOM 2509 C C . GLU A 1 344 ? -2.046 7.933 45.715 1.00 74.38 344 GLU A C 1
ATOM 2511 O O . GLU A 1 344 ? -2.268 8.612 44.708 1.00 74.38 344 GLU A O 1
ATOM 2516 N N . LEU A 1 345 ? -1.496 8.463 46.811 1.00 82.31 345 LEU A N 1
ATOM 2517 C CA . LEU A 1 345 ? -1.205 9.899 46.920 1.00 82.31 345 LEU A CA 1
ATOM 2518 C C . LEU A 1 345 ? -0.190 10.366 45.864 1.00 82.31 345 LEU A C 1
ATOM 2520 O O . LEU A 1 345 ? -0.224 11.518 45.443 1.00 82.31 345 LEU A O 1
ATOM 2524 N N . THR A 1 346 ? 0.695 9.479 45.404 1.00 82.06 346 THR A N 1
ATOM 2525 C CA . THR A 1 346 ? 1.666 9.768 44.337 1.00 82.06 346 THR A CA 1
ATOM 2526 C C . THR A 1 346 ? 1.022 10.024 42.976 1.00 82.06 346 THR A C 1
ATOM 2528 O O . THR A 1 346 ? 1.645 10.658 42.123 1.00 82.06 346 THR A O 1
ATOM 2531 N N . ASP A 1 347 ? -0.208 9.549 42.774 1.00 76.38 347 ASP A N 1
ATOM 2532 C CA . ASP A 1 347 ? -0.958 9.722 41.531 1.00 76.38 347 ASP A CA 1
ATOM 2533 C C . ASP A 1 347 ? -1.966 10.865 41.603 1.00 76.38 347 ASP A C 1
ATOM 2535 O O . ASP A 1 347 ? -2.522 11.245 40.572 1.00 76.38 347 ASP A O 1
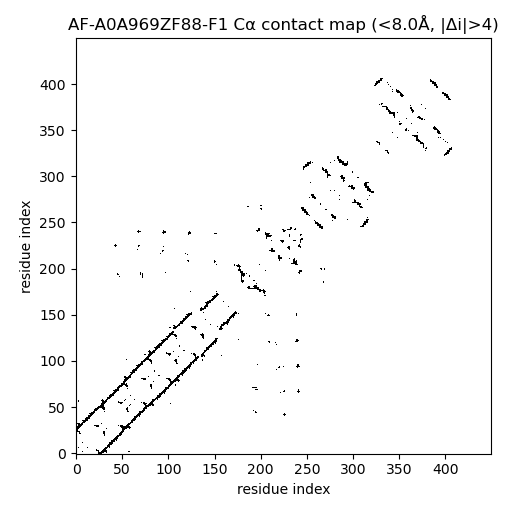ATOM 2539 N N . PHE A 1 348 ? -2.209 11.423 42.789 1.00 83.25 348 PHE A N 1
ATOM 2540 C CA . PHE A 1 348 ? -3.111 12.550 42.989 1.00 83.25 348 PHE A CA 1
ATOM 2541 C C . PHE A 1 348 ? -2.616 13.805 42.252 1.00 83.25 348 PHE A C 1
ATOM 2543 O O . PHE A 1 348 ? -1.445 14.174 42.332 1.00 83.25 348 PHE A O 1
ATOM 2550 N N . LEU A 1 349 ? -3.527 14.475 41.540 1.00 82.44 349 LEU A N 1
ATOM 2551 C CA . LEU A 1 349 ? -3.237 15.691 40.781 1.00 82.44 349 LEU A CA 1
ATOM 2552 C C . LEU A 1 349 ? -3.881 16.921 41.430 1.00 82.44 349 LEU A C 1
ATOM 2554 O O . LEU A 1 349 ? -3.175 17.845 41.826 1.00 82.44 349 LEU A O 1
ATOM 2558 N N . TYR A 1 350 ? -5.212 16.950 41.529 1.00 84.38 350 TYR A N 1
ATOM 2559 C CA . TYR A 1 350 ? -5.966 18.081 42.084 1.00 84.38 350 TYR A CA 1
ATOM 2560 C C . TYR A 1 350 ? -7.405 17.685 42.446 1.00 84.38 350 TYR A C 1
ATOM 2562 O O . TYR A 1 350 ? -7.884 16.599 42.106 1.00 84.38 350 TYR A O 1
ATOM 2570 N N . VAL A 1 351 ? -8.111 18.586 43.135 1.00 85.88 351 VAL A N 1
ATOM 2571 C CA . VAL A 1 351 ? -9.539 18.451 43.461 1.00 85.88 351 VAL A CA 1
ATOM 2572 C C . VAL A 1 351 ? -10.331 19.552 42.770 1.00 85.88 351 VAL A C 1
ATOM 2574 O O . VAL A 1 351 ? -9.891 20.699 42.728 1.00 85.88 351 VAL A O 1
ATOM 2577 N N . MET A 1 352 ? -11.515 19.222 42.262 1.00 82.06 352 MET A N 1
ATOM 2578 C CA . MET A 1 352 ? -12.490 20.197 41.776 1.00 82.06 352 MET A CA 1
ATOM 2579 C C . MET A 1 352 ? -13.725 20.216 42.671 1.00 82.06 352 MET A C 1
ATOM 2581 O O . MET A 1 352 ? -14.173 19.163 43.123 1.00 82.06 352 MET A O 1
ATOM 2585 N N . VAL A 1 353 ? -14.296 21.402 42.886 1.00 84.31 353 VAL A N 1
ATOM 2586 C CA . VAL A 1 353 ? -15.590 21.599 43.552 1.00 84.31 353 VAL A CA 1
ATOM 2587 C C . VAL A 1 353 ? -16.465 22.467 42.655 1.00 84.31 353 VAL A C 1
ATOM 2589 O O . VAL A 1 353 ? -16.094 23.593 42.339 1.00 84.31 353 VAL A O 1
ATOM 2592 N N . SER A 1 354 ? -17.636 21.959 42.255 1.00 78.62 354 SER A N 1
ATOM 2593 C CA . SER A 1 354 ? -18.548 22.649 41.316 1.00 78.62 354 SER A CA 1
ATOM 2594 C C . SER A 1 354 ? -17.814 23.162 40.068 1.00 78.62 354 SER A C 1
ATOM 2596 O O . SER A 1 354 ? -17.835 24.355 39.779 1.00 78.62 354 SER A O 1
ATOM 2598 N N . ASP A 1 355 ? -17.088 22.257 39.407 1.00 75.12 355 ASP A N 1
ATOM 2599 C CA . ASP A 1 355 ? -16.313 22.488 38.175 1.00 75.12 355 ASP A CA 1
ATOM 2600 C C . ASP A 1 355 ? -15.130 23.467 38.285 1.00 75.12 355 ASP A C 1
ATOM 2602 O O . ASP A 1 355 ? -14.475 23.766 37.290 1.00 75.12 355 ASP A O 1
ATOM 2606 N N . ASN A 1 356 ? -14.794 23.924 39.495 1.00 72.94 356 ASN A N 1
ATOM 2607 C CA . ASN A 1 356 ? -13.642 24.788 39.737 1.00 72.94 356 ASN A CA 1
ATOM 2608 C C . ASN A 1 356 ? -12.521 24.014 40.430 1.00 72.94 356 ASN A C 1
ATOM 2610 O O . ASN A 1 356 ? -12.758 23.365 41.452 1.00 72.94 356 ASN A O 1
ATOM 2614 N N . VAL A 1 357 ? -11.295 24.111 39.906 1.00 82.69 357 VAL A N 1
ATOM 2615 C CA . VAL A 1 357 ? -10.099 23.569 40.567 1.00 82.69 357 VAL A CA 1
ATOM 2616 C C . VAL A 1 357 ? -9.885 24.308 41.886 1.00 82.69 357 VAL A C 1
ATOM 2618 O O . VAL A 1 357 ? -9.832 25.537 41.923 1.00 82.69 357 VAL A O 1
ATOM 2621 N N . VAL A 1 358 ? -9.777 23.553 42.975 1.00 88.69 358 VAL A N 1
ATOM 2622 C CA . VAL A 1 358 ? -9.532 24.101 44.308 1.00 88.69 358 VAL A CA 1
ATOM 2623 C C . VAL A 1 358 ? -8.038 24.356 44.470 1.00 88.69 358 VAL A C 1
ATOM 2625 O O . VAL A 1 358 ? -7.227 23.470 44.210 1.00 88.69 358 VAL A O 1
ATOM 2628 N N . ASP A 1 359 ? -7.675 25.558 44.919 1.00 89.19 359 ASP A N 1
ATOM 2629 C CA . ASP A 1 359 ? -6.289 25.892 45.262 1.00 89.19 359 ASP A CA 1
ATOM 2630 C C . ASP A 1 359 ? -5.734 24.885 46.298 1.00 89.19 359 ASP A C 1
ATOM 2632 O O . ASP A 1 359 ? -6.403 24.644 47.311 1.00 89.19 359 ASP A O 1
ATOM 2636 N N . PRO A 1 360 ? -4.534 24.303 46.098 1.00 88.69 360 PRO A N 1
ATOM 2637 C CA . PRO A 1 360 ? -3.932 23.359 47.043 1.00 88.69 360 PRO A CA 1
ATOM 2638 C C . PRO A 1 360 ? -3.789 23.899 48.472 1.00 88.69 360 PRO A C 1
ATOM 2640 O O . PRO A 1 360 ? -3.806 23.135 49.430 1.00 88.69 360 PRO A O 1
ATOM 2643 N N . GLY A 1 361 ? -3.702 25.219 48.653 1.00 88.81 361 GLY A N 1
ATOM 2644 C CA . GLY A 1 361 ? -3.711 25.869 49.958 1.00 88.81 361 GLY A CA 1
ATOM 2645 C C . GLY A 1 361 ? -5.022 25.707 50.734 1.00 88.81 361 GLY A C 1
ATOM 2646 O O . GLY A 1 361 ? -5.027 25.986 51.932 1.00 88.81 361 GLY A O 1
ATOM 2647 N N . ASN A 1 362 ? -6.105 25.232 50.107 1.00 93.44 362 ASN A N 1
ATOM 2648 C CA . ASN A 1 362 ? -7.450 25.110 50.681 1.00 93.44 362 ASN A CA 1
ATOM 2649 C C . ASN A 1 362 ? -7.861 23.681 51.075 1.00 93.44 362 ASN A C 1
ATOM 2651 O O . ASN A 1 362 ? -8.973 23.484 51.575 1.00 93.44 362 ASN A O 1
ATOM 2655 N N . TYR A 1 363 ? -6.990 22.688 50.902 1.00 92.44 363 TYR A N 1
ATOM 2656 C CA . TYR A 1 363 ? -7.215 21.331 51.397 1.00 92.44 363 TYR A CA 1
ATOM 2657 C C . TYR A 1 363 ? -5.904 20.668 51.817 1.00 92.44 363 TYR A C 1
ATOM 2659 O O . TYR A 1 363 ? -4.834 21.033 51.344 1.00 92.44 363 TYR A O 1
ATOM 2667 N N . ASP A 1 364 ? -6.000 19.673 52.692 1.00 90.75 364 ASP A N 1
ATOM 2668 C CA . ASP A 1 364 ? -4.888 18.787 53.022 1.00 90.75 364 ASP A CA 1
ATOM 2669 C C . ASP A 1 364 ? -5.110 17.431 52.333 1.00 90.75 364 ASP A C 1
ATOM 2671 O O . ASP A 1 364 ? -6.216 16.884 52.382 1.00 90.75 364 ASP A O 1
ATOM 2675 N N . ALA A 1 365 ? -4.069 16.897 51.685 1.00 88.06 365 ALA A N 1
ATOM 2676 C CA . ALA A 1 365 ? -4.058 15.572 51.062 1.00 88.06 365 ALA A CA 1
ATOM 2677 C C . ALA A 1 365 ? -3.058 14.665 51.798 1.00 88.06 365 ALA A C 1
ATOM 2679 O O . ALA A 1 365 ? -1.885 15.014 51.919 1.00 88.06 365 ALA A O 1
ATOM 2680 N N . THR A 1 366 ? -3.508 13.520 52.322 1.00 86.44 366 THR A N 1
ATOM 2681 C CA . THR A 1 366 ? -2.673 12.624 53.154 1.00 86.44 366 THR A CA 1
ATOM 2682 C C . THR A 1 366 ? -2.621 11.185 52.624 1.00 86.44 366 THR A C 1
ATOM 2684 O O . THR A 1 366 ? -3.476 10.779 51.837 1.00 86.44 366 THR A O 1
ATOM 2687 N N . ALA A 1 367 ? -1.564 10.448 53.004 1.00 70.19 367 ALA A N 1
ATOM 2688 C CA . ALA A 1 367 ? -1.226 9.120 52.479 1.00 70.19 367 ALA A CA 1
ATOM 2689 C C . ALA A 1 367 ? -2.012 7.978 53.153 1.00 70.19 367 ALA A C 1
ATOM 2691 O O . ALA A 1 367 ? -2.341 8.064 54.336 1.00 70.19 367 ALA A O 1
ATOM 2692 N N . GLY A 1 368 ? -2.235 6.894 52.395 1.00 57.97 368 GLY A N 1
ATOM 2693 C CA . GLY A 1 368 ? -3.096 5.757 52.744 1.00 57.97 368 GLY A CA 1
ATOM 2694 C C . GLY A 1 368 ? -4.510 5.959 52.204 1.00 57.97 368 GLY A C 1
ATOM 2695 O O . GLY A 1 368 ? -5.351 6.442 52.948 1.00 57.97 368 GLY A O 1
ATOM 2696 N N . SER A 1 369 ? -4.740 5.631 50.921 1.00 60.97 369 SER A N 1
ATOM 2697 C CA . SER A 1 369 ? -5.883 6.098 50.105 1.00 60.97 369 SER A CA 1
ATOM 2698 C C . SER A 1 369 ? -6.000 7.632 50.139 1.00 60.97 369 SER A C 1
ATOM 2700 O O . SER A 1 369 ? -6.206 8.218 51.196 1.00 60.97 369 SER A O 1
ATOM 2702 N N . THR A 1 370 ? -5.834 8.333 49.012 1.00 74.12 370 THR A N 1
ATOM 2703 C CA . THR A 1 370 ? -5.786 9.811 48.994 1.00 74.12 370 THR A CA 1
ATOM 2704 C C . THR A 1 370 ? -6.970 10.433 49.744 1.00 74.12 370 THR A C 1
ATOM 2706 O O . THR A 1 370 ? -8.097 10.472 49.243 1.00 74.12 370 THR A O 1
ATOM 2709 N N . LYS A 1 371 ? -6.710 10.953 50.949 1.00 82.75 371 LYS A N 1
ATOM 2710 C CA . LYS A 1 371 ? -7.723 11.592 51.789 1.00 82.75 371 LYS A CA 1
ATOM 2711 C C . LYS A 1 371 ? -7.621 13.099 51.660 1.00 82.75 371 LYS A C 1
ATOM 2713 O O . LYS A 1 371 ? -6.615 13.679 52.061 1.00 82.75 371 LYS A O 1
ATOM 2718 N N . ILE A 1 372 ? -8.682 13.712 51.148 1.00 87.06 372 ILE A N 1
ATOM 2719 C CA . ILE A 1 372 ? -8.833 15.157 50.996 1.00 87.06 372 ILE A CA 1
ATOM 2720 C C . ILE A 1 372 ? -9.641 15.689 52.172 1.00 87.06 372 ILE A C 1
ATOM 2722 O O . ILE A 1 372 ? -10.777 15.262 52.373 1.00 87.06 372 ILE A O 1
ATOM 2726 N N . ALA A 1 373 ? -9.084 16.634 52.925 1.00 89.56 373 ALA A N 1
ATOM 2727 C CA . ALA A 1 373 ? -9.792 17.385 53.958 1.00 89.56 373 ALA A CA 1
ATOM 2728 C C . ALA A 1 373 ? -9.813 18.874 53.593 1.00 89.56 373 ALA A C 1
ATOM 2730 O O . ALA A 1 373 ? -8.766 19.508 53.504 1.00 89.56 373 ALA A O 1
ATOM 2731 N N . PHE A 1 374 ? -11.000 19.440 53.374 1.00 91.69 374 PHE A N 1
ATOM 2732 C CA . PHE A 1 374 ? -11.139 20.854 53.021 1.00 91.69 374 PHE A CA 1
ATOM 2733 C C . PHE A 1 374 ? -10.986 21.761 54.244 1.00 91.69 374 PHE A C 1
ATOM 2735 O O . PHE A 1 374 ? -11.542 21.483 55.311 1.00 91.69 374 PHE A O 1
ATOM 2742 N N . LYS A 1 375 ? -10.287 22.887 54.075 1.00 89.44 375 LYS A N 1
ATOM 2743 C CA . LYS A 1 375 ? -10.107 23.886 55.134 1.00 89.44 375 LYS A CA 1
ATOM 2744 C C . LYS A 1 375 ? -11.395 24.669 55.368 1.00 89.44 375 LYS A C 1
ATOM 2746 O O . LYS A 1 375 ? -12.118 25.010 54.431 1.00 89.44 375 LYS A O 1
ATOM 2751 N N . ALA A 1 376 ? -11.658 25.000 56.631 1.00 85.50 376 ALA A N 1
ATOM 2752 C CA . ALA A 1 376 ? -12.892 25.668 57.036 1.00 85.50 376 ALA A CA 1
ATOM 2753 C C . ALA A 1 376 ? -13.116 27.003 56.306 1.00 85.50 376 ALA A C 1
ATOM 2755 O O . ALA A 1 376 ? -14.245 27.306 55.932 1.00 85.50 376 ALA A O 1
ATOM 2756 N N . ASP A 1 377 ? -12.063 27.787 56.060 1.00 85.94 377 ASP A N 1
ATOM 2757 C CA . ASP A 1 377 ? -12.197 29.085 55.389 1.00 85.94 377 ASP A CA 1
ATOM 2758 C C . ASP A 1 377 ? -12.622 28.952 53.927 1.00 85.94 377 ASP A C 1
ATOM 2760 O O . ASP A 1 377 ? -13.486 29.704 53.486 1.00 85.94 377 ASP A O 1
ATOM 2764 N N . PHE A 1 378 ? -12.129 27.935 53.216 1.00 90.12 378 PHE A N 1
ATOM 2765 C CA . PHE A 1 378 ? -12.617 27.601 51.880 1.00 90.12 378 PHE A CA 1
ATOM 2766 C C . PHE A 1 378 ? -14.087 27.173 51.915 1.00 90.12 378 PHE A C 1
ATOM 2768 O O . PHE A 1 378 ? -14.904 27.714 51.172 1.00 90.12 378 PHE A O 1
ATOM 2775 N N . LEU A 1 379 ? -14.462 26.274 52.831 1.00 89.31 379 LEU A N 1
ATOM 2776 C CA . LEU A 1 379 ? -15.844 25.797 52.960 1.00 89.31 379 LEU A CA 1
ATOM 2777 C C . LEU A 1 379 ? -16.842 26.930 53.267 1.00 89.31 379 LEU A C 1
ATOM 2779 O O . LEU A 1 379 ? -17.981 26.886 52.802 1.00 89.31 379 LEU A O 1
ATOM 2783 N N . LYS A 1 380 ? -16.424 27.981 53.991 1.00 88.00 380 LYS A N 1
ATOM 2784 C CA . LYS A 1 380 ? -17.247 29.181 54.247 1.00 88.00 380 LYS A CA 1
ATOM 2785 C C . LYS A 1 380 ? -17.574 29.969 52.974 1.00 88.00 380 LYS A C 1
ATOM 2787 O O . LYS A 1 380 ? -18.624 30.614 52.940 1.00 88.00 380 LYS A O 1
ATOM 2792 N N . THR A 1 381 ? -16.709 29.922 51.956 1.00 86.88 381 THR A N 1
ATOM 2793 C CA . THR A 1 381 ? -16.916 30.638 50.682 1.00 86.88 381 THR A CA 1
ATOM 2794 C C . THR A 1 381 ? -18.018 30.024 49.823 1.00 86.88 381 THR A C 1
ATOM 2796 O O . THR A 1 381 ? -18.618 30.719 49.007 1.00 86.88 381 THR A O 1
ATOM 2799 N N . LEU A 1 382 ? -18.324 28.740 50.027 1.00 85.06 382 LEU A N 1
ATOM 2800 C CA . LEU A 1 382 ? -19.321 28.027 49.240 1.00 85.06 382 LEU A CA 1
ATOM 2801 C C . LEU A 1 382 ? -20.748 28.452 49.624 1.00 85.06 382 LEU A C 1
ATOM 2803 O O . LEU A 1 382 ? -21.061 28.767 50.783 1.00 85.06 382 LEU A O 1
ATOM 2807 N N . SER A 1 383 ? -21.639 28.469 48.635 1.00 85.69 383 SER A N 1
ATOM 2808 C CA . SER A 1 383 ? -23.074 28.654 48.860 1.00 85.69 383 SER A CA 1
ATOM 2809 C C . SER A 1 383 ? -23.653 27.489 49.665 1.00 85.69 383 SER A C 1
ATOM 2811 O O . SER A 1 383 ? -23.077 26.413 49.731 1.00 85.69 383 SER A O 1
ATOM 2813 N N . GLU A 1 384 ? -24.803 27.690 50.300 1.00 85.50 384 GLU A N 1
ATOM 2814 C CA . GLU A 1 384 ? -25.545 26.565 50.878 1.00 85.50 384 GLU A CA 1
ATOM 2815 C C . GLU A 1 384 ? -26.124 25.696 49.754 1.00 85.50 384 GLU A C 1
ATOM 2817 O O . GLU A 1 384 ? -26.579 26.228 48.741 1.00 85.50 384 GLU A O 1
ATOM 2822 N N . GLY A 1 385 ? -26.109 24.372 49.918 1.00 71.38 385 GLY A N 1
ATOM 2823 C CA . GLY A 1 385 ? -26.559 23.440 48.881 1.00 71.38 385 GLY A CA 1
ATOM 2824 C C . GLY A 1 385 ? -25.601 22.278 48.628 1.00 71.38 385 GLY A C 1
ATOM 2825 O O . GLY A 1 385 ? -24.728 21.979 49.443 1.00 71.38 385 GLY A O 1
ATOM 2826 N N . LEU A 1 386 ? -25.821 21.575 47.514 1.00 69.00 386 LEU A N 1
ATOM 2827 C CA . LEU A 1 386 ? -25.009 20.439 47.077 1.00 69.00 386 LEU A CA 1
ATOM 2828 C C . LEU A 1 386 ? -23.952 20.902 46.075 1.00 69.00 386 LEU A C 1
ATOM 2830 O O . LEU A 1 386 ? -24.274 21.568 45.096 1.00 69.00 386 LEU A O 1
ATOM 2834 N N . HIS A 1 387 ? -22.717 20.476 46.297 1.00 75.88 387 HIS A N 1
ATOM 2835 C CA . HIS A 1 387 ? -21.568 20.768 45.457 1.00 75.88 387 HIS A CA 1
ATOM 2836 C C . HIS A 1 387 ? -20.932 19.455 44.990 1.00 75.88 387 HIS A C 1
ATOM 2838 O O . HIS A 1 387 ? -20.507 18.659 45.831 1.00 75.88 387 HIS A O 1
ATOM 2844 N N . PRO A 1 388 ? -20.848 19.196 43.676 1.00 73.69 388 PRO A N 1
ATOM 2845 C CA . PRO A 1 388 ? -20.070 18.080 43.151 1.00 73.69 388 PRO A CA 1
ATOM 2846 C C . PRO A 1 388 ? -18.591 18.238 43.505 1.00 73.69 388 PRO A C 1
ATOM 2848 O O . PRO A 1 388 ? -18.067 19.354 43.473 1.00 73.69 388 PRO A O 1
ATOM 2851 N N . VAL A 1 389 ? -17.928 17.128 43.819 1.00 80.56 389 VAL A N 1
ATOM 2852 C CA . VAL A 1 389 ? -16.497 17.057 44.125 1.00 80.56 389 VAL A CA 1
ATOM 2853 C C . VAL A 1 389 ? -15.853 16.005 43.234 1.00 80.56 389 VAL A C 1
ATOM 2855 O O . VAL A 1 389 ? -16.300 14.864 43.231 1.00 80.56 389 VAL A O 1
ATOM 2858 N N . ASN A 1 390 ? -14.781 16.360 42.530 1.00 79.62 390 ASN A N 1
ATOM 2859 C CA . ASN A 1 390 ? -13.997 15.413 41.737 1.00 79.62 390 ASN A CA 1
ATOM 2860 C C . ASN A 1 390 ? -12.566 15.386 42.273 1.00 79.62 390 ASN A C 1
ATOM 2862 O O . ASN A 1 390 ? -11.901 16.419 42.290 1.00 79.62 390 ASN A O 1
ATOM 2866 N N . ILE A 1 391 ? -12.087 14.222 42.701 1.00 80.50 391 ILE A N 1
ATOM 2867 C CA . ILE A 1 391 ? -10.682 13.995 43.057 1.00 80.50 391 ILE A CA 1
ATOM 2868 C C . ILE A 1 391 ? -10.022 13.364 41.835 1.00 80.50 391 ILE A C 1
ATOM 2870 O O . ILE A 1 391 ? -10.397 12.261 41.439 1.00 80.50 391 ILE A O 1
ATOM 2874 N N . VAL A 1 392 ? -9.081 14.077 41.223 1.00 74.31 392 VAL A N 1
ATOM 2875 C CA . VAL A 1 392 ? -8.443 13.676 39.965 1.00 74.31 392 VAL A CA 1
ATOM 2876 C C . VAL A 1 392 ? -7.058 13.109 40.254 1.00 74.31 392 VAL A C 1
ATOM 2878 O O . VAL A 1 392 ? -6.246 13.749 40.927 1.00 74.31 392 VAL A O 1
ATOM 2881 N N . SER A 1 393 ? -6.781 11.920 39.724 1.00 75.69 393 SER A N 1
ATOM 2882 C CA . SER A 1 393 ? -5.471 11.272 39.740 1.00 75.69 393 SER A CA 1
ATOM 2883 C C . SER A 1 393 ? -5.043 10.867 38.326 1.00 75.69 393 SER A C 1
ATOM 2885 O O . SER A 1 393 ? -5.828 10.906 37.379 1.00 75.69 393 SER A O 1
ATOM 2887 N N . ARG A 1 394 ? -3.792 10.422 38.175 1.00 64.00 394 ARG A N 1
ATOM 2888 C CA . ARG A 1 394 ? -3.301 9.785 36.938 1.00 64.00 394 ARG A CA 1
ATOM 2889 C C . ARG A 1 394 ? -4.020 8.475 36.607 1.00 64.00 394 ARG A C 1
ATOM 2891 O O . ARG A 1 394 ? -3.960 8.027 35.470 1.00 64.00 394 ARG A O 1
ATOM 2898 N N . THR A 1 395 ? -4.682 7.878 37.595 1.00 60.38 395 THR A N 1
ATOM 2899 C CA . THR A 1 395 ? -5.400 6.602 37.497 1.00 60.38 395 THR A CA 1
ATOM 2900 C C . THR A 1 395 ? -6.911 6.769 37.306 1.00 60.38 395 THR A C 1
ATOM 2902 O O . THR A 1 395 ? -7.620 5.774 37.183 1.00 60.38 395 THR A O 1
ATOM 2905 N N . GLY A 1 396 ? -7.424 8.007 37.274 1.00 60.31 396 GLY A N 1
ATOM 2906 C CA . GLY A 1 396 ? -8.827 8.301 36.986 1.00 60.31 396 GLY A CA 1
ATOM 2907 C C . GLY A 1 396 ? -9.430 9.398 37.865 1.00 60.31 396 GLY A C 1
ATOM 2908 O O . GLY A 1 396 ? -8.734 10.186 38.502 1.00 60.31 396 GLY A O 1
ATOM 2909 N N . ILE A 1 397 ? -10.763 9.466 37.879 1.00 66.44 397 ILE A N 1
ATOM 2910 C CA . ILE A 1 397 ? -11.524 10.458 38.648 1.00 66.44 397 ILE A CA 1
ATOM 2911 C C . ILE A 1 397 ? -12.415 9.749 39.671 1.00 66.44 397 ILE A C 1
ATOM 2913 O O . ILE A 1 397 ? -13.214 8.871 39.323 1.00 66.44 397 ILE A O 1
ATOM 2917 N N . THR A 1 398 ? -12.316 10.185 40.926 1.00 73.44 398 THR A N 1
ATOM 2918 C CA . THR A 1 398 ? -13.228 9.810 42.011 1.00 73.44 398 THR A CA 1
ATOM 2919 C C . THR A 1 398 ? -14.258 10.915 42.211 1.00 73.44 398 THR A C 1
ATOM 2921 O O . THR A 1 398 ? -13.904 12.075 42.413 1.00 73.44 398 THR A O 1
ATOM 2924 N N . TYR A 1 399 ? -15.540 10.553 42.183 1.00 72.50 399 TYR A N 1
ATOM 2925 C CA . TYR A 1 399 ? -16.658 11.492 42.278 1.00 72.50 399 TYR A CA 1
ATOM 2926 C C . TYR A 1 399 ? -17.273 11.488 43.684 1.00 72.50 399 TYR A C 1
ATOM 2928 O O . TYR A 1 399 ? -17.507 10.435 44.279 1.00 72.50 399 TYR A O 1
ATOM 2936 N N . GLY A 1 400 ? -17.600 12.668 44.196 1.00 77.25 400 GLY A N 1
ATOM 2937 C CA . GLY A 1 400 ? -18.218 12.883 45.498 1.00 77.25 400 GLY A CA 1
ATOM 2938 C C . GLY A 1 400 ? -19.195 14.058 45.501 1.00 77.25 400 GLY A C 1
ATOM 2939 O O . GLY A 1 400 ? -19.325 14.794 44.524 1.00 77.25 400 GLY A O 1
ATOM 2940 N N . ILE A 1 401 ? -19.917 14.221 46.609 1.00 77.88 401 ILE A N 1
ATOM 2941 C CA . ILE A 1 401 ? -20.827 15.348 46.844 1.00 77.88 401 ILE A CA 1
ATOM 2942 C C . ILE A 1 401 ? -20.546 15.947 48.224 1.00 77.88 401 ILE A C 1
ATOM 2944 O O . ILE A 1 401 ? -20.541 15.241 49.233 1.00 77.88 401 ILE A O 1
ATOM 2948 N N . LEU A 1 402 ? -20.362 17.264 48.262 1.00 85.62 402 LEU A N 1
ATOM 2949 C CA . LEU A 1 402 ? -20.253 18.077 49.467 1.00 85.62 402 LEU A CA 1
ATOM 2950 C C . LEU A 1 402 ? -21.558 18.846 49.686 1.00 85.62 402 LEU A C 1
ATOM 2952 O O . LEU A 1 402 ? -21.974 19.624 48.831 1.00 85.62 402 LEU A O 1
ATOM 2956 N N . LYS A 1 403 ? -22.198 18.670 50.841 1.00 84.31 403 LYS A N 1
ATOM 2957 C CA . LYS A 1 403 ? -23.384 19.445 51.224 1.00 84.31 403 LYS A CA 1
ATOM 2958 C C . LYS A 1 403 ? -23.036 20.523 52.244 1.00 84.31 403 LYS A C 1
ATOM 2960 O O . LYS A 1 403 ? -22.629 20.197 53.357 1.00 84.31 403 LYS A O 1
ATOM 2965 N N . ILE A 1 404 ? -23.282 21.784 51.897 1.00 87.50 404 ILE A N 1
ATOM 2966 C CA . ILE A 1 404 ? -23.125 22.943 52.783 1.00 87.50 404 ILE A CA 1
ATOM 2967 C C . ILE A 1 404 ? -24.478 23.288 53.414 1.00 87.50 404 ILE A C 1
ATOM 2969 O O . ILE A 1 404 ? -25.450 23.555 52.705 1.00 87.50 404 ILE A O 1
ATOM 2973 N N . LYS A 1 405 ? 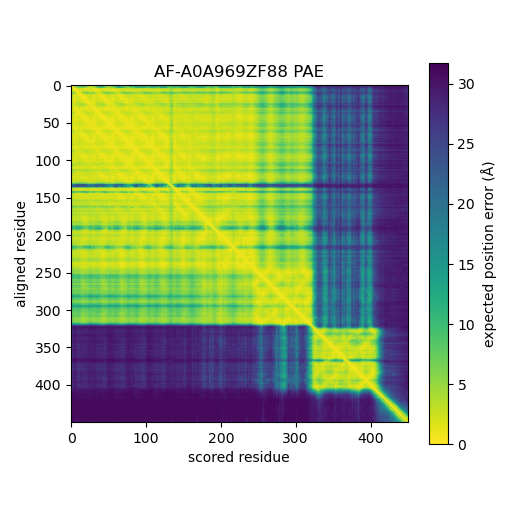-24.547 23.277 54.750 1.00 87.81 405 LYS A N 1
ATOM 2974 C CA . LYS A 1 405 ? -25.764 23.539 55.541 1.00 87.81 405 LYS A CA 1
ATOM 2975 C C . LYS A 1 405 ? -25.684 24.873 56.284 1.00 87.81 405 LYS A C 1
ATOM 2977 O O . LYS A 1 405 ? -24.609 25.249 56.759 1.00 87.81 405 LYS A O 1
ATOM 2982 N N . SER A 1 406 ? -26.826 25.538 56.453 1.00 80.12 406 SER A N 1
ATOM 2983 C CA . SER A 1 406 ? -26.953 26.719 57.315 1.00 80.12 406 SER A CA 1
ATOM 2984 C C . SER A 1 406 ? -26.710 26.356 58.793 1.00 80.12 406 SER A C 1
ATOM 2986 O O . SER A 1 406 ? -26.985 25.217 59.194 1.00 80.12 406 SER A O 1
ATOM 2988 N N . PRO A 1 407 ? -26.234 27.297 59.630 1.00 76.69 407 PRO A N 1
ATOM 2989 C CA . PRO A 1 407 ? -26.131 27.086 61.071 1.00 76.69 407 PRO A CA 1
ATOM 2990 C C . PRO A 1 407 ? -27.517 26.837 61.698 1.00 76.69 407 PRO A C 1
ATOM 2992 O O . PRO A 1 407 ? -28.513 27.373 61.202 1.00 76.69 407 PRO A O 1
ATOM 2995 N N . PRO A 1 408 ? -27.619 26.077 62.804 1.00 65.44 408 PRO A N 1
ATOM 2996 C CA . PRO A 1 408 ? -28.874 25.941 63.537 1.00 65.44 408 PRO A CA 1
ATOM 2997 C C . PRO A 1 408 ? -29.388 27.320 63.980 1.00 65.44 408 PRO A C 1
ATOM 2999 O O . PRO A 1 408 ? -28.621 28.123 64.512 1.00 65.44 408 PRO A O 1
ATOM 3002 N N . ALA A 1 409 ? -30.679 27.603 63.780 1.00 57.72 409 ALA A N 1
ATOM 3003 C CA . ALA A 1 409 ? -31.277 28.848 64.257 1.00 57.72 409 ALA A CA 1
ATOM 3004 C C . ALA A 1 409 ? -31.148 28.952 65.794 1.00 57.72 409 ALA A C 1
ATOM 3006 O O . ALA A 1 409 ? -31.372 27.949 66.481 1.00 57.72 409 ALA A O 1
ATOM 3007 N N . PRO A 1 410 ? -30.818 30.131 66.359 1.00 56.69 410 PRO A N 1
ATOM 3008 C CA . PRO A 1 410 ? -30.743 30.290 67.806 1.00 56.69 410 PRO A CA 1
ATOM 3009 C C . PRO A 1 410 ? -32.112 30.004 68.452 1.00 56.69 410 PRO A C 1
ATOM 3011 O O . PRO A 1 410 ? -33.151 30.308 67.852 1.00 56.69 410 PRO A O 1
ATOM 3014 N N . PRO A 1 411 ? -32.149 29.418 69.664 1.00 47.00 411 PRO A N 1
ATOM 3015 C CA . PRO A 1 411 ? -33.404 29.105 70.335 1.00 47.00 411 PRO A CA 1
ATOM 3016 C C . PRO A 1 411 ? -34.225 30.383 70.554 1.00 47.00 411 PRO A C 1
ATOM 3018 O O . PRO A 1 411 ? -33.726 31.375 71.085 1.00 47.00 411 PRO A O 1
ATOM 3021 N N . LYS A 1 412 ? -35.499 30.363 70.137 1.00 41.25 412 LYS A N 1
ATOM 3022 C CA . LYS A 1 412 ? -36.435 31.475 70.354 1.00 41.25 412 LYS A CA 1
ATOM 3023 C C . LYS A 1 412 ? -36.631 31.679 71.858 1.00 41.25 412 LYS A C 1
ATOM 3025 O O . LYS A 1 412 ? -37.242 30.842 72.517 1.00 41.25 412 LYS A O 1
ATOM 3030 N N . THR A 1 413 ? -36.163 32.799 72.397 1.00 42.38 413 THR A N 1
ATOM 3031 C CA . THR A 1 413 ? -36.503 33.238 73.752 1.00 42.38 413 THR A CA 1
ATOM 3032 C C . THR A 1 413 ? -37.950 33.737 73.765 1.00 42.38 413 THR A C 1
ATOM 3034 O O . THR A 1 413 ? -38.285 34.765 73.182 1.00 42.38 413 THR A O 1
ATOM 3037 N N . SER A 1 414 ? -38.854 32.988 74.397 1.00 40.69 414 SER A N 1
ATOM 3038 C CA . SER A 1 414 ? -40.227 33.437 74.636 1.00 40.69 414 SER A CA 1
ATOM 3039 C C . SER A 1 414 ? -40.259 34.389 75.835 1.00 40.69 414 SER A C 1
ATOM 3041 O O . SER A 1 414 ? -40.111 33.951 76.975 1.00 40.69 414 SER A O 1
ATOM 3043 N N . VAL A 1 415 ? -40.471 35.683 75.592 1.00 43.50 415 VAL A N 1
ATOM 3044 C CA . VAL A 1 415 ? -40.836 36.649 76.642 1.00 43.50 415 VAL A CA 1
ATOM 3045 C C . VAL A 1 415 ? -42.351 36.532 76.903 1.00 43.50 415 VAL A C 1
ATOM 3047 O O . VAL A 1 415 ? -43.107 36.480 75.928 1.00 43.50 415 VAL A O 1
ATOM 3050 N N . PRO A 1 416 ? -42.841 36.477 78.159 1.00 42.72 416 PRO A N 1
ATOM 3051 C CA . PRO A 1 416 ? -44.272 36.356 78.435 1.00 42.72 416 PRO A CA 1
ATOM 3052 C C . PRO A 1 416 ? -45.015 37.652 78.091 1.00 42.72 416 PRO A C 1
ATOM 3054 O O . PRO A 1 416 ? -44.627 38.738 78.517 1.00 42.72 416 PRO A O 1
ATOM 3057 N N . ARG A 1 417 ? -46.115 37.533 77.342 1.00 37.56 417 ARG A N 1
ATOM 3058 C CA . ARG A 1 417 ? -47.072 38.617 77.078 1.00 37.56 417 ARG A CA 1
ATOM 3059 C C . ARG A 1 417 ? -48.050 38.709 78.256 1.00 37.56 417 ARG A C 1
ATOM 3061 O O . ARG A 1 417 ? -48.878 37.818 78.417 1.00 37.56 417 ARG A O 1
ATOM 3068 N N . THR A 1 418 ? -47.984 39.775 79.051 1.00 39.66 418 THR A N 1
ATOM 3069 C CA . THR A 1 418 ? -49.126 40.230 79.862 1.00 39.66 418 THR A CA 1
ATOM 3070 C C . THR A 1 418 ? -50.034 41.087 78.987 1.00 39.66 418 THR A C 1
ATOM 3072 O O . THR A 1 418 ? -49.550 41.899 78.197 1.00 39.66 418 THR A O 1
ATOM 3075 N N . GLY A 1 419 ? -51.333 40.818 79.067 1.00 38.00 419 GLY A N 1
ATOM 3076 C CA . GLY A 1 419 ? -52.342 41.310 78.143 1.00 38.00 419 GLY A CA 1
ATOM 3077 C C . GLY A 1 419 ? -52.831 42.742 78.363 1.00 38.00 419 GLY A C 1
ATOM 3078 O O . GLY A 1 419 ? -52.528 43.398 79.355 1.00 38.00 419 GLY A O 1
ATOM 3079 N N . ASP A 1 420 ? -53.667 43.091 77.386 1.00 37.72 420 ASP A N 1
ATOM 3080 C CA . ASP A 1 420 ? -54.806 44.010 77.389 1.00 37.72 420 ASP A CA 1
ATOM 3081 C C . ASP A 1 420 ? -54.608 45.526 77.222 1.00 37.72 420 ASP A C 1
ATOM 3083 O O . ASP A 1 420 ? -53.878 46.195 77.945 1.00 37.72 420 ASP A O 1
ATOM 3087 N N . GLY A 1 421 ? -55.389 46.061 76.266 1.00 32.12 421 GLY A N 1
ATOM 3088 C CA . GLY A 1 421 ? -55.724 47.483 76.101 1.00 32.12 421 GLY A CA 1
ATOM 3089 C C . GLY A 1 421 ? -55.515 48.000 74.667 1.00 32.12 421 GLY A C 1
ATOM 3090 O O . GLY A 1 421 ? -54.424 48.434 74.333 1.00 32.12 421 GLY A O 1
ATOM 3091 N N . MET A 1 422 ? -56.437 47.775 73.720 1.00 29.83 422 MET A N 1
ATOM 3092 C CA . MET A 1 422 ? -57.559 48.664 73.330 1.00 29.83 422 MET A CA 1
ATOM 3093 C C . MET A 1 422 ? -57.190 50.009 72.653 1.00 29.83 422 MET A C 1
ATOM 3095 O O . MET A 1 422 ? -56.813 50.958 73.327 1.00 29.83 422 MET A O 1
ATOM 3099 N N . GLY A 1 423 ? -57.492 50.087 71.341 1.00 30.08 423 GLY A N 1
ATOM 3100 C CA . GLY A 1 423 ? -57.899 51.278 70.553 1.00 30.08 423 GLY A CA 1
ATOM 3101 C C . GLY A 1 423 ? -56.797 52.241 70.076 1.00 30.08 423 GLY A C 1
ATOM 3102 O O . GLY A 1 423 ? -55.772 52.357 70.721 1.00 30.08 423 GLY A O 1
ATOM 3103 N N . ILE A 1 424 ? -56.892 53.015 68.982 1.00 32.66 424 ILE A N 1
ATOM 3104 C CA . ILE A 1 424 ? -57.914 53.328 67.960 1.00 32.66 424 ILE A CA 1
ATOM 3105 C C . ILE A 1 424 ? -57.183 54.213 66.890 1.00 32.66 424 ILE A C 1
ATOM 3107 O O . ILE A 1 424 ? -56.443 55.102 67.288 1.00 32.66 424 ILE A O 1
ATOM 3111 N N . TYR A 1 425 ? -57.398 53.964 65.579 1.00 34.66 425 TYR A N 1
ATOM 3112 C CA . TYR A 1 425 ? -57.361 54.861 64.376 1.00 34.66 425 TYR A CA 1
ATOM 3113 C C . TYR A 1 425 ? -56.117 55.760 64.061 1.00 34.66 425 TYR A C 1
ATOM 3115 O O . TYR A 1 425 ? -55.651 56.518 64.897 1.00 34.66 425 TYR A O 1
ATOM 3123 N N . THR A 1 426 ? -55.561 55.824 62.832 1.00 30.52 426 THR A N 1
ATOM 3124 C CA . THR A 1 426 ? -56.148 56.424 61.600 1.00 30.52 426 THR A CA 1
ATOM 3125 C C . THR A 1 426 ? -55.260 56.259 60.321 1.00 30.52 426 THR A C 1
ATOM 3127 O O . THR A 1 426 ? -54.043 56.362 60.414 1.00 30.52 426 THR A O 1
ATOM 3130 N N . LEU A 1 427 ? -55.925 56.172 59.141 1.00 29.27 427 LEU A N 1
ATOM 3131 C CA . LEU A 1 427 ? -55.603 56.741 57.787 1.00 29.27 427 LEU A CA 1
ATOM 3132 C C . LEU A 1 427 ? -54.650 56.012 56.766 1.00 29.27 427 LEU A C 1
ATOM 3134 O O . LEU A 1 427 ? -53.835 55.196 57.175 1.00 29.27 427 LEU A O 1
ATOM 3138 N N . PRO A 1 428 ? -54.820 56.229 55.420 1.00 51.75 428 PRO A N 1
ATOM 3139 C CA . PRO A 1 428 ? -54.877 55.183 54.370 1.00 51.75 428 PRO A CA 1
ATOM 3140 C C . PRO A 1 428 ? -54.007 55.469 53.098 1.00 51.75 428 PRO A C 1
ATOM 3142 O O . PRO A 1 428 ? -53.145 56.339 53.143 1.00 51.75 428 PRO A O 1
ATOM 3145 N N . ALA A 1 429 ? -54.344 54.812 51.960 1.00 30.98 429 ALA A N 1
ATOM 3146 C CA . ALA A 1 429 ? -53.952 55.056 50.541 1.00 30.98 429 ALA A CA 1
ATOM 3147 C C . ALA A 1 429 ? -52.730 54.247 50.019 1.00 30.98 429 ALA A C 1
ATOM 3149 O O . ALA A 1 429 ? -51.790 54.035 50.767 1.00 30.98 429 ALA A O 1
ATOM 3150 N N . LEU A 1 430 ? -52.614 53.754 48.771 1.00 29.33 430 LEU A N 1
ATOM 3151 C CA . LEU A 1 430 ? -53.366 53.886 47.509 1.00 29.33 430 LEU A CA 1
ATOM 3152 C C . LEU A 1 430 ? -52.842 52.818 46.488 1.00 29.33 430 LEU A C 1
ATOM 3154 O O . LEU A 1 430 ? -51.641 52.577 46.484 1.00 29.33 430 LEU A O 1
ATOM 3158 N N . MET A 1 431 ? -53.715 52.322 45.582 1.00 29.20 431 MET A N 1
ATOM 3159 C CA . MET A 1 431 ? -53.483 51.876 44.167 1.00 29.20 431 MET A CA 1
ATOM 3160 C C . MET A 1 431 ? -52.512 50.699 43.847 1.00 29.20 431 MET A C 1
ATOM 3162 O O . MET A 1 431 ? -51.484 50.556 44.482 1.00 29.20 431 MET A O 1
ATOM 3166 N N . LEU A 1 432 ? -52.671 49.838 42.823 1.00 29.66 432 LEU A N 1
ATOM 3167 C CA . LEU A 1 432 ? -53.656 49.592 41.745 1.00 29.66 432 LEU A CA 1
ATOM 3168 C C . LEU A 1 432 ? -53.334 48.227 41.061 1.00 29.66 432 LEU A C 1
ATOM 3170 O O . LEU A 1 432 ? -52.165 47.909 40.871 1.00 29.66 432 LEU A O 1
ATOM 3174 N N . LEU A 1 433 ? -54.401 47.490 40.704 1.00 28.36 433 LEU A N 1
ATOM 3175 C CA . LEU A 1 433 ? -54.683 46.559 39.574 1.00 28.36 433 LEU A CA 1
ATOM 3176 C C . LEU A 1 433 ? -53.526 46.087 38.637 1.00 28.36 433 LEU A C 1
ATOM 3178 O O . LEU A 1 433 ? -52.738 46.906 38.184 1.00 28.36 433 LEU A O 1
ATOM 3182 N N . SER A 1 434 ? -53.325 44.790 38.303 1.00 31.23 434 SER A N 1
ATOM 3183 C CA . SER A 1 434 ? -54.125 43.824 37.472 1.00 31.23 434 SER A CA 1
ATOM 3184 C C . SER A 1 434 ? -54.537 44.373 36.086 1.00 31.23 434 SER A C 1
ATOM 3186 O O . SER A 1 434 ? -54.957 45.512 36.014 1.00 31.23 434 SER A O 1
ATOM 3188 N N . ALA A 1 435 ? -54.520 43.708 34.926 1.00 30.09 435 ALA A N 1
ATOM 3189 C CA . ALA A 1 435 ? -54.872 42.349 34.490 1.00 30.09 435 ALA A CA 1
ATOM 3190 C C . ALA A 1 435 ? -54.409 42.220 32.998 1.00 30.09 435 ALA A C 1
ATOM 3192 O O . ALA A 1 435 ? -54.119 43.234 32.371 1.00 30.09 435 ALA A O 1
ATOM 3193 N N . GLY A 1 436 ? -54.209 41.057 32.356 1.00 30.50 436 GLY A N 1
ATOM 3194 C CA . GLY A 1 436 ? -55.232 40.073 31.955 1.00 30.50 436 GLY A CA 1
ATOM 3195 C C . GLY A 1 436 ? -56.339 40.732 31.112 1.00 30.50 436 GLY A C 1
ATOM 3196 O O . GLY A 1 436 ? -57.091 41.525 31.651 1.00 30.50 436 GLY A O 1
ATOM 3197 N N . THR A 1 437 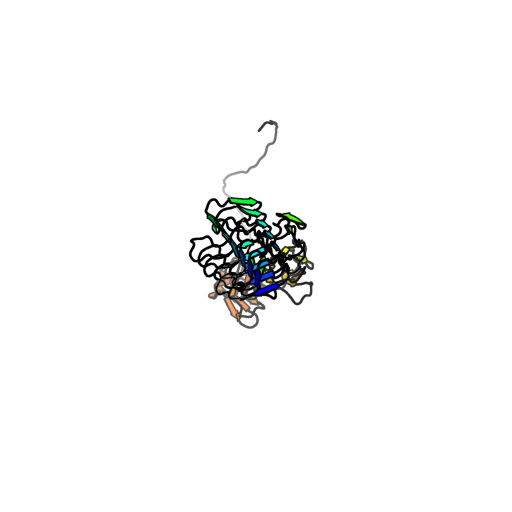? -56.590 40.455 29.829 1.00 32.34 437 THR A N 1
ATOM 3198 C CA . THR A 1 437 ? -57.071 39.168 29.296 1.00 32.34 437 THR A CA 1
ATOM 3199 C C . THR A 1 437 ? -57.468 39.304 27.806 1.00 32.34 437 THR A C 1
ATOM 3201 O O . THR A 1 437 ? -57.983 40.337 27.401 1.00 32.34 437 THR A O 1
ATOM 3204 N N . ILE A 1 438 ? -57.210 38.239 27.029 1.00 33.91 438 ILE A N 1
ATOM 3205 C CA . ILE A 1 438 ? -58.096 37.507 26.084 1.00 33.91 438 ILE A CA 1
ATOM 3206 C C . ILE A 1 438 ? -59.098 38.303 25.211 1.00 33.91 438 ILE A C 1
ATOM 3208 O O . ILE A 1 438 ? -59.971 38.967 25.749 1.00 33.91 438 ILE A O 1
ATOM 3212 N N . ILE A 1 439 ? -59.104 38.051 23.886 1.00 29.66 439 ILE A N 1
ATOM 3213 C CA . ILE A 1 439 ? -60.295 37.624 23.104 1.00 29.66 439 ILE A CA 1
ATOM 3214 C C . ILE A 1 439 ? -59.914 37.075 21.709 1.00 29.66 439 ILE A C 1
ATOM 3216 O O . ILE A 1 439 ? -58.992 37.532 21.042 1.00 29.66 439 ILE A O 1
ATOM 3220 N N . LEU A 1 440 ? -60.672 36.040 21.342 1.00 28.84 440 LEU A N 1
ATOM 3221 C CA . LEU A 1 440 ? -60.725 35.205 20.141 1.00 28.84 440 LEU A CA 1
ATOM 3222 C C . LEU A 1 440 ? -61.077 35.926 18.808 1.00 28.84 440 LEU A C 1
ATOM 3224 O O . LEU A 1 440 ? -61.797 36.918 18.799 1.00 28.84 440 LEU A O 1
ATOM 3228 N N . LEU A 1 441 ? -60.785 35.195 17.713 1.00 27.73 441 LEU A N 1
ATOM 3229 C CA . LEU A 1 441 ? -61.656 34.869 16.552 1.00 27.73 441 LEU A CA 1
ATOM 3230 C C . LEU A 1 441 ? -61.489 35.591 15.182 1.00 27.73 441 LEU A C 1
ATOM 3232 O O . LEU A 1 441 ? -61.746 36.775 15.027 1.00 27.73 441 LEU A O 1
ATOM 3236 N N . ILE A 1 442 ? -61.273 34.729 14.163 1.00 29.73 442 ILE A N 1
ATOM 3237 C CA . ILE A 1 442 ? -61.788 34.717 12.763 1.00 29.73 442 ILE A CA 1
ATOM 3238 C C . ILE A 1 442 ? -60.780 34.901 11.601 1.00 29.73 442 ILE A C 1
ATOM 3240 O O . ILE A 1 442 ? -60.335 35.988 11.265 1.00 29.73 442 ILE A O 1
ATOM 3244 N N . ARG A 1 443 ? -60.564 33.758 10.916 1.00 30.95 443 ARG A N 1
ATOM 3245 C CA . ARG A 1 443 ? -60.445 33.474 9.462 1.00 30.95 443 ARG A CA 1
ATOM 3246 C C . ARG A 1 443 ? -59.906 34.564 8.512 1.00 30.95 443 ARG A C 1
ATOM 3248 O O . ARG A 1 443 ? -60.613 35.520 8.220 1.00 30.95 443 ARG A O 1
ATOM 3255 N N . ARG A 1 444 ? -58.900 34.182 7.705 1.00 32.09 444 ARG A N 1
ATOM 3256 C CA . ARG A 1 444 ? -59.071 33.917 6.251 1.00 32.09 444 ARG A CA 1
ATOM 3257 C C . ARG A 1 444 ? -57.832 33.268 5.613 1.00 32.09 444 ARG A C 1
ATOM 3259 O O . ARG A 1 444 ? -56.712 33.721 5.795 1.00 32.09 444 ARG A O 1
ATOM 3266 N N . ARG A 1 445 ? -58.086 32.227 4.810 1.00 36.12 445 ARG A N 1
ATOM 3267 C CA . ARG A 1 445 ? -57.188 31.658 3.789 1.00 36.12 445 ARG A CA 1
ATOM 3268 C C . ARG A 1 445 ? -56.689 32.744 2.824 1.00 36.12 445 ARG A C 1
ATOM 3270 O O . ARG A 1 445 ? -57.511 33.520 2.339 1.00 36.12 445 ARG A O 1
ATOM 3277 N N . LYS A 1 446 ? -55.431 32.638 2.385 1.00 33.50 446 LYS A N 1
ATOM 3278 C CA . LYS A 1 446 ? -55.054 32.796 0.970 1.00 33.50 446 LYS A CA 1
ATOM 3279 C C . LYS A 1 446 ? -53.783 31.996 0.670 1.00 33.50 446 LYS A C 1
ATOM 3281 O O . LYS A 1 446 ? -52.776 32.138 1.346 1.00 33.50 446 LYS A O 1
ATOM 3286 N N . ALA A 1 447 ? -53.901 31.133 -0.332 1.00 39.47 447 ALA A N 1
ATOM 3287 C CA . ALA A 1 447 ? -52.805 30.497 -1.044 1.00 39.47 447 ALA A CA 1
ATOM 3288 C C . ALA A 1 447 ? -52.086 31.517 -1.943 1.00 39.47 447 ALA A C 1
ATOM 3290 O O . ALA A 1 447 ? -52.729 32.484 -2.358 1.00 39.47 447 ALA A O 1
ATOM 3291 N N . SER A 1 448 ? -50.820 31.245 -2.288 1.00 36.31 448 SER A N 1
ATOM 3292 C CA . SER A 1 448 ? -50.262 31.307 -3.657 1.00 36.31 448 SER A CA 1
ATOM 3293 C C . SER A 1 448 ? -48.755 31.600 -3.668 1.00 36.31 448 SER A C 1
ATOM 3295 O O . SER A 1 448 ? -48.376 32.699 -3.288 1.00 36.31 448 SER A O 1
ATOM 3297 N N . GLN A 1 449 ? -47.995 30.649 -4.239 1.00 40.78 449 GLN A N 1
ATOM 3298 C CA . GLN A 1 449 ? -46.799 30.797 -5.102 1.00 40.78 449 GLN A CA 1
ATOM 3299 C C . GLN A 1 449 ? -45.570 31.517 -4.502 1.00 40.78 449 GLN A C 1
ATOM 3301 O O . GLN A 1 449 ? -45.672 32.618 -3.983 1.00 40.78 449 GLN A O 1
ATOM 3306 N N . LYS A 1 450 ? -44.356 30.972 -4.588 1.00 44.81 450 LYS A N 1
ATOM 3307 C CA . LYS A 1 450 ? -43.699 30.363 -5.750 1.00 44.81 450 LYS A CA 1
ATOM 3308 C C . LYS A 1 450 ? -42.551 29.466 -5.295 1.00 44.81 450 LYS A C 1
ATOM 3310 O O . LYS A 1 450 ? -41.977 29.794 -4.234 1.00 44.81 450 LYS A O 1
#

pLDDT: mean 85.56, std 18.64, range [27.73, 98.88]

Mean predicted aligned error: 14.07 Å

Nearest PDB structures (foldseek):
  3uto-assembly2_B  TM=5.617E-01  e=2.133E-02  Caenorhabditis elegans
  6dl4-assembly1_A  TM=4.915E-01  e=1.714E+00  Homo sapiens
  6dms-assembly1_A  TM=2.697E-01  e=9.788E-01  Mariniflexile fucanivorans
  8g4l-assembly1_o  TM=3.136E-01  e=2.376E+00  Homo sapiens
  6dns-assembly1_A  TM=2.509E-01  e=1.236E+00  Mariniflexile fucanivorans

Solvent-accessible surface area (backbone atoms only — not comparable to full-atom values): 22996 Å² total; per-residue (Å²): 87,58,10,49,62,38,67,38,66,74,40,61,55,77,47,64,73,44,75,32,63,63,23,69,13,74,34,40,1,0,16,27,22,29,37,50,13,50,28,39,39,32,32,27,30,27,24,43,5,28,10,30,31,2,0,18,28,22,32,33,48,20,45,33,38,40,32,22,26,28,28,16,20,4,32,7,74,35,30,2,0,21,25,22,27,27,49,54,7,37,37,36,36,34,22,20,30,28,32,37,5,29,6,37,42,37,1,0,18,33,22,30,29,56,57,13,39,34,38,37,29,18,22,31,36,43,73,26,34,16,78,70,38,96,48,24,10,23,36,26,36,33,20,40,42,41,34,37,35,27,22,37,41,47,66,79,22,36,40,72,36,78,79,35,40,81,47,76,42,72,70,39,64,63,77,50,45,70,36,27,13,38,91,87,66,48,81,46,99,50,54,58,70,15,47,45,55,45,64,37,90,86,23,70,33,59,48,56,21,68,51,68,69,47,67,57,95,91,42,58,37,61,57,43,32,41,87,64,50,60,56,52,62,60,96,26,24,34,34,17,24,41,64,61,48,69,25,48,42,35,62,40,43,72,78,26,46,79,84,60,82,64,47,76,44,49,64,85,45,74,44,67,37,67,75,85,80,46,46,53,40,92,65,37,38,80,70,36,31,13,52,69,37,82,83,39,89,54,62,51,42,58,75,38,72,46,68,59,94,50,70,35,44,33,16,49,34,71,43,66,50,78,72,47,46,73,28,70,36,46,55,90,49,92,67,64,40,56,42,74,36,88,51,55,53,90,40,54,73,55,41,29,49,68,91,36,78,54,59,70,92,41,41,50,77,43,79,81,40,27,30,41,34,40,35,59,73,54,61,63,72,53,70,75,45,80,33,52,31,39,44,36,34,83,89,48,76,44,51,29,40,39,36,37,37,75,60,82,79,78,82,82,82,82,76,86,83,80,85,90,83,86,89,80,92,86,91,87,89,79,92,80,82,91,79,89,81,91,86,87,90,84,88,81,91,79,88,82,89,134

Secondary structure (DSSP, 8-state):
--SSSEEEES---EEES-EEES-B-SSS-SSEEEES---EEES-EEES-EEEE-SSEEEES---EEES-EEES-EEEEE-SSEEEESS---EEES-EEES-EESSB-SSEEEESS---EEES-EEES-EETTSTT--SEEEESSEEEEES-EE-GGG-EEETT-EEEEES-B-S---EEEE-TTS-B-S-GGG-SEEEE-TT-TTTT-BPPTT-EETTEEPPSB-TTS-BS-SSSSBPSSS----EEEEEEE-TT-BS--PPEEEETTS-EEPPPP-SBPPTTEEEEEEEESSTT-S-EE-TT-EE--SS-EEEEEEEEETT--EEEEEETT-SSPPEEE-SS-GGGEEEEEETTEEPPGGGEEEETTTTEEEE-HHHHHHSPSEEEEEEEEETTEEEEEEEEEEPPPPPP---------------------------------------